Protein AF-A0A7L4WDE4-F1 (afdb_monomer)

Mean predicted aligned error: 23.12 Å

Radius of gyration: 100.24 Å; Cα contacts (8 Å, |Δi|>4): 487; chains: 1; bounding box: 201×109×283 Å

Sequence (609 aa):
MLGGNVKRATVFILAKADDSTKGYDKVIVAYQGSVSGAKVERKNLTFTNGDYDKLYIRVDHDGATNVGAWSMLYWTEVMLVEGNTLPASWVMSSGETASQSQITQMVQDLNGFKTTVSNTYLSSSSASSTYPTKDSVAGTYLNKGDAAGTYPTKDAVSNTYPTKDAVAGTYLNKGDASSTYLNKTDASNTYPTKGAVADTYPTKTTVVTQINQKATDITSSVQSWTNDRLNSYSTIQQTNNSITSAVSSKADKSQITQLSDQITTKISKEDSATQITQLKNDINLRIVEKGTVTSQINLESGKALISANQILLNADNVKFSGSAFIPSASIQNITADKISTGTLNAKDVNIINLNASNISAGTLSGSNLKINLSDGSITQDQYFTTTTYSDGAIKITDKYSNSINNTATIAPYRKGLGGNSTIMGLEFTSGINSVKFADDFSVSTDVKFDKKLNVVGELVAASLRTSGGAFSIVGGNTIMNSPVIGGSRLQLSSYQNLSIVDMNDNYLSVTAKEFNTKSLKSVKKNIKAVDFYALDEISKTDITEFEYKNSDGYKTYGGIIGDGYSISKKILSSDKEAVNLYSMNALSWLAIQELNKKIEQLEQKLKEK

InterPro domains:
  IPR012892 Gp58-like [PF07902] (207-371)
  IPR030392 Intramolecular chaperone auto-processing domain [PS51688] (519-606)

Solvent-accessible surface area (backbone atoms only — not comparable to full-atom values): 40913 Å² total; per-residue (Å²): 61,26,20,48,51,36,53,26,38,35,32,34,41,35,31,22,44,85,86,58,88,59,98,49,77,44,82,42,81,64,42,74,45,77,48,44,72,86,52,77,41,91,79,89,73,83,85,78,72,78,94,38,75,41,79,44,84,45,80,45,51,76,47,36,64,51,87,94,50,83,54,45,76,46,72,91,84,88,85,88,70,90,73,94,72,82,77,95,67,93,80,86,75,92,85,77,73,73,49,74,64,54,52,50,49,50,50,52,52,48,51,49,49,52,51,52,47,63,74,74,45,79,51,76,78,60,45,64,78,74,50,87,49,80,76,78,57,72,77,79,64,88,59,92,85,71,82,81,78,89,77,90,70,98,85,74,90,83,89,80,83,75,85,95,79,83,92,82,90,54,74,84,52,92,79,58,62,69,78,80,47,80,46,80,74,54,47,60,74,74,45,78,45,82,72,67,52,53,81,76,48,82,46,76,66,55,52,49,52,53,51,49,50,54,51,49,52,52,51,52,51,53,50,51,54,50,51,55,51,50,51,52,51,50,52,49,51,52,49,51,50,50,54,52,49,63,64,65,71,48,86,53,51,75,45,78,49,80,59,98,60,38,41,34,43,36,41,38,49,93,56,38,33,44,38,40,40,39,46,88,66,37,40,38,40,38,36,30,49,76,86,38,79,62,34,36,39,38,42,42,88,95,45,76,49,81,48,54,94,73,84,86,83,91,58,100,74,86,86,74,96,66,92,81,92,68,98,74,81,90,73,96,78,80,90,71,92,76,82,79,70,96,76,84,89,56,88,92,56,89,83,74,88,74,85,68,91,81,75,89,69,51,70,55,70,56,98,59,39,34,34,34,62,77,67,54,34,39,43,34,83,83,73,43,46,51,35,49,71,67,88,92,46,86,43,66,41,48,86,86,53,98,61,83,93,73,98,64,85,81,70,82,80,86,70,93,75,90,73,93,78,81,80,82,76,88,85,80,66,95,82,77,89,77,86,84,70,96,72,86,87,83,71,99,61,93,84,83,70,98,73,82,87,85,79,91,78,87,86,90,69,101,74,88,84,72,89,92,60,86,91,76,89,81,72,99,72,75,82,88,61,81,83,77,61,80,90,57,85,87,85,83,91,66,97,79,76,89,83,59,54,52,100,81,72,38,80,56,88,83,91,66,99,70,90,85,76,92,80,53,72,94,82,60,79,90,89,74,81,85,90,70,63,36,55,67,44,56,71,44,35,48,79,41,79,49,61,56,99,83,39,88,91,51,76,48,76,44,66,53,91,53,92,96,50,45,54,42,78,81,28,41,36,96,88,62,84,47,75,29,61,72,47,45,53,52,38,52,53,47,25,50,53,53,49,51,54,51,48,54,56,49,53,54,60,59,74,77,106

Structure (mmCIF, N/CA/C/O backbone):
data_AF-A0A7L4WDE4-F1
#
_entry.id   AF-A0A7L4WDE4-F1
#
loop_
_atom_site.group_PDB
_atom_site.id
_atom_site.type_symbol
_atom_site.label_atom_id
_atom_site.label_alt_id
_atom_site.label_comp_id
_atom_site.label_asym_id
_atom_site.label_entity_id
_atom_site.label_seq_id
_atom_site.pdbx_PDB_ins_code
_atom_site.Cartn_x
_atom_site.Cartn_y
_atom_site.Cartn_z
_atom_site.occupancy
_atom_site.B_iso_or_equiv
_atom_site.auth_seq_id
_atom_site.auth_comp_id
_atom_site.auth_asym_id
_atom_site.auth_atom_id
_atom_site.pdbx_PDB_model_num
ATOM 1 N N . MET A 1 1 ? -39.720 -61.921 78.429 1.00 85.88 1 MET A N 1
ATOM 2 C CA . MET A 1 1 ? -39.840 -63.128 77.591 1.00 85.88 1 MET A CA 1
ATOM 3 C C . MET A 1 1 ? -40.929 -64.029 78.158 1.00 85.88 1 MET A C 1
ATOM 5 O O . MET A 1 1 ? -40.982 -64.205 79.371 1.00 85.88 1 MET A O 1
ATOM 9 N N . LEU A 1 2 ? -41.791 -64.559 77.293 1.00 86.50 2 LEU A N 1
ATOM 10 C CA . LEU A 1 2 ? -42.852 -65.535 77.575 1.00 86.50 2 LEU A CA 1
ATOM 11 C C . LEU A 1 2 ? -42.800 -66.601 76.471 1.00 86.50 2 LEU A C 1
ATOM 13 O O . LEU A 1 2 ? -42.672 -66.240 75.304 1.00 86.50 2 LEU A O 1
ATOM 17 N N . GLY A 1 3 ? -42.887 -67.885 76.813 1.00 86.50 3 GLY A N 1
ATOM 18 C CA . GLY A 1 3 ? -42.844 -68.980 75.839 1.00 86.50 3 GLY A CA 1
ATOM 19 C C . GLY A 1 3 ? -44.153 -69.759 75.761 1.00 86.50 3 GLY A C 1
ATOM 20 O O . GLY A 1 3 ? -44.590 -70.330 76.754 1.00 86.50 3 GLY A O 1
ATOM 21 N N . GLY A 1 4 ? -44.749 -69.847 74.573 1.00 85.25 4 GLY A N 1
ATOM 22 C CA . GLY A 1 4 ? -45.853 -70.758 74.269 1.00 85.25 4 GLY A CA 1
ATOM 23 C C . GLY A 1 4 ? -45.324 -72.041 73.631 1.00 85.25 4 GLY A C 1
ATOM 24 O O . GLY A 1 4 ? -44.833 -72.003 72.504 1.00 85.25 4 GLY A O 1
ATOM 25 N N . ASN A 1 5 ? -45.411 -73.171 74.342 1.00 85.38 5 ASN A N 1
ATOM 26 C CA . ASN A 1 5 ? -44.908 -74.481 73.890 1.00 85.38 5 ASN A CA 1
ATOM 27 C C . ASN A 1 5 ? -43.407 -74.476 73.501 1.00 85.38 5 ASN A C 1
ATOM 29 O O . ASN A 1 5 ? -42.997 -75.166 72.575 1.00 85.38 5 ASN A O 1
ATOM 33 N N . VAL A 1 6 ? -42.578 -73.690 74.198 1.00 86.50 6 VAL A N 1
ATOM 34 C CA . VAL A 1 6 ? -41.128 -73.560 73.947 1.00 86.50 6 VAL A CA 1
ATOM 35 C C . VAL A 1 6 ? -40.336 -74.388 74.962 1.00 86.50 6 VAL A C 1
ATOM 37 O O . VAL A 1 6 ? -40.547 -74.239 76.166 1.00 86.50 6 VAL A O 1
ATOM 40 N N . LYS A 1 7 ? -39.386 -75.214 74.498 1.00 85.25 7 LYS A N 1
ATOM 41 C CA . LYS A 1 7 ? -38.558 -76.066 75.374 1.00 85.25 7 LYS A CA 1
ATOM 42 C C . LYS A 1 7 ? -37.569 -75.251 76.210 1.00 85.25 7 LYS A C 1
ATOM 44 O O . LYS A 1 7 ? -37.409 -75.481 77.408 1.00 85.25 7 LYS A O 1
ATOM 49 N N . ARG A 1 8 ? -36.874 -74.319 75.561 1.00 87.69 8 ARG A N 1
ATOM 50 C CA . ARG A 1 8 ? -35.981 -73.324 76.168 1.00 87.69 8 ARG A CA 1
ATOM 51 C C . ARG A 1 8 ? -35.818 -72.152 75.198 1.00 87.69 8 ARG A C 1
ATOM 53 O O . ARG A 1 8 ? -36.106 -72.298 74.015 1.00 87.69 8 ARG A O 1
ATOM 60 N N . ALA A 1 9 ? -35.346 -71.016 75.692 1.00 88.94 9 ALA A N 1
ATOM 61 C CA . ALA A 1 9 ? -34.900 -69.917 74.848 1.00 88.94 9 ALA A CA 1
ATOM 62 C C . ALA A 1 9 ? -33.391 -69.725 75.008 1.00 88.94 9 ALA A C 1
ATOM 64 O O . ALA A 1 9 ? -32.880 -69.770 76.134 1.00 88.94 9 ALA A O 1
ATOM 65 N N . THR A 1 10 ? -32.709 -69.469 73.895 1.00 91.50 10 THR A N 1
ATOM 66 C CA . THR A 1 10 ? -31.295 -69.094 73.876 1.00 91.50 10 THR A CA 1
ATOM 67 C C . THR A 1 10 ? -31.144 -67.713 73.244 1.00 91.50 10 THR A C 1
ATOM 69 O O . THR A 1 10 ? -31.693 -67.446 72.178 1.00 91.50 10 THR A O 1
ATOM 72 N N . VAL A 1 11 ? -30.418 -66.814 73.910 1.00 90.31 11 VAL A N 1
ATOM 73 C CA . VAL A 1 11 ? -30.064 -65.490 73.382 1.00 90.31 11 VAL A CA 1
ATOM 74 C C . VAL A 1 11 ? -28.575 -65.477 73.085 1.00 90.31 11 VAL A C 1
ATOM 76 O O . VAL A 1 11 ? -27.752 -65.704 73.975 1.00 90.31 11 VAL A O 1
ATOM 79 N N . PHE A 1 12 ? -28.240 -65.183 71.837 1.00 91.62 12 PHE A N 1
ATOM 80 C CA . PHE A 1 12 ? -26.882 -65.030 71.349 1.00 91.62 12 PHE A CA 1
ATOM 81 C C . PHE A 1 12 ? -26.565 -63.558 71.094 1.00 91.62 12 PHE A C 1
ATOM 83 O O . PHE A 1 12 ? -27.392 -62.816 70.562 1.00 91.62 12 PHE A O 1
ATOM 90 N N . ILE A 1 13 ? -25.334 -63.169 71.405 1.00 91.44 13 ILE A N 1
ATOM 91 C CA . ILE A 1 13 ? -24.709 -61.937 70.933 1.00 91.44 13 ILE A CA 1
ATOM 92 C C . ILE A 1 13 ? -23.724 -62.333 69.838 1.00 91.44 13 ILE A C 1
ATOM 94 O O . ILE A 1 13 ? -22.779 -63.087 70.077 1.00 91.44 13 ILE A O 1
ATOM 98 N N . LEU A 1 14 ? -23.983 -61.870 68.624 1.00 92.38 14 LEU A N 1
ATOM 99 C CA . LEU A 1 14 ? -23.156 -62.103 67.450 1.00 92.38 14 LEU A CA 1
ATOM 100 C C . LEU A 1 14 ? -22.303 -60.853 67.243 1.00 92.38 14 LEU A C 1
ATOM 102 O O . LEU A 1 14 ? -22.835 -59.797 66.913 1.00 92.38 14 LEU A O 1
ATOM 106 N N . ALA A 1 15 ? -21.002 -60.960 67.477 1.00 90.75 15 ALA A N 1
ATOM 107 C CA . ALA A 1 15 ? -20.068 -59.850 67.364 1.00 90.75 15 ALA A CA 1
ATOM 108 C C . ALA A 1 15 ? -19.335 -59.888 66.021 1.00 90.75 15 ALA A C 1
ATOM 110 O O . ALA A 1 15 ? -19.011 -60.971 65.520 1.00 90.75 15 ALA A O 1
ATOM 111 N N . LYS A 1 16 ? -19.093 -58.716 65.438 1.00 91.06 16 LYS A N 1
ATOM 112 C CA . LYS A 1 16 ? -18.481 -58.538 64.124 1.00 91.06 16 LYS A CA 1
ATOM 113 C C . LYS A 1 16 ? -17.558 -57.314 64.114 1.00 91.06 16 LYS A C 1
ATOM 115 O O . LYS A 1 16 ? -17.976 -56.237 64.533 1.00 91.06 16 LYS A O 1
ATOM 120 N N . ALA A 1 17 ? -16.334 -57.481 63.624 1.00 88.50 17 ALA A N 1
ATOM 121 C CA . ALA A 1 17 ? -15.410 -56.380 63.353 1.00 88.50 17 ALA A CA 1
ATOM 122 C C . ALA A 1 17 ? -15.847 -55.627 62.087 1.00 88.50 17 ALA A C 1
ATOM 124 O O . ALA A 1 17 ? -16.447 -56.224 61.184 1.00 88.50 17 ALA A O 1
ATOM 125 N N . ASP A 1 18 ? -15.593 -54.320 62.018 1.00 86.50 18 ASP A N 1
ATOM 126 C CA . ASP A 1 18 ? -16.146 -53.464 60.961 1.00 86.50 18 ASP A CA 1
ATOM 127 C C . ASP A 1 18 ? -15.675 -53.859 59.548 1.00 86.50 18 ASP A C 1
ATOM 129 O O . ASP A 1 18 ? -16.422 -53.740 58.573 1.00 86.50 18 ASP A O 1
ATOM 133 N N . ASP A 1 19 ? -14.468 -54.416 59.455 1.00 87.31 19 ASP A N 1
ATOM 134 C CA . ASP A 1 19 ? -13.810 -54.872 58.229 1.00 87.31 19 ASP A CA 1
ATOM 135 C C . ASP A 1 19 ? -14.099 -56.343 57.863 1.00 87.31 19 ASP A C 1
ATOM 137 O O . ASP A 1 19 ? -13.704 -56.813 56.790 1.00 87.31 19 ASP A O 1
ATOM 141 N N . SER A 1 20 ? -14.821 -57.090 58.706 1.00 83.56 20 SER A N 1
ATOM 142 C CA . SER A 1 20 ? -15.079 -58.511 58.467 1.00 83.56 20 SER A CA 1
ATOM 143 C C . SER A 1 20 ? -16.113 -58.750 57.362 1.00 83.56 20 SER A C 1
ATOM 145 O O . SER A 1 20 ? -17.194 -58.157 57.313 1.00 83.56 20 SER A O 1
ATOM 147 N N . THR A 1 21 ? -15.838 -59.717 56.487 1.00 86.31 21 THR A N 1
ATOM 148 C CA . THR A 1 21 ? -16.765 -60.160 55.429 1.00 86.31 21 THR A CA 1
ATOM 149 C C . THR A 1 21 ? -17.691 -61.297 55.872 1.00 86.31 21 THR A C 1
ATOM 151 O O . THR A 1 21 ? -18.639 -61.629 55.161 1.00 86.31 21 THR A O 1
ATOM 154 N N . LYS A 1 22 ? -17.474 -61.882 57.059 1.00 85.81 22 LYS A N 1
ATOM 155 C CA . LYS A 1 22 ? -18.337 -62.937 57.620 1.00 85.81 22 LYS A CA 1
ATOM 156 C C . LYS A 1 22 ? -19.657 -62.350 58.124 1.00 85.81 22 LYS A C 1
ATOM 158 O O . LYS A 1 22 ? -19.749 -61.158 58.408 1.00 85.81 22 LYS A O 1
ATOM 163 N N . GLY A 1 23 ? -20.691 -63.182 58.276 1.00 83.50 23 GLY A N 1
ATOM 164 C CA . GLY A 1 23 ? -21.950 -62.749 58.905 1.00 83.50 23 GLY A CA 1
ATOM 165 C C . GLY A 1 23 ? -21.743 -62.264 60.347 1.00 83.50 23 GLY A C 1
ATOM 166 O O . GLY A 1 23 ? -22.327 -61.265 60.753 1.00 83.50 23 GLY A O 1
ATOM 167 N N . TYR A 1 24 ? -20.860 -62.942 61.082 1.00 90.25 24 TYR A N 1
ATOM 168 C CA . TYR A 1 24 ? -20.360 -62.573 62.405 1.00 90.25 24 TYR A CA 1
ATOM 169 C C . TYR A 1 24 ? -19.017 -63.276 62.657 1.00 90.25 24 TYR A C 1
ATOM 171 O O . TYR A 1 24 ? -18.766 -64.353 62.110 1.00 90.25 24 TYR A O 1
ATOM 179 N N . ASP A 1 25 ? -18.166 -62.680 63.488 1.00 90.31 25 ASP A N 1
ATOM 180 C CA . ASP A 1 25 ? -16.831 -63.191 63.824 1.00 90.31 25 ASP A CA 1
ATOM 181 C C . ASP A 1 25 ? -16.826 -64.017 65.109 1.00 90.31 25 ASP A C 1
ATOM 183 O O . ASP A 1 25 ? -16.050 -64.965 65.238 1.00 90.31 25 ASP A O 1
ATOM 187 N N . LYS A 1 26 ? -17.718 -63.693 66.051 1.00 90.38 26 LYS A N 1
ATOM 188 C CA . LYS A 1 26 ? -17.846 -64.401 67.327 1.00 90.38 26 LYS A CA 1
ATOM 189 C C . LYS A 1 26 ? -19.304 -64.541 67.737 1.00 90.38 26 LYS A C 1
ATOM 191 O O . LYS A 1 26 ? -20.100 -63.626 67.569 1.00 90.38 26 LYS A O 1
ATOM 196 N N . VAL A 1 27 ? -19.639 -65.691 68.315 1.00 91.44 27 VAL A N 1
ATOM 197 C CA . VAL A 1 27 ? -20.959 -65.973 68.894 1.00 91.44 27 VAL A CA 1
ATOM 198 C C . VAL A 1 27 ? -20.799 -66.162 70.393 1.00 91.44 27 VAL A C 1
ATOM 200 O O . VAL A 1 27 ? -20.038 -67.021 70.832 1.00 91.44 27 VAL A O 1
ATOM 203 N N . ILE A 1 28 ? -21.519 -65.368 71.177 1.00 88.50 28 ILE A N 1
ATOM 204 C CA . ILE A 1 28 ? -21.537 -65.433 72.638 1.00 88.50 28 ILE A CA 1
ATOM 205 C C . ILE A 1 28 ? -22.946 -65.835 73.070 1.00 88.50 28 ILE A C 1
ATOM 207 O O . ILE A 1 28 ? -23.915 -65.189 72.686 1.00 88.50 28 ILE A O 1
ATOM 211 N N . VAL A 1 29 ? -23.081 -66.886 73.878 1.00 90.69 29 VAL A N 1
ATOM 212 C CA . VAL A 1 29 ? -24.373 -67.261 74.472 1.00 90.69 29 VAL A CA 1
ATOM 213 C C . VAL A 1 29 ? -24.602 -66.393 75.708 1.00 90.69 29 VAL A C 1
ATOM 215 O O . VAL A 1 29 ? -24.000 -66.636 76.749 1.00 90.69 29 VAL A O 1
ATOM 218 N N . ALA A 1 30 ? -25.449 -65.370 75.595 1.00 86.38 30 ALA A N 1
ATOM 219 C CA . ALA A 1 30 ? -25.767 -64.464 76.701 1.00 86.38 30 ALA A CA 1
ATOM 220 C C . ALA A 1 30 ? -26.859 -65.015 77.627 1.00 86.38 30 ALA A C 1
ATOM 222 O O . ALA A 1 30 ? -26.924 -64.651 78.798 1.00 86.38 30 ALA A O 1
ATOM 223 N N . TYR A 1 31 ? -27.718 -65.901 77.120 1.00 88.44 31 TYR A N 1
ATOM 224 C CA . TYR A 1 31 ? -28.743 -66.572 77.913 1.00 88.44 31 TYR A CA 1
ATOM 225 C C . TYR A 1 31 ? -29.055 -67.940 77.335 1.00 88.44 31 TYR A C 1
ATOM 227 O O . TYR A 1 31 ? -29.197 -68.064 76.124 1.00 88.44 31 TYR A O 1
ATOM 235 N N . GLN A 1 32 ? -29.252 -68.937 78.191 1.00 89.94 32 GLN A N 1
ATOM 236 C CA . GLN A 1 32 ? -29.879 -70.196 77.813 1.00 89.94 32 GLN A CA 1
ATOM 237 C C . GLN A 1 32 ? -30.676 -70.723 79.003 1.00 89.94 32 GLN A C 1
ATOM 239 O O . GLN A 1 32 ? -30.114 -71.005 80.060 1.00 89.94 32 GLN A O 1
ATOM 244 N N . GLY A 1 33 ? -31.991 -70.852 78.852 1.00 87.25 33 GLY A N 1
ATOM 245 C CA . GLY A 1 33 ? -32.837 -71.290 79.958 1.00 87.25 33 GLY A CA 1
ATOM 246 C C . GLY A 1 33 ? -34.299 -71.485 79.588 1.00 87.25 33 GLY A C 1
ATOM 247 O O . GLY A 1 33 ? -34.736 -71.153 78.486 1.00 87.25 33 GLY A O 1
ATOM 248 N N . SER A 1 34 ? -35.066 -72.052 80.519 1.00 83.75 34 SER A N 1
ATOM 249 C CA . SER A 1 34 ? -36.517 -72.167 80.376 1.00 83.75 34 SER A CA 1
ATOM 250 C C . SER A 1 34 ? -37.191 -70.794 80.477 1.00 83.75 34 SER A C 1
ATOM 252 O O . SER A 1 34 ? -36.752 -69.900 81.205 1.00 83.75 34 SER A O 1
ATOM 254 N N . VAL A 1 35 ? -38.283 -70.631 79.733 1.00 83.00 35 VAL A N 1
ATOM 255 C CA . VAL A 1 35 ? -39.131 -69.434 79.741 1.00 83.00 35 VAL A CA 1
ATOM 256 C C . VAL A 1 35 ? -40.513 -69.801 80.267 1.00 83.00 35 VAL A C 1
ATOM 258 O O . VAL A 1 35 ? -41.033 -70.871 79.959 1.00 83.00 35 VAL A O 1
ATOM 261 N N . SER A 1 36 ? -41.106 -68.929 81.084 1.00 82.56 36 SER A N 1
ATOM 262 C CA . SER A 1 36 ? -42.446 -69.161 81.628 1.00 82.56 36 SER A CA 1
ATOM 263 C C . SER A 1 36 ? -43.493 -69.170 80.515 1.00 82.56 36 SER A C 1
ATOM 265 O O . SER A 1 36 ? -43.420 -68.353 79.597 1.00 82.56 36 SER A O 1
ATOM 267 N N . GLY A 1 37 ? -44.474 -70.070 80.617 1.00 81.31 37 GLY A N 1
ATOM 268 C CA . GLY A 1 37 ? -45.665 -70.081 79.761 1.00 81.31 37 GLY A CA 1
ATOM 269 C C . GLY A 1 37 ? -46.870 -69.346 80.349 1.00 81.31 37 GLY A C 1
ATOM 270 O O . GLY A 1 37 ? -47.881 -69.213 79.672 1.00 81.31 37 GLY A O 1
ATOM 271 N N . ALA A 1 38 ? -46.773 -68.854 81.590 1.00 84.06 38 ALA A N 1
ATOM 272 C CA . ALA A 1 38 ? -47.893 -68.223 82.295 1.00 84.06 38 ALA A CA 1
ATOM 273 C C . ALA A 1 38 ? -47.790 -66.692 82.386 1.00 84.06 38 ALA A C 1
ATOM 275 O O . ALA A 1 38 ? -48.808 -66.013 82.483 1.00 84.06 38 ALA A O 1
ATOM 276 N N . LYS A 1 39 ? -46.573 -66.130 82.387 1.00 82.44 39 LYS A N 1
ATOM 277 C CA . LYS A 1 39 ? -46.348 -64.679 82.497 1.00 82.44 39 LYS A CA 1
ATOM 278 C C . LYS A 1 39 ? -45.071 -64.240 81.793 1.00 82.44 39 LYS A C 1
ATOM 280 O O . LYS A 1 39 ? -44.110 -65.000 81.702 1.00 82.44 39 LYS A O 1
ATOM 285 N N . VAL A 1 40 ? -45.048 -62.990 81.334 1.00 82.44 40 VAL A N 1
ATOM 286 C CA . VAL A 1 40 ? -43.835 -62.375 80.787 1.00 82.44 40 VAL A CA 1
ATOM 287 C C . VAL A 1 40 ? -42.840 -62.144 81.922 1.00 82.44 40 VAL A C 1
ATOM 289 O O . VAL A 1 40 ? -43.136 -61.444 82.885 1.00 82.44 40 VAL A O 1
ATOM 292 N N . GLU A 1 41 ? -41.642 -62.707 81.795 1.00 83.81 41 GLU A N 1
ATOM 293 C CA . GLU A 1 41 ? -40.549 -62.484 82.743 1.00 83.81 41 GLU A CA 1
ATOM 294 C C . GLU A 1 41 ? -39.497 -61.548 82.158 1.00 83.81 41 GLU A C 1
ATOM 296 O O . GLU A 1 41 ? -39.055 -61.726 81.018 1.00 83.81 41 GLU A O 1
ATOM 301 N N . ARG A 1 42 ? -39.051 -60.564 82.939 1.00 83.06 42 ARG A N 1
ATOM 302 C CA . ARG A 1 42 ? -37.899 -59.738 82.567 1.00 83.06 42 ARG A CA 1
ATOM 303 C C . ARG A 1 42 ? -36.622 -60.573 82.695 1.00 83.06 42 ARG A C 1
ATOM 305 O O . ARG A 1 42 ? -36.405 -61.205 83.726 1.00 83.06 42 ARG A O 1
ATOM 312 N N . LYS A 1 43 ? -35.786 -60.576 81.655 1.00 83.56 43 LYS A N 1
ATOM 313 C CA . LYS A 1 43 ? -34.454 -61.194 81.671 1.00 83.56 43 LYS A CA 1
ATOM 314 C C . LYS A 1 43 ? -33.421 -60.088 81.481 1.00 83.56 43 LYS A C 1
ATOM 316 O O . LYS A 1 43 ? -33.501 -59.357 80.500 1.00 83.56 43 LYS A O 1
ATOM 321 N N . ASN A 1 44 ? -32.498 -59.965 82.430 1.00 82.50 44 ASN A N 1
ATOM 322 C CA . ASN A 1 44 ? -31.409 -58.994 82.373 1.00 82.50 44 ASN A CA 1
ATOM 323 C C . ASN A 1 44 ? -30.153 -59.729 81.913 1.00 82.50 44 ASN A C 1
ATOM 325 O O . ASN A 1 44 ? -29.754 -60.696 82.561 1.00 82.50 44 ASN A O 1
ATOM 329 N N . LEU A 1 45 ? -29.572 -59.294 80.797 1.00 81.75 45 LEU A N 1
ATOM 330 C CA . LEU A 1 45 ? -28.402 -59.916 80.186 1.00 81.75 45 LEU A CA 1
ATOM 331 C C . LEU A 1 45 ? -27.286 -58.882 80.113 1.00 81.75 45 LEU A C 1
ATOM 333 O O . LEU A 1 45 ? -27.508 -57.780 79.618 1.00 81.75 45 LEU A O 1
ATOM 337 N N . THR A 1 46 ? -26.100 -59.251 80.583 1.00 81.81 46 THR A N 1
ATOM 338 C CA . THR A 1 46 ? -24.915 -58.394 80.527 1.00 81.81 46 THR A CA 1
ATOM 339 C C . THR A 1 46 ? -23.895 -59.035 79.599 1.00 81.81 46 THR A C 1
ATOM 341 O O . THR A 1 46 ? -23.595 -60.221 79.724 1.00 81.81 46 THR A O 1
ATOM 344 N N . PHE A 1 47 ? -23.361 -58.250 78.670 1.00 82.38 47 PHE A N 1
ATOM 345 C CA . PHE A 1 47 ? -22.303 -58.663 77.755 1.00 82.38 47 PHE A CA 1
ATOM 346 C C . PHE A 1 47 ? -21.316 -57.509 77.551 1.00 82.38 47 PHE A C 1
ATOM 348 O O . PHE A 1 47 ? -21.656 -56.350 77.778 1.00 82.38 47 PHE A O 1
ATOM 355 N N . THR A 1 48 ? -20.097 -57.825 77.119 1.00 81.50 48 THR A N 1
ATOM 356 C CA . THR A 1 48 ? -19.084 -56.837 76.727 1.00 81.50 48 THR A CA 1
ATOM 357 C C . THR A 1 48 ? -18.821 -56.942 75.231 1.00 81.50 48 THR A C 1
ATOM 359 O O . THR A 1 48 ? -18.798 -58.040 74.674 1.00 81.50 48 THR A O 1
ATOM 362 N N . ASN A 1 49 ? -18.638 -55.794 74.577 1.00 78.06 49 ASN A N 1
ATOM 363 C CA . ASN A 1 49 ? -18.374 -55.738 73.139 1.00 78.06 49 ASN A CA 1
ATOM 364 C C . ASN A 1 49 ? -16.981 -56.293 72.776 1.00 78.06 49 ASN A C 1
ATOM 366 O O . ASN A 1 49 ? -16.786 -56.844 71.698 1.00 78.06 49 ASN A O 1
ATOM 370 N N . GLY A 1 50 ? -16.025 -56.233 73.710 1.00 82.00 50 GLY A N 1
ATOM 371 C CA . GLY A 1 50 ? -14.638 -56.614 73.434 1.00 82.00 50 GLY A CA 1
ATOM 372 C C . GLY A 1 50 ? -14.043 -55.734 72.332 1.00 82.00 50 GLY A C 1
ATOM 373 O O . GLY A 1 50 ? -14.312 -54.537 72.313 1.00 82.00 50 GLY A O 1
ATOM 374 N N . ASP A 1 51 ? -13.288 -56.348 71.419 1.00 83.44 51 ASP A N 1
ATOM 375 C CA . ASP A 1 51 ? -12.606 -55.679 70.297 1.00 83.44 51 ASP A CA 1
ATOM 376 C C . ASP A 1 51 ? -13.452 -55.618 69.006 1.00 83.44 51 ASP A C 1
ATOM 378 O O . ASP A 1 51 ? -12.909 -55.465 67.916 1.00 83.44 51 ASP A O 1
ATOM 382 N N . TYR A 1 52 ? -14.770 -55.823 69.092 1.00 88.94 52 TYR A N 1
ATOM 383 C CA . TYR A 1 52 ? -15.660 -55.839 67.925 1.00 88.94 52 TYR A CA 1
ATOM 384 C C . TYR A 1 52 ? -16.418 -54.514 67.791 1.00 88.94 52 TYR A C 1
ATOM 386 O O . TYR A 1 52 ? -16.736 -53.880 68.787 1.00 88.94 52 TYR A O 1
ATOM 394 N N . ASP A 1 53 ? -16.756 -54.094 66.573 1.00 86.50 53 ASP A N 1
ATOM 395 C CA . ASP A 1 53 ? -17.412 -52.795 66.337 1.00 86.50 53 ASP A CA 1
ATOM 396 C C . ASP A 1 53 ? -18.937 -52.906 66.254 1.00 86.50 53 ASP A C 1
ATOM 398 O O . ASP A 1 53 ? -19.673 -51.968 66.566 1.00 86.50 53 ASP A O 1
ATOM 402 N N . LYS A 1 54 ? -19.431 -54.069 65.816 1.00 86.12 54 LYS A N 1
ATOM 403 C CA . LYS A 1 54 ? -20.850 -54.326 65.559 1.00 86.12 54 LYS A CA 1
ATOM 404 C C . LYS A 1 54 ? -21.327 -55.541 66.337 1.00 86.12 54 LYS A C 1
ATOM 406 O O . LYS A 1 54 ? -20.739 -56.618 66.256 1.00 86.12 54 LYS A O 1
ATOM 411 N N . LEU A 1 55 ? -22.454 -55.388 67.026 1.00 87.00 55 LEU A N 1
ATOM 412 C CA . LEU A 1 55 ? -23.115 -56.464 67.759 1.00 87.00 55 LEU A CA 1
ATOM 413 C C . LEU A 1 55 ? -24.541 -56.662 67.258 1.00 87.00 55 LEU A C 1
ATOM 415 O O . LEU A 1 55 ? -25.294 -55.705 67.093 1.00 87.00 55 LEU A O 1
ATOM 419 N N . TYR A 1 56 ? -24.931 -57.920 67.090 1.00 88.31 56 TYR A N 1
ATOM 420 C CA . TYR A 1 56 ? -26.292 -58.321 66.758 1.00 88.31 56 TYR A CA 1
ATOM 421 C C . TYR A 1 56 ? -26.835 -59.236 67.850 1.00 88.31 56 TYR A C 1
ATOM 423 O O . TYR A 1 56 ? -26.133 -60.119 68.340 1.00 88.31 56 TYR A O 1
ATOM 431 N N . ILE A 1 57 ? -28.102 -59.058 68.214 1.00 88.50 57 ILE A N 1
ATOM 432 C CA . ILE A 1 57 ? -28.792 -59.941 69.155 1.00 88.50 57 ILE A CA 1
ATOM 433 C C . ILE A 1 57 ? -29.622 -60.934 68.347 1.00 88.50 57 ILE A C 1
ATOM 435 O O . ILE A 1 57 ? -30.473 -60.537 67.554 1.00 88.50 57 ILE A O 1
ATOM 439 N N . ARG A 1 58 ? -29.395 -62.228 68.568 1.00 90.38 58 ARG A N 1
ATOM 440 C CA . ARG A 1 58 ? -30.212 -63.311 68.013 1.00 90.38 58 ARG A CA 1
ATOM 441 C C . ARG A 1 58 ? -30.910 -64.046 69.146 1.00 90.38 58 ARG A C 1
ATOM 443 O O . ARG A 1 58 ? -30.281 -64.384 70.143 1.00 90.38 58 ARG A O 1
ATOM 450 N N . VAL A 1 59 ? -32.200 -64.314 68.983 1.00 88.19 59 VAL A N 1
ATOM 451 C CA . VAL A 1 59 ? -33.007 -65.033 69.970 1.00 88.19 59 VAL A CA 1
ATOM 452 C C . VAL A 1 59 ? -33.619 -66.254 69.306 1.00 88.19 59 VAL A C 1
ATOM 454 O O . VAL A 1 59 ? -34.406 -66.120 68.373 1.00 88.19 59 VAL A O 1
ATOM 457 N N . ASP A 1 60 ? -33.290 -67.427 69.830 1.00 88.81 60 ASP A N 1
ATOM 458 C CA . ASP A 1 60 ? -33.783 -68.706 69.343 1.00 88.81 60 ASP A CA 1
ATOM 459 C C . ASP A 1 60 ? -34.710 -69.343 70.384 1.00 88.81 60 ASP A C 1
ATOM 461 O O . ASP A 1 60 ? -34.502 -69.239 71.596 1.00 88.81 60 ASP A O 1
ATOM 465 N N . HIS A 1 61 ? -35.753 -70.017 69.902 1.00 82.44 61 HIS A N 1
ATOM 466 C CA . HIS A 1 61 ? -36.741 -70.707 70.733 1.00 82.44 61 HIS A CA 1
ATOM 467 C C . HIS A 1 61 ? -36.549 -72.236 70.741 1.00 82.44 61 HIS A C 1
ATOM 469 O O . HIS A 1 61 ? -37.538 -72.950 70.871 1.00 82.44 61 HIS A O 1
ATOM 475 N N . ASP A 1 62 ? -35.309 -72.713 70.532 1.00 84.62 62 ASP A N 1
ATOM 476 C CA . ASP A 1 62 ? -34.728 -74.070 70.695 1.00 84.62 62 ASP A CA 1
ATOM 477 C C . ASP A 1 62 ? -35.655 -75.304 70.568 1.00 84.62 62 ASP A C 1
ATOM 479 O O . ASP A 1 62 ? -35.431 -76.352 71.185 1.00 84.62 62 ASP A O 1
ATOM 483 N N . GLY A 1 63 ? -36.685 -75.200 69.732 1.00 82.94 63 GLY A N 1
ATOM 484 C CA . GLY A 1 63 ? -37.698 -76.220 69.497 1.00 82.94 63 GLY A CA 1
ATOM 485 C C . GLY A 1 63 ? -38.886 -76.217 70.469 1.00 82.94 63 GLY A C 1
ATOM 486 O O . GLY A 1 63 ? -38.878 -75.647 71.566 1.00 82.94 63 GLY A O 1
ATOM 487 N N . ALA A 1 64 ? -39.934 -76.915 70.035 1.00 83.00 64 ALA A N 1
ATOM 488 C CA . ALA A 1 64 ? -41.151 -77.100 70.804 1.00 83.00 64 ALA A CA 1
ATOM 489 C C . ALA A 1 64 ? -40.978 -78.145 71.914 1.00 83.00 64 ALA A C 1
ATOM 491 O O . ALA A 1 64 ? -40.267 -79.137 71.743 1.00 83.00 64 ALA A O 1
ATOM 492 N N . THR A 1 65 ? -41.662 -77.952 73.044 1.00 81.50 65 THR A N 1
ATOM 493 C CA . THR A 1 65 ? -41.713 -78.970 74.109 1.00 81.50 65 THR A CA 1
ATOM 494 C C . THR A 1 65 ? -42.427 -80.231 73.615 1.00 81.50 65 THR A C 1
ATOM 496 O O . THR A 1 65 ? -41.993 -81.342 73.916 1.00 81.50 65 THR A O 1
ATOM 499 N N . ASN A 1 66 ? -43.466 -80.057 72.791 1.00 82.31 66 ASN A N 1
ATOM 500 C CA . ASN A 1 66 ? -44.183 -81.138 72.119 1.00 82.31 66 ASN A CA 1
ATOM 501 C C . ASN A 1 66 ? -43.703 -81.285 70.665 1.00 82.31 66 ASN A C 1
ATOM 503 O O . ASN A 1 66 ? -43.842 -80.357 69.865 1.00 82.31 66 ASN A O 1
ATOM 507 N N . VAL A 1 67 ? -43.154 -82.452 70.314 1.00 76.38 67 VAL A N 1
ATOM 508 C CA . VAL A 1 67 ? -42.621 -82.736 68.969 1.00 76.38 67 VAL A CA 1
ATOM 509 C C . VAL A 1 67 ? -43.741 -82.649 67.923 1.00 76.38 67 VAL A C 1
ATOM 511 O O . VAL A 1 67 ? -44.768 -83.306 68.057 1.00 76.38 67 VAL A O 1
ATOM 514 N N . GLY A 1 68 ? -43.541 -81.832 66.883 1.00 74.44 68 GLY A N 1
ATOM 515 C CA . GLY A 1 68 ? -44.503 -81.616 65.791 1.00 74.44 68 GLY A CA 1
ATOM 516 C C . GLY A 1 68 ? -45.505 -80.471 66.005 1.00 74.44 68 GLY A C 1
ATOM 517 O O . GLY A 1 68 ? -46.255 -80.150 65.087 1.00 74.44 68 GLY A O 1
ATOM 518 N N . ALA A 1 69 ? -45.509 -79.825 67.176 1.00 79.06 69 ALA A N 1
ATOM 519 C CA . ALA A 1 69 ? -46.376 -78.683 67.471 1.00 79.06 69 ALA A CA 1
ATOM 520 C C . ALA A 1 69 ? -45.653 -77.336 67.293 1.00 79.06 69 ALA A C 1
ATOM 522 O O . ALA A 1 69 ? -44.428 -77.250 67.375 1.00 79.06 69 ALA A O 1
ATOM 523 N N . TRP A 1 70 ? -46.420 -76.265 67.071 1.00 79.00 70 TRP A N 1
ATOM 524 C CA . TRP A 1 70 ? -45.881 -74.912 66.907 1.00 79.00 70 TRP A CA 1
ATOM 525 C C . TRP A 1 70 ? -45.356 -74.389 68.250 1.00 79.00 70 TRP A C 1
ATOM 527 O O . TRP A 1 70 ? -45.988 -74.599 69.288 1.00 79.00 70 TRP A O 1
ATOM 537 N N . SER A 1 71 ? -44.216 -73.698 68.235 1.00 85.44 71 SER A N 1
ATOM 538 C CA . SER A 1 71 ? -43.638 -73.029 69.406 1.00 85.44 71 SER A CA 1
ATOM 539 C C . SER A 1 71 ? -43.463 -71.544 69.124 1.00 85.44 71 SER A C 1
ATOM 541 O O . SER A 1 71 ? -42.950 -71.187 68.065 1.00 85.44 71 SER A O 1
ATOM 543 N N . MET A 1 72 ? -43.854 -70.688 70.067 1.00 83.88 72 MET A N 1
ATOM 544 C CA . MET A 1 72 ? -43.779 -69.234 69.916 1.00 83.88 72 MET A CA 1
ATOM 545 C C . MET A 1 72 ? -43.102 -68.600 71.126 1.00 83.88 72 MET A C 1
ATOM 547 O O . MET A 1 72 ? -43.431 -68.906 72.272 1.00 83.88 72 MET A O 1
ATOM 551 N N . LEU A 1 73 ? -42.167 -67.690 70.869 1.00 87.19 73 LEU A N 1
ATOM 552 C CA . LEU A 1 73 ? -41.493 -66.905 71.894 1.00 87.19 73 LEU A CA 1
ATOM 553 C C . LEU A 1 73 ? -41.914 -65.442 71.759 1.00 87.19 73 LEU A C 1
ATOM 555 O O . LEU A 1 73 ? -41.767 -64.850 70.695 1.00 87.19 73 LEU A O 1
ATOM 559 N N . TYR A 1 74 ? -42.425 -64.871 72.846 1.00 83.94 74 TYR A N 1
ATOM 560 C CA . TYR A 1 74 ? -42.928 -63.503 72.898 1.00 83.94 74 TYR A CA 1
ATOM 561 C C . TYR A 1 74 ? -42.053 -62.622 73.797 1.00 83.94 74 TYR A C 1
ATOM 563 O O . TYR A 1 74 ? -41.573 -63.040 74.861 1.00 83.94 74 TYR A O 1
ATOM 571 N N . TRP A 1 75 ? -41.899 -61.360 73.409 1.00 83.12 75 TRP A N 1
ATOM 572 C CA . TRP A 1 75 ? -41.326 -60.292 74.223 1.00 83.12 75 TRP A CA 1
ATOM 573 C C . TRP A 1 75 ? -42.030 -58.974 73.908 1.00 83.12 75 TRP A C 1
ATOM 575 O O . TRP A 1 75 ? -42.621 -58.819 72.845 1.00 83.12 75 TRP A O 1
ATOM 585 N N . THR A 1 76 ? -41.997 -58.047 74.860 1.00 81.12 76 THR A N 1
ATOM 586 C CA . THR A 1 76 ? -42.604 -56.722 74.707 1.00 81.12 76 THR A CA 1
ATOM 587 C C . THR A 1 76 ? -41.557 -55.714 74.262 1.00 81.12 76 THR A C 1
ATOM 589 O O . THR A 1 76 ? -41.667 -55.138 73.190 1.00 81.12 76 THR A O 1
ATOM 592 N N . GLU A 1 77 ? -40.499 -55.559 75.053 1.00 75.88 77 GLU A N 1
ATOM 593 C CA . GLU A 1 77 ? -39.494 -54.518 74.862 1.00 75.88 77 GLU A CA 1
ATOM 594 C C . GLU A 1 77 ? -38.087 -55.095 75.011 1.00 75.88 77 GLU A C 1
ATOM 596 O O . GLU A 1 77 ? -37.833 -55.945 75.872 1.00 75.88 77 GLU A O 1
ATOM 601 N N . VAL A 1 78 ? -37.174 -54.610 74.169 1.00 77.75 78 VAL A N 1
ATOM 602 C CA . VAL A 1 78 ? -35.734 -54.860 74.260 1.00 77.75 78 VAL A CA 1
ATOM 603 C C . VAL A 1 78 ? -35.065 -53.512 74.484 1.00 77.75 78 VAL A C 1
ATOM 605 O O . VAL A 1 78 ? -35.276 -52.582 73.712 1.00 77.75 78 VAL A O 1
ATOM 608 N N . MET A 1 79 ? -34.274 -53.407 75.548 1.00 75.12 79 MET A N 1
ATOM 609 C CA . MET A 1 79 ? -33.536 -52.197 75.896 1.00 75.12 79 MET A CA 1
ATOM 610 C C . MET A 1 79 ? -32.050 -52.532 75.975 1.00 75.12 79 MET A C 1
ATOM 612 O O . MET A 1 79 ? -31.675 -53.525 76.599 1.00 75.12 79 MET A O 1
ATOM 616 N N . LEU A 1 80 ? -31.223 -51.692 75.354 1.00 77.06 80 LEU A N 1
ATOM 617 C CA . LEU A 1 80 ? -29.772 -51.741 75.466 1.00 77.06 80 LEU A CA 1
ATOM 618 C C . LEU A 1 80 ? -29.303 -50.482 76.192 1.00 77.06 80 LEU A C 1
ATOM 620 O O . LEU A 1 80 ? -29.645 -49.374 75.785 1.00 77.06 80 LEU A O 1
ATOM 624 N N . VAL A 1 81 ? -28.547 -50.662 77.271 1.00 73.62 81 VAL A N 1
ATOM 625 C CA . VAL A 1 81 ? -27.969 -49.570 78.060 1.00 73.62 81 VAL A CA 1
ATOM 626 C C . VAL A 1 81 ? -26.481 -49.818 78.249 1.00 73.62 81 VAL A C 1
ATOM 628 O O . VAL A 1 81 ? -26.053 -50.961 78.400 1.00 73.62 81 VAL A O 1
ATOM 631 N N . GLU A 1 82 ? -25.694 -48.748 78.223 1.00 72.81 82 GLU A N 1
ATOM 632 C CA . GLU A 1 82 ? -24.265 -48.807 78.509 1.00 72.81 82 GLU A CA 1
ATOM 633 C C . GLU A 1 82 ? -24.047 -48.735 80.033 1.00 72.81 82 GLU A C 1
ATOM 635 O O . GLU A 1 82 ? -24.467 -47.781 80.689 1.00 72.81 82 GLU A O 1
ATOM 640 N N . GLY A 1 83 ? -23.431 -49.772 80.614 1.00 66.75 83 GLY A N 1
ATOM 641 C CA . GLY A 1 83 ? -23.203 -49.902 82.061 1.00 66.75 83 GLY A CA 1
ATOM 642 C C . GLY A 1 83 ? -24.247 -50.745 82.817 1.00 66.75 83 GLY A C 1
ATOM 643 O O . GLY A 1 83 ? -25.193 -51.274 82.243 1.00 66.75 83 GLY A O 1
ATOM 644 N N . ASN A 1 84 ? -24.064 -50.902 84.136 1.00 62.28 84 ASN A N 1
ATOM 645 C CA . ASN A 1 84 ? -24.876 -51.797 84.988 1.00 62.28 84 ASN A CA 1
ATOM 646 C C . ASN A 1 84 ? -26.142 -51.148 85.596 1.00 62.28 84 ASN A C 1
ATOM 648 O O . ASN A 1 84 ? -26.789 -51.746 86.458 1.00 62.28 84 ASN A O 1
ATOM 652 N N . THR A 1 85 ? -26.509 -49.935 85.178 1.00 60.91 85 THR A N 1
ATOM 653 C CA . THR A 1 85 ? -27.636 -49.167 85.740 1.00 60.91 85 THR A CA 1
ATOM 654 C C . THR A 1 85 ? -28.830 -49.154 84.788 1.00 60.91 85 THR A C 1
ATOM 656 O O . THR A 1 85 ? -28.767 -48.575 83.709 1.00 60.91 85 THR A O 1
ATOM 659 N N . LEU A 1 86 ? -29.939 -49.774 85.201 1.00 58.41 86 LEU A N 1
ATOM 660 C CA . LEU A 1 86 ? -31.202 -49.757 84.457 1.00 58.41 86 LEU A CA 1
ATOM 661 C C . LEU A 1 86 ? -31.946 -48.424 84.695 1.00 58.41 86 LEU A C 1
ATOM 663 O O . LEU A 1 86 ? -32.167 -48.075 85.858 1.00 58.41 86 LEU A O 1
ATOM 667 N N . PRO A 1 87 ? -32.377 -47.688 83.653 1.00 58.69 87 PRO A N 1
ATOM 668 C CA . PRO A 1 87 ? -33.205 -46.496 83.819 1.00 58.69 87 PRO A CA 1
ATOM 669 C C . PRO A 1 87 ? -34.616 -46.865 84.303 1.00 58.69 87 PRO A C 1
ATOM 671 O O . PRO A 1 87 ? -35.193 -47.875 83.896 1.00 58.69 87 PRO A O 1
ATOM 674 N N . ALA A 1 88 ? -35.177 -46.038 85.190 1.00 55.12 88 ALA A N 1
ATOM 675 C CA . ALA A 1 88 ? -36.476 -46.282 85.824 1.00 55.12 88 ALA A CA 1
ATOM 676 C C . ALA A 1 88 ? -37.681 -46.088 84.878 1.00 55.12 88 ALA A C 1
ATOM 678 O O . ALA A 1 88 ? -38.753 -46.621 85.162 1.00 55.12 88 ALA A O 1
ATOM 679 N N . SER A 1 89 ? -37.505 -45.373 83.757 1.00 56.44 89 SER A N 1
ATOM 680 C CA . SER A 1 89 ? -38.572 -45.016 82.811 1.00 56.44 89 SER A CA 1
ATOM 681 C C . SER A 1 89 ? -38.026 -44.781 81.392 1.00 56.44 89 SER A C 1
ATOM 683 O O . SER A 1 89 ? -36.840 -44.509 81.215 1.00 56.44 89 SER A O 1
ATOM 685 N N . TRP A 1 90 ? -38.907 -44.886 80.394 1.00 52.56 90 TRP A N 1
ATOM 686 C CA . TRP A 1 90 ? -38.652 -44.806 78.945 1.00 52.56 90 TRP A CA 1
ATOM 687 C C . TRP A 1 90 ? -38.031 -43.477 78.452 1.00 52.56 90 TRP A C 1
ATOM 689 O O . TRP A 1 90 ? -38.385 -42.410 78.952 1.00 52.56 90 TRP A O 1
ATOM 699 N N . VAL A 1 91 ? -37.157 -43.539 77.431 1.00 57.47 91 VAL A N 1
ATOM 700 C CA . VAL A 1 91 ? -36.555 -42.384 76.724 1.00 57.47 91 VAL A CA 1
ATOM 701 C C . VAL A 1 91 ? -36.585 -42.636 75.204 1.00 57.47 91 VAL A C 1
ATOM 703 O O . VAL A 1 91 ? -36.212 -43.723 74.765 1.00 57.47 91 VAL A O 1
ATOM 706 N N . MET A 1 92 ? -37.021 -41.652 74.403 1.00 46.03 92 MET A N 1
ATOM 707 C CA . MET A 1 92 ? -37.049 -41.727 72.926 1.00 46.03 92 MET A CA 1
ATOM 708 C C . MET A 1 92 ? -35.668 -41.599 72.275 1.00 46.03 92 MET A C 1
ATOM 710 O O . MET A 1 92 ? -34.792 -40.906 72.786 1.00 46.03 92 MET A O 1
ATOM 714 N N . SER A 1 93 ? -35.499 -42.230 71.106 1.00 44.09 93 SER A N 1
ATOM 715 C CA . SER A 1 93 ? -34.274 -42.203 70.296 1.00 44.09 93 SER A CA 1
ATOM 716 C C . SER A 1 93 ? -34.028 -40.853 69.609 1.00 44.09 93 SER A C 1
ATOM 718 O O . SER A 1 93 ? -34.952 -40.230 69.093 1.00 44.09 93 SER A O 1
ATOM 720 N N . SER A 1 94 ? -32.757 -40.461 69.513 1.00 51.41 94 SER A N 1
ATOM 721 C CA . SER A 1 94 ? -32.197 -39.189 69.017 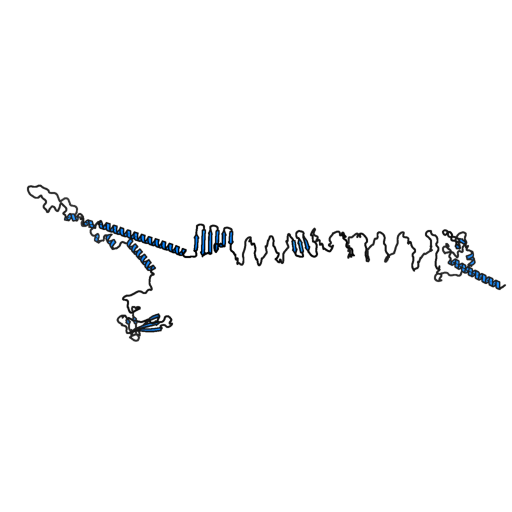1.00 51.41 94 SER A CA 1
ATOM 722 C C . SER A 1 94 ? -32.410 -38.847 67.526 1.00 51.41 94 SER A C 1
ATOM 724 O O . SER A 1 94 ? -31.726 -37.970 67.003 1.00 51.41 94 SER A O 1
ATOM 726 N N . GLY A 1 95 ? -33.344 -39.504 66.832 1.00 49.12 95 GLY A N 1
ATOM 727 C CA . GLY A 1 95 ? -33.625 -39.297 65.403 1.00 49.12 95 GLY A CA 1
ATOM 728 C C . GLY A 1 95 ? -34.689 -38.239 65.077 1.00 49.12 95 GLY A C 1
ATOM 729 O O . GLY A 1 95 ? -34.875 -37.923 63.908 1.00 49.12 95 GLY A O 1
ATOM 730 N N . GLU A 1 96 ? -35.373 -37.679 66.079 1.00 46.41 96 GLU A N 1
ATOM 731 C CA . GLU A 1 96 ? -36.456 -36.693 65.902 1.00 46.41 96 GLU A CA 1
ATOM 732 C C . GLU A 1 96 ? -36.187 -35.394 66.682 1.00 46.41 96 GLU A C 1
ATOM 734 O O . GLU A 1 96 ? -37.042 -34.878 67.403 1.00 46.41 96 GLU A O 1
ATOM 739 N N . THR A 1 97 ? -34.977 -34.841 66.586 1.00 50.75 97 THR A N 1
ATOM 740 C CA . THR A 1 97 ? -34.704 -33.506 67.133 1.00 50.75 97 THR A CA 1
ATOM 741 C C . THR A 1 97 ? -35.145 -32.439 66.132 1.00 50.75 97 THR A C 1
ATOM 743 O O . THR A 1 97 ? -34.473 -32.170 65.138 1.00 50.75 97 THR A O 1
ATOM 746 N N . ALA A 1 98 ? -36.290 -31.801 66.395 1.00 55.34 98 ALA A N 1
ATOM 747 C CA . ALA A 1 98 ? -36.612 -30.515 65.779 1.00 55.34 98 ALA A CA 1
ATOM 748 C C . ALA A 1 98 ? -35.419 -29.565 65.988 1.00 55.34 98 ALA A C 1
ATOM 750 O O . ALA A 1 98 ? -34.882 -29.478 67.096 1.00 55.34 98 ALA A O 1
ATOM 751 N N . SER A 1 99 ? -34.964 -28.887 64.931 1.00 60.75 99 SER A N 1
ATOM 752 C CA . SER A 1 99 ? -33.790 -28.018 65.020 1.00 60.75 99 SER A CA 1
ATOM 753 C C . SER A 1 99 ? -34.019 -26.933 66.079 1.00 60.75 99 SER A C 1
ATOM 755 O O . SER A 1 99 ? -35.146 -26.476 66.284 1.00 60.75 99 SER A O 1
ATOM 757 N N . GLN A 1 100 ? -32.961 -26.468 66.751 1.00 62.72 100 GLN A N 1
ATOM 758 C CA . GLN A 1 100 ? -33.078 -25.392 67.747 1.00 62.72 100 GLN A CA 1
ATOM 759 C C . GLN A 1 100 ? -33.805 -24.158 67.173 1.00 62.72 100 GLN A C 1
ATOM 761 O O . GLN A 1 100 ? -34.508 -23.465 67.908 1.00 62.72 100 GLN A O 1
ATOM 766 N N . SER A 1 101 ? -33.706 -23.911 65.858 1.00 61.50 101 SER A N 1
ATOM 767 C CA . SER A 1 101 ? -34.456 -22.843 65.187 1.00 61.50 101 SER A CA 1
ATOM 768 C C . SER A 1 101 ? -35.948 -23.158 65.060 1.00 61.50 101 SER A C 1
ATOM 770 O O . SER A 1 101 ? -36.756 -22.263 65.272 1.00 61.50 101 SER A O 1
ATOM 772 N N . GLN A 1 102 ? -36.332 -24.407 64.774 1.00 66.62 102 GLN A N 1
ATOM 773 C CA . GLN A 1 102 ? -37.734 -24.839 64.748 1.00 66.62 102 GLN A CA 1
ATOM 774 C C . GLN A 1 102 ? -38.366 -24.769 66.142 1.00 66.62 102 GLN A C 1
ATOM 776 O O . GLN A 1 102 ? -39.479 -24.274 66.274 1.00 66.62 102 GLN A O 1
ATOM 781 N N . ILE A 1 103 ? -37.638 -25.171 67.190 1.00 69.75 103 ILE A N 1
ATOM 782 C CA . ILE A 1 103 ? -38.097 -25.041 68.582 1.00 69.75 103 ILE A CA 1
ATOM 783 C C . ILE A 1 103 ? -38.241 -23.563 68.959 1.00 69.75 103 ILE A C 1
ATOM 785 O O . ILE A 1 103 ? -39.248 -23.170 69.543 1.00 69.75 103 ILE A O 1
ATOM 789 N N . THR A 1 104 ? -37.271 -22.724 68.587 1.00 70.44 104 THR A N 1
ATOM 790 C CA . THR A 1 104 ? -37.329 -21.279 68.861 1.00 70.44 104 THR A CA 1
ATOM 791 C C . THR A 1 104 ? -38.501 -20.621 68.131 1.00 70.44 104 THR A C 1
ATOM 793 O O . THR A 1 104 ? -39.225 -19.835 68.740 1.00 70.44 104 THR A O 1
ATOM 796 N N . GLN A 1 105 ? -38.742 -20.988 66.868 1.00 79.19 105 GLN A N 1
ATOM 797 C CA . GLN A 1 105 ? -39.873 -20.487 66.088 1.00 79.19 105 GLN A CA 1
ATOM 798 C C . GLN A 1 105 ? -41.207 -20.956 66.672 1.00 79.19 105 GLN A C 1
ATOM 800 O O . GLN A 1 105 ? -42.098 -20.142 66.873 1.00 79.19 105 GLN A O 1
ATOM 805 N N . MET A 1 106 ? -41.327 -22.229 67.056 1.00 77.31 106 MET A N 1
ATOM 806 C CA . MET A 1 106 ? -42.532 -22.738 67.713 1.00 77.31 106 MET A CA 1
ATOM 807 C C . MET A 1 106 ? -42.794 -22.059 69.059 1.00 77.31 106 MET A C 1
ATOM 809 O O . MET A 1 106 ? -43.947 -21.810 69.388 1.00 77.31 106 MET A O 1
ATOM 813 N N . VAL A 1 107 ? -41.761 -21.729 69.842 1.00 80.75 107 VAL A N 1
ATOM 814 C CA . VAL A 1 107 ? -41.925 -20.970 71.095 1.00 80.75 107 VAL A CA 1
ATOM 815 C C . VAL A 1 107 ? -42.397 -19.543 70.812 1.00 80.75 107 VAL A C 1
ATOM 817 O O . VAL A 1 107 ? -43.264 -19.043 71.527 1.00 80.75 107 VAL A O 1
ATOM 820 N N . GLN A 1 108 ? -41.874 -18.893 69.768 1.00 77.56 108 GLN A N 1
ATOM 821 C CA . GLN A 1 108 ? -42.339 -17.569 69.346 1.00 77.56 108 GLN A CA 1
ATOM 822 C C . GLN A 1 108 ? -43.787 -17.607 68.849 1.00 77.56 108 GLN A C 1
ATOM 824 O O . GLN A 1 108 ? -44.598 -16.803 69.305 1.00 77.56 108 GLN A O 1
ATOM 829 N N . ASP A 1 109 ? -44.135 -18.575 68.004 1.00 80.62 109 ASP A N 1
ATOM 830 C CA . ASP A 1 109 ? -45.487 -18.751 67.472 1.00 80.62 109 ASP A CA 1
ATOM 831 C C . ASP A 1 109 ? -46.476 -19.115 68.588 1.00 80.62 109 ASP A C 1
ATOM 833 O O . ASP A 1 109 ? -47.582 -18.578 68.639 1.00 80.62 109 ASP A O 1
ATOM 837 N N . LEU A 1 110 ? -46.071 -19.962 69.542 1.00 81.81 110 LEU A N 1
ATOM 838 C CA . LEU A 1 110 ? -46.879 -20.330 70.705 1.00 81.81 110 LEU A CA 1
ATOM 839 C C . LEU A 1 110 ? -47.090 -19.139 71.645 1.00 81.81 110 LEU A C 1
ATOM 841 O O . LEU A 1 110 ? -48.202 -18.940 72.133 1.00 81.81 110 LEU A O 1
ATOM 845 N N . ASN A 1 111 ? -46.058 -18.328 71.888 1.00 77.56 111 ASN A N 1
ATOM 846 C CA . ASN A 1 111 ? -46.183 -17.107 72.684 1.00 77.56 111 ASN A CA 1
ATOM 847 C C . ASN A 1 111 ? -47.055 -16.064 71.973 1.00 77.56 111 ASN A C 1
ATOM 849 O O . ASN A 1 111 ? -47.910 -15.449 72.614 1.00 77.56 111 ASN A O 1
ATOM 853 N N . GLY A 1 112 ? -46.901 -15.911 70.655 1.00 76.12 112 GLY A N 1
ATOM 854 C CA . GLY A 1 112 ? -47.762 -15.078 69.819 1.00 76.12 112 GLY A CA 1
ATOM 855 C C . GLY A 1 112 ? -49.220 -15.526 69.899 1.00 76.12 112 GLY A C 1
ATOM 856 O O . GLY A 1 112 ? -50.087 -14.731 70.252 1.00 76.12 112 GLY A O 1
ATOM 857 N N . PHE A 1 113 ? -49.484 -16.819 69.704 1.00 74.19 113 PHE A N 1
ATOM 858 C CA . PHE A 1 113 ? -50.818 -17.410 69.807 1.00 74.19 113 PHE A CA 1
ATOM 859 C C . PHE A 1 113 ? -51.427 -17.235 71.203 1.00 74.19 113 PHE A C 1
ATOM 861 O O . PHE A 1 113 ? -52.576 -16.814 71.325 1.00 74.19 113 PHE A O 1
ATOM 868 N N . LYS A 1 114 ? -50.661 -17.491 72.270 1.00 72.94 114 LYS A N 1
ATOM 869 C CA . LYS A 1 114 ? -51.119 -17.324 73.658 1.00 72.94 114 LYS A CA 1
ATOM 870 C C . LYS A 1 114 ? -51.491 -15.868 73.950 1.00 72.94 114 LYS A C 1
ATOM 872 O O . LYS A 1 114 ? -52.522 -15.617 74.565 1.00 72.94 114 LYS A O 1
ATOM 877 N N . THR A 1 115 ? -50.711 -14.920 73.434 1.00 71.62 115 THR A N 1
ATOM 878 C CA . THR A 1 115 ? -50.982 -13.480 73.551 1.00 71.62 115 THR A CA 1
ATOM 879 C C . THR A 1 115 ? -52.233 -13.079 72.764 1.00 71.62 115 THR A C 1
ATOM 881 O O . THR A 1 115 ? -53.096 -12.380 73.292 1.00 71.62 115 THR A O 1
ATOM 884 N N . THR A 1 116 ? -52.393 -13.565 71.529 1.00 72.50 116 THR A N 1
ATOM 885 C CA . THR A 1 116 ? -53.597 -13.325 70.718 1.00 72.50 116 THR A CA 1
ATOM 886 C C . THR A 1 116 ? -54.847 -13.898 71.382 1.00 72.50 116 THR A C 1
ATOM 888 O O . THR A 1 116 ? -55.865 -13.210 71.447 1.00 72.50 116 THR A O 1
ATOM 891 N N . VAL A 1 117 ? -54.784 -15.116 71.926 1.00 65.19 117 VAL A N 1
ATOM 892 C CA . VAL A 1 117 ? -55.907 -15.745 72.637 1.00 65.19 117 VAL A CA 1
ATOM 893 C C . VAL A 1 117 ? -56.250 -14.976 73.914 1.00 65.19 117 VAL A C 1
ATOM 895 O O . VAL A 1 117 ? -57.423 -14.680 74.124 1.00 65.19 117 VAL A O 1
ATOM 898 N N . SER A 1 118 ? -55.257 -14.580 74.719 1.00 64.44 118 SER A N 1
ATOM 899 C CA . SER A 1 118 ? -55.476 -13.784 75.936 1.00 64.44 118 SER A CA 1
ATOM 900 C C . SER A 1 118 ? -56.049 -12.389 75.666 1.00 64.44 118 SER A C 1
ATOM 902 O O . SER A 1 118 ? -56.779 -11.870 76.506 1.00 64.44 118 SER A O 1
ATOM 904 N N . ASN A 1 119 ? -55.760 -11.795 74.505 1.00 62.09 119 ASN A N 1
ATOM 905 C CA . ASN A 1 119 ? -56.275 -10.476 74.128 1.00 62.09 119 ASN A CA 1
ATOM 906 C C . ASN A 1 119 ? -57.628 -10.528 73.396 1.00 62.09 119 ASN A C 1
ATOM 908 O O . ASN A 1 119 ? -58.355 -9.538 73.404 1.00 62.09 119 ASN A O 1
ATOM 912 N N . THR A 1 120 ? -57.975 -11.656 72.764 1.00 61.34 120 THR A N 1
ATOM 913 C CA . THR A 1 120 ? -59.214 -11.803 71.971 1.00 61.34 120 THR A CA 1
ATOM 914 C C . THR A 1 120 ? -60.351 -12.448 72.770 1.00 61.34 120 THR A C 1
ATOM 916 O O . THR A 1 120 ? -61.513 -12.103 72.563 1.00 61.34 120 THR A O 1
ATOM 919 N N . TYR A 1 121 ? -60.044 -13.361 73.699 1.00 52.56 121 TYR A N 1
ATOM 920 C CA . TYR A 1 121 ? -61.037 -14.087 74.495 1.00 52.56 121 TYR A CA 1
ATOM 921 C C . TYR A 1 121 ? -60.880 -13.780 75.992 1.00 52.56 121 TYR A C 1
ATOM 923 O O . TYR A 1 121 ? -59.789 -13.878 76.549 1.00 52.56 121 TYR A O 1
ATOM 931 N N . LEU A 1 122 ? -61.986 -13.440 76.668 1.00 55.28 122 LEU A N 1
ATOM 932 C CA . LEU A 1 122 ? -62.024 -13.297 78.130 1.00 55.28 122 LEU A CA 1
ATOM 933 C C . LEU A 1 122 ? -61.710 -14.639 78.812 1.00 55.28 122 LEU A C 1
ATOM 935 O O . LEU A 1 122 ? -62.254 -15.676 78.431 1.00 55.28 122 LEU A O 1
ATOM 939 N N . SER A 1 123 ? -60.878 -14.621 79.859 1.00 59.28 123 SER A N 1
ATOM 940 C CA . SER A 1 123 ? -60.621 -15.816 80.675 1.00 59.28 123 SER A CA 1
ATOM 941 C C . SER A 1 123 ? -61.896 -16.277 81.400 1.00 59.28 123 SER A C 1
ATOM 943 O O . SER A 1 123 ? -62.740 -15.455 81.762 1.00 59.28 123 SER A O 1
ATOM 945 N N . SER A 1 124 ? -62.048 -17.582 81.648 1.00 54.66 124 SER A N 1
ATOM 946 C CA . SER A 1 124 ? -63.239 -18.157 82.299 1.00 54.66 124 SER A CA 1
ATOM 947 C C . SER A 1 124 ? -63.498 -17.599 83.705 1.00 54.66 124 SER A C 1
ATOM 949 O O . SER A 1 124 ? -64.652 -17.412 84.088 1.00 54.66 124 SER A O 1
ATOM 951 N N . SER A 1 125 ? -62.447 -17.252 84.452 1.00 57.44 125 SER A N 1
ATOM 952 C CA . SER A 1 125 ? -62.565 -16.570 85.745 1.00 57.44 125 SER A CA 1
ATOM 953 C C . SER A 1 125 ? -63.044 -15.119 85.594 1.00 57.44 125 SER A C 1
ATOM 955 O O . SER A 1 125 ? -63.863 -14.667 86.393 1.00 57.44 125 SER A O 1
ATOM 957 N N . SER A 1 126 ? -62.621 -14.410 84.541 1.00 55.59 126 SER A N 1
ATOM 958 C CA . SER A 1 126 ? -63.043 -13.030 84.235 1.00 55.59 126 SER A CA 1
ATOM 959 C C . SER A 1 126 ? -64.422 -12.922 83.565 1.00 55.59 126 SER A C 1
ATOM 961 O O . SER A 1 126 ? -65.086 -11.894 83.678 1.00 55.59 126 SER A O 1
ATOM 963 N N . ALA A 1 127 ? -64.887 -13.967 82.876 1.00 53.16 127 ALA A N 1
ATOM 964 C CA . ALA A 1 127 ? -66.227 -14.006 82.288 1.00 53.16 127 ALA A CA 1
ATOM 965 C C . ALA A 1 127 ? -67.326 -14.094 83.367 1.00 53.16 127 ALA A C 1
ATOM 967 O O . ALA A 1 127 ? -68.388 -13.490 83.209 1.00 53.16 127 ALA A O 1
ATOM 968 N N . SER A 1 128 ? -67.042 -14.766 84.493 1.00 52.22 128 SER A N 1
ATOM 969 C CA . SER A 1 128 ? -67.975 -14.916 85.624 1.00 52.22 128 SER A CA 1
ATOM 970 C C . SER A 1 128 ? -68.288 -13.611 86.369 1.00 52.22 128 SER A C 1
ATOM 972 O O . SER A 1 128 ? -69.308 -13.525 87.044 1.00 52.22 128 SER A O 1
ATOM 974 N N . SER A 1 129 ? -67.441 -12.585 86.228 1.00 54.44 129 SER A N 1
ATOM 975 C CA . SER A 1 129 ? -67.632 -11.271 86.853 1.00 54.44 129 SER A CA 1
ATOM 976 C C . SER A 1 129 ? -68.246 -10.222 85.920 1.00 54.44 129 SER A C 1
ATOM 978 O O . SER A 1 129 ? -68.538 -9.116 86.370 1.00 54.44 129 SER A O 1
ATOM 980 N N . THR A 1 130 ? -68.437 -10.545 84.634 1.00 47.66 130 THR A N 1
ATOM 981 C CA . THR A 1 130 ? -68.945 -9.599 83.619 1.00 47.66 130 THR A CA 1
ATOM 982 C C . THR A 1 130 ? -70.400 -9.882 83.226 1.00 47.66 130 THR A C 1
ATOM 984 O O . THR A 1 130 ? -71.128 -8.948 82.899 1.00 47.66 130 THR A O 1
ATOM 987 N N . TYR A 1 131 ? -70.853 -11.141 83.291 1.00 44.28 131 TYR A N 1
ATOM 988 C CA . TYR A 1 131 ? -72.228 -11.532 82.962 1.00 44.28 131 TYR A CA 1
ATOM 989 C C . TYR A 1 131 ? -72.917 -12.200 84.164 1.00 44.28 131 TYR A C 1
ATOM 991 O O . TYR A 1 131 ? -72.351 -13.140 84.723 1.00 44.28 131 TYR A O 1
ATOM 999 N N . PRO A 1 132 ? -74.128 -11.764 84.564 1.00 52.03 132 PRO A N 1
ATOM 1000 C CA . PRO A 1 132 ? -74.867 -12.406 85.648 1.00 52.03 132 PRO A CA 1
ATOM 1001 C C . PRO A 1 132 ? -75.233 -13.853 85.281 1.00 52.03 132 PRO A C 1
ATOM 1003 O O . PRO A 1 132 ? -75.663 -14.137 84.161 1.00 52.03 132 PRO A O 1
ATOM 1006 N N . THR A 1 133 ? -75.056 -14.779 86.225 1.00 57.66 133 THR A N 1
ATOM 1007 C CA . THR A 1 133 ? -75.440 -16.187 86.065 1.00 57.66 133 THR A CA 1
ATOM 1008 C C . THR A 1 133 ? -76.949 -16.341 86.251 1.00 57.66 133 THR A C 1
ATOM 1010 O O . THR A 1 133 ? -77.594 -15.530 86.909 1.00 57.66 133 THR A O 1
ATOM 1013 N N . LYS A 1 134 ? -77.547 -17.402 85.694 1.00 51.72 134 LYS A N 1
ATOM 1014 C CA . LYS A 1 134 ? -78.997 -17.662 85.805 1.00 51.72 134 LYS A CA 1
ATOM 1015 C C . LYS A 1 134 ? -79.490 -17.708 87.265 1.00 51.72 134 LYS A C 1
ATOM 1017 O O . LYS A 1 134 ? -80.619 -17.302 87.528 1.00 51.72 134 LYS A O 1
ATOM 1022 N N . ASP A 1 135 ? -78.627 -18.117 88.193 1.00 57.28 135 ASP A N 1
ATOM 1023 C CA . ASP A 1 135 ? -78.917 -18.149 89.630 1.00 57.28 135 ASP A CA 1
ATOM 1024 C C . ASP A 1 135 ? -78.823 -16.760 90.290 1.00 57.28 135 ASP A C 1
ATOM 1026 O O . ASP A 1 135 ? -79.534 -16.499 91.255 1.00 57.28 135 ASP A O 1
ATOM 1030 N N . SER A 1 136 ? -78.021 -15.829 89.751 1.00 57.44 136 SER A N 1
ATOM 1031 C CA . SER A 1 136 ? -77.897 -14.462 90.285 1.00 57.44 136 SER A CA 1
ATOM 1032 C C . SER A 1 136 ? -79.012 -13.507 89.830 1.00 57.44 136 SER A C 1
ATOM 1034 O O . SER A 1 136 ? -79.085 -12.385 90.321 1.00 57.44 136 SER A O 1
ATOM 1036 N N . VAL A 1 137 ? -79.871 -13.923 88.889 1.00 56.09 137 VAL A N 1
ATOM 1037 C CA . VAL A 1 137 ? -81.050 -13.162 88.401 1.00 56.09 137 VAL A CA 1
ATOM 1038 C C . VAL A 1 137 ? -82.388 -13.734 88.892 1.00 56.09 137 VAL A C 1
ATOM 1040 O O . VAL A 1 137 ? -83.455 -13.196 88.585 1.00 56.09 137 VAL A O 1
ATOM 1043 N N . ALA A 1 138 ? -82.361 -14.808 89.685 1.00 49.94 138 ALA A N 1
ATOM 1044 C CA . ALA A 1 138 ? -83.548 -15.356 90.327 1.00 49.94 138 ALA A CA 1
ATOM 1045 C C . ALA A 1 138 ? -83.985 -14.445 91.493 1.00 49.94 138 ALA A C 1
ATOM 1047 O O . ALA A 1 138 ? -83.493 -14.565 92.610 1.00 49.94 138 ALA A O 1
ATOM 1048 N N . GLY A 1 139 ? -84.896 -13.507 91.213 1.00 58.62 139 GLY A N 1
ATOM 1049 C CA . GLY A 1 139 ? -85.493 -12.605 92.211 1.00 58.62 139 GLY A CA 1
ATOM 1050 C C . GLY A 1 139 ? -85.590 -11.133 91.796 1.00 58.62 139 GLY A C 1
ATOM 1051 O O . GLY A 1 139 ? -86.156 -10.334 92.533 1.00 58.62 139 GLY A O 1
ATOM 1052 N N . THR A 1 140 ? -85.066 -10.750 90.626 1.00 54.28 140 THR A N 1
ATOM 1053 C CA . THR A 1 140 ? -84.990 -9.335 90.205 1.00 54.28 140 THR A CA 1
ATOM 1054 C C . THR A 1 140 ? -86.229 -8.823 89.457 1.00 54.28 140 THR A C 1
ATOM 1056 O O . THR A 1 140 ? -86.334 -7.625 89.207 1.00 54.28 140 THR A O 1
ATOM 1059 N N . TYR A 1 141 ? -87.185 -9.693 89.119 1.00 48.31 141 TYR A N 1
ATOM 1060 C CA . TYR A 1 141 ? -88.449 -9.314 88.480 1.00 48.31 141 TYR A CA 1
ATOM 1061 C C . TYR A 1 141 ? -89.634 -9.798 89.321 1.00 48.31 141 TYR A C 1
ATOM 1063 O O . TYR A 1 141 ? -89.698 -10.970 89.687 1.00 48.31 141 TYR A O 1
ATOM 1071 N N . LEU A 1 142 ? -90.571 -8.887 89.612 1.00 46.12 142 LEU A N 1
ATOM 1072 C CA . LEU A 1 142 ? -91.858 -9.192 90.245 1.00 46.12 142 LEU A CA 1
ATOM 1073 C C . LEU A 1 142 ? -92.591 -10.275 89.444 1.00 46.12 142 LEU A C 1
ATOM 1075 O O . LEU A 1 142 ? -92.892 -10.085 88.264 1.00 46.12 142 LEU A O 1
ATOM 1079 N N . ASN A 1 143 ? -92.919 -11.394 90.091 1.00 53.59 143 ASN A N 1
ATOM 1080 C CA . ASN A 1 143 ? -93.789 -12.396 89.492 1.00 53.59 143 ASN A CA 1
ATOM 1081 C C . ASN A 1 143 ? -95.249 -11.936 89.574 1.00 53.59 143 ASN A C 1
ATOM 1083 O O . ASN A 1 143 ? -95.689 -11.320 90.542 1.00 53.59 143 ASN A O 1
ATOM 1087 N N . LYS A 1 144 ? -96.023 -12.275 88.540 1.00 49.06 144 LYS A N 1
ATOM 1088 C CA . LYS A 1 144 ? -97.402 -11.814 88.289 1.00 49.06 144 LYS A CA 1
ATOM 1089 C C . LYS A 1 144 ? -98.421 -12.144 89.407 1.00 49.06 144 LYS A C 1
ATOM 1091 O O . LYS A 1 144 ? -99.557 -11.693 89.320 1.00 49.06 144 LYS A O 1
ATOM 1096 N N . GLY A 1 145 ? -98.032 -12.914 90.428 1.00 58.56 145 GLY A N 1
ATOM 1097 C CA . GLY A 1 145 ? -98.864 -13.282 91.580 1.00 58.56 145 GLY A CA 1
ATOM 1098 C C . GLY A 1 145 ? -98.889 -12.263 92.728 1.00 58.56 145 GLY A C 1
ATOM 1099 O O . GLY A 1 145 ? -99.859 -12.251 93.477 1.00 58.56 145 GLY A O 1
ATOM 1100 N N . ASP A 1 146 ? -97.898 -11.370 92.833 1.00 57.53 146 ASP A N 1
ATOM 1101 C CA . ASP A 1 146 ? -97.713 -10.525 94.031 1.00 57.53 146 ASP A CA 1
ATOM 1102 C C . ASP A 1 146 ? -98.232 -9.077 93.872 1.00 57.53 146 ASP A C 1
ATOM 1104 O O . ASP A 1 146 ? -98.112 -8.251 94.775 1.00 57.53 146 ASP A O 1
ATOM 1108 N N . ALA A 1 147 ? -98.859 -8.746 92.738 1.00 48.28 147 ALA A N 1
ATOM 1109 C CA . ALA A 1 147 ? -99.320 -7.391 92.399 1.00 48.28 147 ALA A CA 1
ATOM 1110 C C . ALA A 1 147 ? -100.775 -7.080 92.828 1.00 48.28 147 ALA A C 1
ATOM 1112 O O . ALA A 1 147 ? -101.476 -6.344 92.134 1.00 48.28 147 ALA A O 1
ATOM 1113 N N . ALA A 1 148 ? -101.251 -7.642 93.946 1.00 51.00 148 ALA A N 1
ATOM 1114 C CA . ALA A 1 148 ? -102.637 -7.478 94.417 1.00 51.00 148 ALA A CA 1
ATOM 1115 C C . ALA A 1 148 ? -102.791 -6.745 95.771 1.00 51.00 148 ALA A C 1
ATOM 1117 O O . ALA A 1 148 ? -103.910 -6.628 96.262 1.00 51.00 148 ALA A O 1
ATOM 1118 N N . GLY A 1 149 ? -101.712 -6.240 96.387 1.00 58.03 149 GLY A N 1
ATOM 1119 C CA . GLY A 1 149 ? -101.742 -5.790 97.792 1.00 58.03 149 GLY A CA 1
ATOM 1120 C C . GLY A 1 149 ? -101.386 -4.331 98.104 1.00 58.03 149 GLY A C 1
ATOM 1121 O O . GLY A 1 149 ? -101.338 -3.987 99.279 1.00 58.03 149 GLY A O 1
ATOM 1122 N N . THR A 1 150 ? -101.094 -3.465 97.126 1.00 48.41 150 THR A N 1
ATOM 1123 C CA . THR A 1 150 ? -100.291 -2.246 97.411 1.00 48.41 150 THR A CA 1
ATOM 1124 C C . THR A 1 150 ? -100.974 -0.898 97.141 1.00 48.41 150 THR A C 1
ATOM 1126 O O . THR A 1 150 ? -100.290 0.119 97.074 1.00 48.41 150 THR A O 1
ATOM 1129 N N . TYR A 1 151 ? -102.309 -0.842 97.048 1.00 38.94 151 TYR A N 1
ATOM 1130 C CA . TYR A 1 151 ? -103.046 0.432 97.100 1.00 38.94 151 TYR A CA 1
ATOM 1131 C C . TYR A 1 151 ? -104.260 0.332 98.044 1.00 38.94 151 TYR A C 1
ATOM 1133 O O . TYR A 1 151 ? -105.181 -0.432 97.754 1.00 38.94 151 TYR A O 1
ATOM 1141 N N . PRO A 1 152 ? -104.284 1.077 99.169 1.00 46.31 152 PRO A N 1
ATOM 1142 C CA . PRO A 1 152 ? -105.393 1.051 100.121 1.00 46.31 152 PRO A CA 1
ATOM 1143 C C . PRO A 1 152 ? -106.671 1.674 99.544 1.00 46.31 152 PRO A C 1
ATOM 1145 O O . PRO A 1 152 ? -106.644 2.765 98.972 1.00 46.31 152 PRO A O 1
ATOM 1148 N N . THR A 1 153 ? -107.803 1.001 99.747 1.00 51.28 153 THR A N 1
ATOM 1149 C CA . THR A 1 153 ? -109.148 1.544 99.530 1.00 51.28 153 THR A CA 1
ATOM 1150 C C . THR A 1 153 ? -109.630 2.344 100.742 1.00 51.28 153 THR A C 1
ATOM 1152 O O . THR A 1 153 ? -109.222 2.119 101.877 1.00 51.28 153 THR A O 1
ATOM 1155 N N . LYS A 1 154 ? -110.531 3.280 100.447 1.00 41.41 154 LYS A N 1
ATOM 1156 C CA . LYS A 1 154 ? -110.997 4.468 101.181 1.00 41.41 154 LYS A CA 1
ATOM 1157 C C . LYS A 1 154 ? -111.515 4.309 102.632 1.00 41.41 154 LYS A C 1
ATOM 1159 O O . LYS A 1 154 ? -111.892 5.318 103.216 1.00 41.41 154 LYS A O 1
ATOM 1164 N N . ASP A 1 155 ? -111.489 3.125 103.241 1.00 44.62 155 ASP A N 1
ATOM 1165 C CA . ASP A 1 155 ? -112.238 2.847 104.483 1.00 44.62 155 ASP A CA 1
ATOM 1166 C C . ASP A 1 155 ? -111.401 2.685 105.763 1.00 44.62 155 ASP A C 1
ATOM 1168 O O . ASP A 1 155 ? -111.940 2.300 106.799 1.00 44.62 155 ASP A O 1
ATOM 1172 N N . ALA A 1 156 ? -110.109 3.022 105.764 1.00 41.47 156 ALA A N 1
ATOM 1173 C CA . ALA A 1 156 ? -109.324 2.992 106.997 1.00 41.47 156 ALA A CA 1
ATOM 1174 C C . ALA A 1 156 ? -108.521 4.280 107.215 1.00 41.47 156 ALA A C 1
ATOM 1176 O O . ALA A 1 156 ? -107.673 4.642 106.406 1.00 41.47 156 ALA A O 1
ATOM 1177 N N . VAL A 1 157 ? -108.753 4.871 108.392 1.00 37.31 157 VAL A N 1
ATOM 1178 C CA . VAL A 1 157 ? -107.945 5.869 109.117 1.00 37.31 157 VAL A CA 1
ATOM 1179 C C . VAL A 1 157 ? -108.461 7.319 109.065 1.00 37.31 157 VAL A C 1
ATOM 1181 O O . VAL A 1 157 ? -107.964 8.177 108.341 1.00 37.31 157 VAL A O 1
ATOM 1184 N N . SER A 1 158 ? -109.425 7.607 109.947 1.00 39.69 158 SER A N 1
ATOM 1185 C CA . SER A 1 158 ? -109.665 8.935 110.529 1.00 39.69 158 SER A CA 1
ATOM 1186 C C . SER A 1 158 ? -109.930 8.793 112.038 1.00 39.69 158 SER A C 1
ATOM 1188 O O . SER A 1 158 ? -110.584 7.832 112.442 1.00 39.69 158 SER A O 1
ATOM 1190 N N . ASN A 1 159 ? -109.442 9.766 112.823 1.00 38.75 159 ASN A N 1
ATOM 1191 C CA . ASN A 1 159 ? -109.357 9.887 114.299 1.00 38.75 159 ASN A CA 1
ATOM 1192 C C . ASN A 1 159 ? -108.026 9.336 114.881 1.00 38.75 159 ASN A C 1
ATOM 1194 O O . ASN A 1 159 ? -107.649 8.208 114.600 1.00 38.75 159 ASN A O 1
ATOM 1198 N N . THR A 1 160 ? -107.244 10.031 115.728 1.00 32.41 160 THR A N 1
ATOM 1199 C CA . THR A 1 160 ? -107.649 10.892 116.859 1.00 32.41 160 THR A CA 1
ATOM 1200 C C . THR A 1 160 ? -106.434 11.637 117.476 1.00 32.41 160 THR A C 1
ATOM 1202 O O . THR A 1 160 ? -105.404 11.013 117.707 1.00 32.41 160 THR A O 1
ATOM 1205 N N . TYR A 1 161 ? -106.569 12.917 117.853 1.00 33.88 161 TYR A N 1
ATOM 1206 C CA . TYR A 1 161 ? -105.836 13.548 118.977 1.00 33.88 161 TYR A CA 1
ATOM 1207 C C . TYR A 1 161 ? -106.870 14.164 119.934 1.00 33.88 161 TYR A C 1
ATOM 1209 O O . TYR A 1 161 ? -107.817 14.782 119.443 1.00 33.88 161 TYR A O 1
ATOM 1217 N N . PRO A 1 162 ? -106.691 14.055 121.266 1.00 36.81 162 PRO A N 1
ATOM 1218 C CA . PRO A 1 162 ? -107.227 15.075 122.179 1.00 36.81 162 PRO A CA 1
ATOM 1219 C C . PRO A 1 162 ? -106.397 15.329 123.461 1.00 36.81 162 PRO A C 1
ATOM 1221 O O . PRO A 1 162 ? -105.384 14.688 123.740 1.00 36.81 162 PRO A O 1
ATOM 1224 N N . THR A 1 163 ? -106.855 16.340 124.206 1.00 46.56 163 THR A N 1
ATOM 1225 C CA . THR A 1 163 ? -106.251 17.025 125.361 1.00 46.56 163 THR A CA 1
ATOM 1226 C C . THR A 1 163 ? -106.599 16.419 126.737 1.00 46.56 163 THR A C 1
ATOM 1228 O O . THR A 1 163 ? -107.285 15.408 126.853 1.00 46.56 163 THR A O 1
ATOM 1231 N N . LYS A 1 164 ? -106.037 17.046 127.782 1.00 45.78 164 LYS A N 1
ATOM 1232 C CA . LYS A 1 164 ? -105.504 16.484 129.032 1.00 45.78 164 LYS A CA 1
ATOM 1233 C C . LYS A 1 164 ? -106.294 16.907 130.287 1.00 45.78 164 LYS A C 1
ATOM 1235 O O . LYS A 1 164 ? -105.774 17.709 131.040 1.00 45.78 164 LYS A O 1
ATOM 1240 N N . ASP A 1 165 ? -107.501 16.389 130.510 1.00 42.25 165 ASP A N 1
ATOM 1241 C CA . ASP A 1 165 ? -108.070 16.123 131.853 1.00 42.25 165 ASP A CA 1
ATOM 1242 C C . ASP A 1 165 ? -109.457 15.458 131.695 1.00 42.25 165 ASP A C 1
ATOM 1244 O O . ASP A 1 165 ? -110.335 16.013 131.043 1.00 42.25 165 ASP A O 1
ATOM 1248 N N . ALA A 1 166 ? -109.625 14.263 132.286 1.00 38.94 166 ALA A N 1
ATOM 1249 C CA . ALA A 1 166 ? -110.754 13.310 132.167 1.00 38.94 166 ALA A CA 1
ATOM 1250 C C . ALA A 1 166 ? -110.829 12.528 130.825 1.00 38.94 166 ALA A C 1
ATOM 1252 O O . ALA A 1 166 ? -111.485 12.920 129.871 1.00 38.94 166 ALA A O 1
ATOM 1253 N N . VAL A 1 167 ? -110.035 11.463 130.650 1.00 39.50 167 VAL A N 1
ATOM 1254 C CA . VAL A 1 167 ? -110.436 10.049 130.872 1.00 39.50 167 VAL A CA 1
ATOM 1255 C C . VAL A 1 167 ? -111.649 9.602 130.037 1.00 39.50 167 VAL A C 1
ATOM 1257 O O . VAL A 1 167 ? -112.773 9.588 130.523 1.00 39.50 167 VAL A O 1
ATOM 1260 N N . ALA A 1 168 ? -111.392 9.175 128.795 1.00 41.94 168 ALA A N 1
ATOM 1261 C CA . ALA A 1 168 ? -111.592 7.799 128.310 1.00 41.94 168 ALA A CA 1
ATOM 1262 C C . ALA A 1 168 ? -111.327 7.731 126.789 1.00 41.94 168 ALA A C 1
ATOM 1264 O O . ALA A 1 168 ? -112.110 8.238 125.994 1.00 41.94 168 ALA A O 1
ATOM 1265 N N . GLY A 1 169 ? -110.248 7.053 126.379 1.00 52.75 169 GLY A N 1
ATOM 1266 C CA . GLY A 1 169 ? -110.223 6.398 125.063 1.00 52.75 169 GLY A CA 1
ATOM 1267 C C . GLY A 1 169 ? -109.510 7.074 123.889 1.00 52.75 169 GLY A C 1
ATOM 1268 O O . GLY A 1 169 ? -109.844 6.748 122.757 1.00 52.75 169 GLY A O 1
ATOM 1269 N N . THR A 1 170 ? -108.544 7.976 124.091 1.00 40.31 170 THR A N 1
ATOM 1270 C CA . THR A 1 170 ? -108.049 8.770 122.946 1.00 40.31 170 THR A CA 1
ATOM 1271 C C . THR A 1 170 ? -106.549 9.120 122.921 1.00 40.31 170 THR A C 1
ATOM 1273 O O . THR A 1 170 ? -106.129 9.930 122.098 1.00 40.31 170 THR A O 1
ATOM 1276 N N . TYR A 1 171 ? -105.714 8.477 123.748 1.00 39.81 171 TYR A N 1
ATOM 1277 C CA . TYR A 1 171 ? -104.272 8.346 123.473 1.00 39.81 171 TYR A CA 1
ATOM 1278 C C . TYR A 1 171 ? -104.037 7.009 122.754 1.00 39.81 171 TYR A C 1
ATOM 1280 O O . TYR A 1 171 ? -104.472 5.979 123.269 1.00 39.81 171 TYR A O 1
ATOM 1288 N N . LEU A 1 172 ? -103.355 7.016 121.596 1.00 41.22 172 LEU A N 1
ATOM 1289 C CA . LEU A 1 172 ? -102.858 5.787 120.957 1.00 41.22 172 LEU A CA 1
ATOM 1290 C C . LEU A 1 172 ? -102.019 5.004 121.979 1.00 41.22 172 LEU A C 1
ATOM 1292 O O . LEU A 1 172 ? -101.021 5.514 122.497 1.00 41.22 172 LEU A O 1
ATOM 1296 N N . ASN A 1 173 ? -102.419 3.765 122.266 1.00 50.91 173 ASN A N 1
ATOM 1297 C CA . ASN A 1 173 ? -101.636 2.858 123.095 1.00 50.91 173 ASN A CA 1
ATOM 1298 C C . ASN A 1 173 ? -100.415 2.367 122.302 1.00 50.91 173 ASN A C 1
ATOM 1300 O O . ASN A 1 173 ? -100.372 2.434 121.077 1.00 50.91 173 ASN A O 1
ATOM 1304 N N . LYS A 1 174 ? -99.416 1.802 122.989 1.00 51.47 174 LYS A N 1
ATOM 1305 C CA . LYS A 1 174 ? -98.186 1.238 122.390 1.00 51.47 174 LYS A CA 1
ATOM 1306 C C . LYS A 1 174 ? -98.439 0.188 121.281 1.00 51.47 174 LYS A C 1
ATOM 1308 O O . LYS A 1 174 ? -97.509 -0.144 120.555 1.00 51.47 174 LYS A O 1
ATOM 1313 N N . GLY A 1 175 ? -99.672 -0.313 121.151 1.00 57.38 175 GLY A N 1
ATOM 1314 C CA . GLY A 1 175 ? -100.121 -1.195 120.070 1.00 57.38 175 GLY A CA 1
ATOM 1315 C C . GLY A 1 175 ? -100.477 -0.493 118.752 1.00 57.38 175 GLY A C 1
ATOM 1316 O O . GLY A 1 175 ? -100.387 -1.141 117.719 1.00 57.38 175 GLY A O 1
ATOM 1317 N N . ASP A 1 176 ? -100.794 0.806 118.767 1.00 51.28 176 ASP A N 1
ATOM 1318 C CA . ASP A 1 176 ? -101.315 1.543 117.601 1.00 51.28 176 ASP A CA 1
ATOM 1319 C C . ASP A 1 176 ? -100.250 2.430 116.917 1.00 51.28 176 ASP A C 1
ATOM 1321 O O . ASP A 1 176 ? -100.458 2.962 115.831 1.00 51.28 176 ASP A O 1
ATOM 1325 N N . ALA A 1 177 ? -99.068 2.596 117.523 1.00 52.69 177 ALA A N 1
ATOM 1326 C CA . ALA A 1 177 ? -97.952 3.340 116.921 1.00 52.69 177 ALA A CA 1
ATOM 1327 C C . ALA A 1 177 ? -97.270 2.593 115.750 1.00 52.69 177 ALA A C 1
ATOM 1329 O O . ALA A 1 177 ? -96.451 3.177 115.042 1.00 52.69 177 ALA A O 1
ATOM 1330 N N . SER A 1 178 ? -97.610 1.320 115.539 1.00 56.06 178 SER A N 1
ATOM 1331 C CA . SER A 1 178 ? -97.068 0.426 114.507 1.00 56.06 178 SER A CA 1
ATOM 1332 C C . SER A 1 178 ? -97.687 0.619 113.116 1.00 56.06 178 SER A C 1
ATOM 1334 O O . SER A 1 178 ? -97.155 0.067 112.153 1.00 56.06 178 SER A O 1
ATOM 1336 N N . SER A 1 179 ? -98.775 1.393 112.991 1.00 56.66 179 SER A N 1
ATOM 1337 C CA . SER A 1 179 ? -99.515 1.583 111.731 1.00 56.66 179 SER A CA 1
ATOM 1338 C C . SER A 1 179 ? -99.308 2.939 111.041 1.00 56.66 179 SER A C 1
ATOM 1340 O O . SER A 1 179 ? -99.765 3.106 109.914 1.00 56.66 179 SER A O 1
ATOM 1342 N N . THR A 1 180 ? -98.641 3.910 111.678 1.00 51.72 180 THR A N 1
ATOM 1343 C CA . THR A 1 180 ? -98.546 5.300 111.163 1.00 51.72 180 THR A CA 1
ATOM 1344 C C . THR A 1 180 ? -97.117 5.737 110.817 1.00 51.72 180 THR A C 1
ATOM 1346 O O . THR A 1 180 ? -96.921 6.586 109.951 1.00 51.72 180 THR A O 1
ATOM 1349 N N . TYR A 1 181 ? 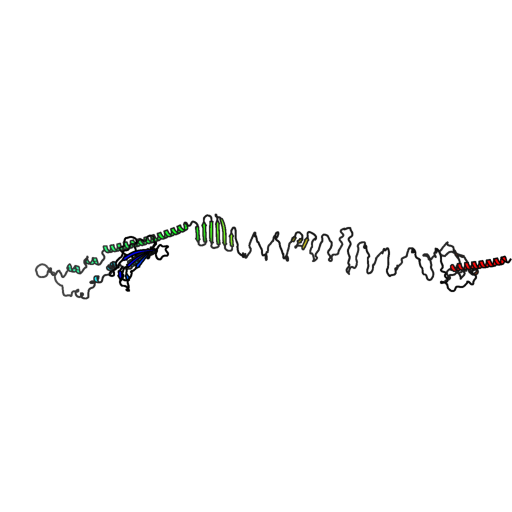-96.100 5.137 111.435 1.00 49.94 181 TYR A N 1
ATOM 1350 C CA . TYR A 1 181 ? -94.692 5.328 111.083 1.00 49.94 181 TYR A CA 1
ATOM 1351 C C . TYR A 1 181 ? -94.104 3.973 110.693 1.00 49.94 181 TYR A C 1
ATOM 1353 O O . TYR A 1 181 ? -94.368 2.985 111.373 1.00 49.94 181 TYR A O 1
ATOM 1361 N N . LEU A 1 182 ? -93.304 3.912 109.618 1.00 49.19 182 LEU A N 1
ATOM 1362 C CA . LEU A 1 182 ? -92.575 2.683 109.285 1.00 49.19 182 LEU A CA 1
ATOM 1363 C C . LEU A 1 182 ? -91.732 2.259 110.493 1.00 49.19 182 LEU A C 1
ATOM 1365 O O . LEU A 1 182 ? -90.868 3.009 110.958 1.00 49.19 182 LEU A O 1
ATOM 1369 N N . ASN A 1 183 ? -91.960 1.041 110.979 1.00 55.66 183 ASN A N 1
ATOM 1370 C CA . ASN A 1 183 ? -91.159 0.467 112.049 1.00 55.66 183 ASN A CA 1
ATOM 1371 C C . ASN A 1 183 ? -89.718 0.266 111.548 1.00 55.66 183 ASN A C 1
ATOM 1373 O O . ASN A 1 183 ? -89.479 0.067 110.356 1.00 55.66 183 ASN A O 1
ATOM 1377 N N . LYS A 1 184 ? -88.728 0.279 112.452 1.00 53.78 184 LYS A N 1
ATOM 1378 C CA . LYS A 1 184 ? -87.297 0.122 112.105 1.00 53.78 184 LYS A CA 1
ATOM 1379 C C . LYS A 1 184 ? -87.018 -1.153 111.282 1.00 53.78 184 LYS A C 1
ATOM 1381 O O . LYS A 1 184 ? -86.085 -1.166 110.486 1.00 53.78 184 LYS A O 1
ATOM 1386 N N . THR A 1 185 ? -87.837 -2.190 111.462 1.00 57.22 185 THR A N 1
ATOM 1387 C CA . THR A 1 185 ? -87.801 -3.456 110.715 1.00 57.22 185 THR A CA 1
ATOM 1388 C C . THR A 1 185 ? -88.309 -3.305 109.276 1.00 57.22 185 THR A C 1
ATOM 1390 O O . THR A 1 185 ? -87.721 -3.873 108.364 1.00 57.22 185 THR A O 1
ATOM 1393 N N . ASP A 1 186 ? -89.331 -2.476 109.057 1.00 57.25 186 ASP A N 1
ATOM 1394 C CA . ASP A 1 186 ? -89.983 -2.279 107.754 1.00 57.25 186 ASP A CA 1
ATOM 1395 C C . ASP A 1 186 ? -89.246 -1.238 106.889 1.00 57.25 186 ASP A C 1
ATOM 1397 O O . ASP A 1 186 ? -89.201 -1.344 105.661 1.00 57.25 186 ASP A O 1
ATOM 1401 N N . ALA A 1 187 ? -88.575 -0.263 107.517 1.00 54.66 187 ALA A N 1
ATOM 1402 C CA . ALA A 1 187 ? -87.691 0.682 106.828 1.00 54.66 187 ALA A CA 1
ATOM 1403 C C . ALA A 1 187 ? -86.442 -0.002 106.230 1.00 54.66 187 ALA A C 1
ATOM 1405 O O . ALA A 1 187 ? -85.987 0.404 105.161 1.00 54.66 187 ALA A O 1
ATOM 1406 N N . SER A 1 188 ? -85.942 -1.075 106.863 1.00 54.41 188 SER A N 1
ATOM 1407 C CA . SER A 1 188 ? -84.893 -1.952 106.305 1.00 54.41 188 SER A CA 1
ATOM 1408 C C . SER A 1 188 ? -85.345 -2.739 105.069 1.00 54.41 188 SER A C 1
ATOM 1410 O O . SER A 1 188 ? -84.493 -3.186 104.307 1.00 54.41 188 SER A O 1
ATOM 1412 N N . ASN A 1 189 ? -86.659 -2.897 104.865 1.00 55.31 189 ASN A N 1
ATOM 1413 C CA . ASN A 1 189 ? -87.233 -3.655 103.750 1.00 55.31 189 ASN A CA 1
ATOM 1414 C C . ASN A 1 189 ? -87.650 -2.762 102.564 1.00 55.31 189 ASN A C 1
ATOM 1416 O O . ASN A 1 189 ? -87.853 -3.272 101.468 1.00 55.31 189 ASN A O 1
ATOM 1420 N N . THR A 1 190 ? -87.769 -1.442 102.766 1.00 52.72 190 THR A N 1
ATOM 1421 C CA . THR A 1 190 ? -88.225 -0.484 101.733 1.00 52.72 190 THR A CA 1
ATOM 1422 C C . THR A 1 190 ? -87.078 0.322 101.112 1.00 52.72 190 THR A C 1
ATOM 1424 O O . THR A 1 190 ? -87.125 0.645 99.927 1.00 52.72 190 THR A O 1
ATOM 1427 N N . TYR A 1 191 ? -86.025 0.632 101.877 1.00 47.50 191 TYR A N 1
ATOM 1428 C CA . TYR A 1 191 ? -84.825 1.306 101.374 1.00 47.50 191 TYR A CA 1
ATOM 1429 C C . TYR A 1 191 ? -83.612 0.397 101.575 1.00 47.50 191 TYR A C 1
ATOM 1431 O O . TYR A 1 191 ? -83.406 -0.084 102.692 1.00 47.50 191 TYR A O 1
ATOM 1439 N N . PRO A 1 192 ? -82.778 0.161 100.544 1.00 53.41 192 PRO A N 1
ATOM 1440 C CA . PRO A 1 192 ? -81.578 -0.638 100.723 1.00 53.41 192 PRO A CA 1
ATOM 1441 C C . PRO A 1 192 ? -80.681 0.041 101.763 1.00 53.41 192 PRO A C 1
ATOM 1443 O O . PRO A 1 192 ? -80.348 1.224 101.668 1.00 53.41 192 PRO A O 1
ATOM 1446 N N . THR A 1 193 ? -80.315 -0.708 102.801 1.00 55.78 193 THR A N 1
ATOM 1447 C CA . THR A 1 193 ? -79.368 -0.244 103.819 1.00 55.78 193 THR A CA 1
ATOM 1448 C C . THR A 1 193 ? -78.020 0.094 103.164 1.00 55.78 193 THR A C 1
ATOM 1450 O O . THR A 1 193 ? -77.683 -0.447 102.114 1.00 55.78 193 THR A O 1
ATOM 1453 N N . LYS A 1 194 ? -77.191 0.953 103.780 1.00 53.16 194 LYS A N 1
ATOM 1454 C CA . LYS A 1 194 ? -75.845 1.303 103.264 1.00 53.16 194 LYS A CA 1
ATOM 1455 C C . LYS A 1 194 ? -74.972 0.067 102.957 1.00 53.16 194 LYS A C 1
ATOM 1457 O O . LYS A 1 194 ? -74.090 0.156 102.111 1.00 53.16 194 LYS A O 1
ATOM 1462 N N . GLY A 1 195 ? -75.230 -1.063 103.626 1.00 59.03 195 GLY A N 1
ATOM 1463 C CA . GLY A 1 195 ? -74.622 -2.362 103.321 1.00 59.03 195 GLY A CA 1
ATOM 1464 C C . GLY A 1 195 ? -75.217 -3.055 102.088 1.00 59.03 195 GLY A C 1
ATOM 1465 O O . GLY A 1 195 ? -74.465 -3.611 101.306 1.00 59.03 195 GLY A O 1
ATOM 1466 N N . ALA A 1 196 ? -76.529 -2.953 101.853 1.00 55.53 196 ALA A N 1
ATOM 1467 C CA . ALA A 1 196 ? -77.207 -3.564 100.704 1.00 55.53 196 ALA A CA 1
ATOM 1468 C C . ALA A 1 196 ? -76.919 -2.872 99.352 1.00 55.53 196 ALA A C 1
ATOM 1470 O O . ALA A 1 196 ? -77.035 -3.510 98.313 1.00 55.53 196 ALA A O 1
ATOM 1471 N N . VAL A 1 197 ? -76.518 -1.590 99.340 1.00 53.62 197 VAL A N 1
ATOM 1472 C CA . VAL A 1 197 ? -76.064 -0.880 98.114 1.00 53.62 197 VAL A CA 1
ATOM 1473 C C . VAL A 1 197 ? -74.559 -1.028 97.843 1.00 53.62 197 VAL A C 1
ATOM 1475 O O . VAL A 1 197 ? -74.095 -0.660 96.762 1.00 53.62 197 VAL A O 1
ATOM 1478 N N . ALA A 1 198 ? -73.787 -1.547 98.806 1.00 54.62 198 ALA A N 1
ATOM 1479 C CA . ALA A 1 198 ? -72.336 -1.716 98.684 1.00 54.62 198 ALA A CA 1
ATOM 1480 C C . ALA A 1 198 ? -71.946 -2.795 97.658 1.00 54.62 198 ALA A C 1
ATOM 1482 O O . ALA A 1 198 ? -70.853 -2.731 97.099 1.00 54.62 198 ALA A O 1
ATOM 1483 N N . ASP A 1 199 ? -72.864 -3.719 97.369 1.00 55.84 199 ASP A N 1
ATOM 1484 C CA . ASP A 1 199 ? -72.659 -4.808 96.412 1.00 55.84 199 ASP A CA 1
ATOM 1485 C C . ASP A 1 199 ? -73.128 -4.451 94.987 1.00 55.84 199 ASP A C 1
ATOM 1487 O O . ASP A 1 199 ? -72.854 -5.185 94.041 1.00 55.84 199 ASP A O 1
ATOM 1491 N N . THR A 1 200 ? -73.817 -3.314 94.799 1.00 55.59 200 THR A N 1
ATOM 1492 C CA . THR A 1 200 ? -74.337 -2.876 93.485 1.00 55.59 200 THR A CA 1
ATOM 1493 C C . THR A 1 200 ? -73.370 -1.959 92.727 1.00 55.59 200 THR A C 1
ATOM 1495 O O . THR A 1 200 ? -73.389 -1.931 91.498 1.00 55.59 200 THR A O 1
ATOM 1498 N N . TYR A 1 201 ? -72.505 -1.220 93.431 1.00 52.28 201 TYR A N 1
ATOM 1499 C CA . TYR A 1 201 ? -71.495 -0.341 92.830 1.00 52.28 201 TYR A CA 1
ATOM 1500 C C . TYR A 1 201 ? -70.097 -0.750 93.303 1.00 52.28 201 TYR A C 1
ATOM 1502 O O . TYR A 1 201 ? -69.883 -0.857 94.511 1.00 52.28 201 TYR A O 1
ATOM 1510 N N . PRO A 1 202 ? -69.117 -0.945 92.396 1.00 61.34 202 PRO A N 1
ATOM 1511 C CA . PRO A 1 202 ? -67.762 -1.296 92.798 1.00 61.34 202 PRO A CA 1
ATOM 1512 C C . PRO A 1 202 ? -67.214 -0.227 93.745 1.00 61.34 202 PRO A C 1
ATOM 1514 O O . PRO A 1 202 ? -67.289 0.973 93.471 1.00 61.34 202 PRO A O 1
ATOM 1517 N N . THR A 1 203 ? -66.670 -0.661 94.882 1.00 69.38 203 THR A N 1
ATOM 1518 C CA . THR A 1 203 ? -66.111 0.264 95.872 1.00 69.38 203 THR A CA 1
ATOM 1519 C C . THR A 1 203 ? -65.009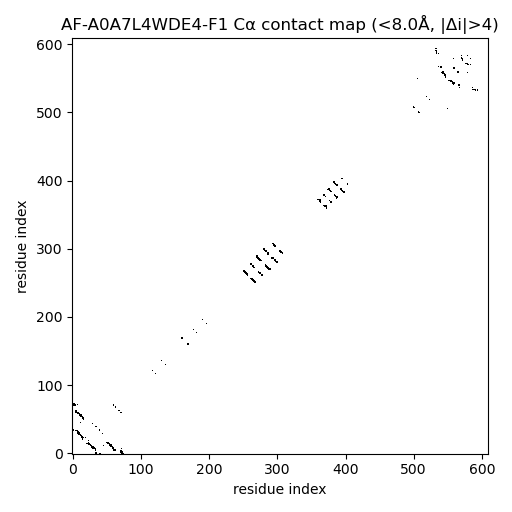 1.120 95.236 1.00 69.38 203 THR A C 1
ATOM 1521 O O . THR A 1 203 ? -64.328 0.681 94.304 1.00 69.38 203 THR A O 1
ATOM 1524 N N . LYS A 1 204 ? -64.775 2.336 95.753 1.00 73.19 204 LYS A N 1
ATOM 1525 C CA . LYS A 1 204 ? -63.674 3.206 95.288 1.00 73.19 204 LYS A CA 1
ATOM 1526 C C . LYS A 1 204 ? -62.339 2.449 95.243 1.00 73.19 204 LYS A C 1
ATOM 1528 O O . LYS A 1 204 ? -61.565 2.628 94.310 1.00 73.19 204 LYS A O 1
ATOM 1533 N N . THR A 1 205 ? -62.110 1.568 96.216 1.00 76.69 205 THR A N 1
ATOM 1534 C CA . THR A 1 205 ? -60.946 0.680 96.282 1.00 76.69 205 THR A CA 1
ATOM 1535 C C . THR A 1 205 ? -60.890 -0.269 95.085 1.00 76.69 205 THR A C 1
ATOM 1537 O O . THR A 1 205 ? -59.862 -0.339 94.425 1.00 76.69 205 THR A O 1
ATOM 1540 N N . THR A 1 206 ? -61.994 -0.934 94.739 1.00 76.44 206 THR A N 1
ATOM 1541 C CA . THR A 1 206 ? -62.073 -1.870 93.603 1.00 76.44 206 THR A CA 1
ATOM 1542 C C . THR A 1 206 ? -61.820 -1.182 92.259 1.00 76.44 206 THR A C 1
ATOM 1544 O O . THR A 1 206 ? -61.075 -1.709 91.433 1.00 76.44 206 THR A O 1
ATOM 1547 N N . VAL A 1 207 ? -62.381 0.014 92.047 1.00 77.56 207 VAL A N 1
ATOM 1548 C CA . VAL A 1 207 ? -62.143 0.806 90.825 1.00 77.56 207 VAL A CA 1
ATOM 1549 C C . VAL A 1 207 ? -60.677 1.234 90.728 1.00 77.56 207 VAL A C 1
ATOM 1551 O O . VAL A 1 207 ? -60.063 1.096 89.673 1.00 77.56 207 VAL A O 1
ATOM 1554 N N . VAL A 1 208 ? -60.083 1.690 91.836 1.00 78.25 208 VAL A N 1
ATOM 1555 C CA . VAL A 1 208 ? -58.659 2.057 91.892 1.00 78.25 208 VAL A CA 1
ATOM 1556 C C . VAL A 1 208 ? -57.762 0.848 91.614 1.00 78.25 208 VAL A C 1
ATOM 1558 O O . VAL A 1 208 ? -56.809 0.971 90.851 1.00 78.25 208 VAL A O 1
ATOM 1561 N N . THR A 1 209 ? -58.077 -0.332 92.152 1.00 84.81 209 THR A N 1
ATOM 1562 C CA . THR A 1 209 ? -57.325 -1.563 91.868 1.00 84.81 209 THR A CA 1
ATOM 1563 C C . THR A 1 209 ? -57.400 -1.951 90.389 1.00 84.81 209 THR A C 1
ATOM 1565 O O . THR A 1 209 ? -56.373 -2.278 89.805 1.00 84.81 209 THR A O 1
ATOM 1568 N N . GLN A 1 210 ? -58.573 -1.863 89.751 1.00 85.12 210 GLN A N 1
ATOM 1569 C CA . GLN A 1 210 ? -58.720 -2.156 88.318 1.00 85.12 210 GLN A CA 1
ATOM 1570 C C . GLN A 1 210 ? -57.988 -1.142 87.426 1.00 85.12 210 GLN A C 1
ATOM 1572 O O . GLN A 1 210 ? -57.369 -1.533 86.436 1.00 85.12 210 GLN A O 1
ATOM 1577 N N . ILE A 1 211 ? -58.030 0.149 87.776 1.00 80.94 211 ILE A N 1
ATOM 1578 C CA . ILE A 1 211 ? -57.278 1.199 87.075 1.00 80.94 211 ILE A CA 1
ATOM 1579 C C . ILE A 1 211 ? -55.776 0.960 87.219 1.00 80.94 211 ILE A C 1
ATOM 1581 O O . ILE A 1 211 ? -55.065 1.002 86.219 1.00 80.94 211 ILE A O 1
ATOM 1585 N N . ASN A 1 212 ? -55.298 0.657 88.429 1.00 87.06 212 ASN A N 1
ATOM 1586 C CA . ASN A 1 212 ? -53.887 0.372 88.671 1.00 87.06 212 ASN A CA 1
ATOM 1587 C C . ASN A 1 212 ? -53.432 -0.877 87.915 1.00 87.06 212 ASN A C 1
ATOM 1589 O O . ASN A 1 212 ? -52.382 -0.833 87.287 1.00 87.06 212 ASN A O 1
ATOM 1593 N N . GLN A 1 213 ? -54.240 -1.941 87.888 1.00 86.44 213 GLN A N 1
ATOM 1594 C CA . GLN A 1 213 ? -53.922 -3.141 87.116 1.00 86.44 213 GLN A CA 1
ATOM 1595 C C . GLN A 1 213 ? -53.801 -2.825 85.620 1.00 86.44 213 GLN A C 1
ATOM 1597 O O . GLN A 1 213 ? -52.786 -3.145 85.014 1.00 86.44 213 GLN A O 1
ATOM 1602 N N . LYS A 1 214 ? -54.771 -2.105 85.037 1.00 88.38 214 LYS A N 1
ATOM 1603 C CA . LYS A 1 214 ? -54.699 -1.683 83.627 1.00 88.38 214 LYS A CA 1
ATOM 1604 C C . LYS A 1 214 ? -53.516 -0.754 83.351 1.00 88.38 214 LYS A C 1
ATOM 1606 O O . LYS A 1 214 ? -52.897 -0.864 82.298 1.00 88.38 214 LYS A O 1
ATOM 1611 N N . ALA A 1 215 ? -53.193 0.155 84.269 1.00 84.50 215 ALA A N 1
ATOM 1612 C CA . ALA A 1 215 ? -52.033 1.032 84.143 1.00 84.50 215 ALA A CA 1
ATOM 1613 C C . ALA A 1 215 ? -50.719 0.234 84.178 1.00 84.50 215 ALA A C 1
ATOM 1615 O O . ALA A 1 215 ? -49.819 0.506 83.382 1.00 84.50 215 ALA A O 1
ATOM 1616 N N . THR A 1 216 ? -50.624 -0.782 85.040 1.00 90.56 216 THR A N 1
ATOM 1617 C CA . THR A 1 216 ? -49.502 -1.725 85.070 1.00 90.56 216 THR A CA 1
ATOM 1618 C C . THR A 1 216 ? -49.414 -2.518 83.768 1.00 90.56 216 THR A C 1
ATOM 1620 O O . THR A 1 216 ? -48.347 -2.540 83.164 1.00 90.56 216 THR A O 1
ATOM 1623 N N . ASP A 1 217 ? -50.523 -3.068 83.271 1.00 86.81 217 ASP A N 1
ATOM 1624 C CA . ASP A 1 217 ? -50.556 -3.846 82.026 1.00 86.81 217 ASP A CA 1
ATOM 1625 C C . ASP A 1 217 ? -50.137 -2.999 80.807 1.00 86.81 217 ASP A C 1
ATOM 1627 O O . ASP A 1 217 ? -49.357 -3.446 79.960 1.00 86.81 217 ASP A O 1
ATOM 1631 N N . ILE A 1 218 ? -50.603 -1.744 80.734 1.00 87.44 218 ILE A N 1
ATOM 1632 C CA . ILE A 1 218 ? -50.191 -0.775 79.705 1.00 87.44 218 ILE A CA 1
ATOM 1633 C C . ILE A 1 218 ? -48.695 -0.478 79.829 1.00 87.44 218 ILE A C 1
ATOM 1635 O O . ILE A 1 218 ? -47.984 -0.497 78.825 1.00 87.44 218 ILE A O 1
ATOM 1639 N N . THR A 1 219 ? -48.202 -0.242 81.046 1.00 90.62 219 THR A N 1
ATOM 1640 C CA . THR A 1 219 ? -46.780 0.043 81.293 1.00 90.62 219 THR A CA 1
ATOM 1641 C C . THR A 1 219 ? -45.904 -1.123 80.838 1.00 90.62 219 THR A C 1
ATOM 1643 O O . THR A 1 219 ? -44.936 -0.915 80.107 1.00 90.62 219 THR A O 1
ATOM 1646 N N . SER A 1 220 ? -46.274 -2.354 81.192 1.00 88.62 220 SER A N 1
ATOM 1647 C CA . SER A 1 220 ? -45.565 -3.561 80.765 1.00 88.62 220 SER A CA 1
ATOM 1648 C C . SER A 1 220 ? -45.619 -3.762 79.248 1.00 88.62 220 SER A C 1
ATOM 1650 O O . SER A 1 220 ? -44.604 -4.099 78.642 1.00 88.62 220 SER A O 1
ATOM 1652 N N . SER A 1 221 ? -46.761 -3.487 78.611 1.00 88.31 221 SER A N 1
ATOM 1653 C CA . SER A 1 221 ? -46.908 -3.582 77.150 1.00 88.31 221 SER A CA 1
ATOM 1654 C C . SER A 1 221 ? -46.023 -2.570 76.415 1.00 88.31 221 SER A C 1
ATOM 1656 O O . SER A 1 221 ? -45.344 -2.920 75.450 1.00 88.31 221 SER A O 1
ATOM 1658 N N . VAL A 1 222 ? -45.973 -1.323 76.897 1.00 89.06 222 VAL A N 1
ATOM 1659 C CA . VAL A 1 222 ? -45.108 -0.271 76.339 1.00 89.06 222 VAL A CA 1
ATOM 1660 C C . VAL A 1 222 ? -43.631 -0.612 76.535 1.00 89.06 222 VAL A C 1
ATOM 1662 O O . VAL A 1 222 ? -42.839 -0.431 75.610 1.00 89.06 222 VAL A O 1
ATOM 1665 N N . GLN A 1 223 ? -43.249 -1.139 77.702 1.00 91.75 223 GLN A N 1
ATOM 1666 C CA . GLN A 1 223 ? -41.880 -1.598 77.955 1.00 91.75 223 GLN A CA 1
ATOM 1667 C C . GLN A 1 223 ? -41.483 -2.739 77.015 1.00 91.75 223 GLN A C 1
ATOM 1669 O O . GLN A 1 223 ? -40.408 -2.676 76.421 1.00 91.75 223 GLN A O 1
ATOM 1674 N N . SER A 1 224 ? -42.353 -3.735 76.823 1.00 87.38 224 SER A N 1
ATOM 1675 C CA . SER A 1 224 ? -42.106 -4.836 75.884 1.00 87.38 224 SER A CA 1
ATOM 1676 C C . SER A 1 224 ? -41.907 -4.317 74.462 1.00 87.38 224 SER A C 1
ATOM 1678 O O . SER A 1 224 ? -40.873 -4.578 73.856 1.00 87.38 224 SER A O 1
ATOM 1680 N N . TRP A 1 225 ? -42.836 -3.493 73.964 1.00 91.25 225 TRP A N 1
ATOM 1681 C CA . TRP A 1 225 ? -42.739 -2.905 72.626 1.00 91.25 225 TRP A CA 1
ATOM 1682 C C . TRP A 1 225 ? -41.456 -2.082 72.441 1.00 91.25 225 TRP A C 1
ATOM 1684 O O . TRP A 1 225 ? -40.790 -2.170 71.408 1.00 91.25 225 TRP A O 1
ATOM 1694 N N . THR A 1 226 ? -41.077 -1.306 73.460 1.00 90.44 226 THR A N 1
ATOM 1695 C CA . THR A 1 226 ? -39.857 -0.487 73.438 1.00 90.44 226 THR A CA 1
ATOM 1696 C C . THR A 1 226 ? -38.607 -1.362 73.366 1.00 90.44 226 THR A C 1
ATOM 1698 O O . THR A 1 226 ? -37.722 -1.098 72.552 1.00 90.44 226 THR A O 1
ATOM 1701 N N . ASN A 1 227 ? -38.547 -2.427 74.168 1.00 90.38 227 ASN A N 1
ATOM 1702 C CA . ASN A 1 227 ? -37.425 -3.363 74.178 1.00 90.38 227 ASN A CA 1
ATOM 1703 C C . ASN A 1 227 ? -37.301 -4.114 72.846 1.00 90.38 227 ASN A C 1
ATOM 1705 O O . ASN A 1 227 ? -36.202 -4.211 72.303 1.00 90.38 227 ASN A O 1
ATOM 1709 N N . ASP A 1 228 ? -38.414 -4.566 72.267 1.00 91.81 228 ASP A N 1
ATOM 1710 C CA . ASP A 1 228 ? -38.424 -5.240 70.963 1.00 91.81 228 ASP A CA 1
ATOM 1711 C C . ASP A 1 228 ? -37.927 -4.312 69.844 1.00 91.81 228 ASP A C 1
ATOM 1713 O O . ASP A 1 228 ? -37.136 -4.707 68.975 1.00 91.81 228 ASP A O 1
ATOM 1717 N N . ARG A 1 229 ? -38.331 -3.035 69.890 1.00 91.88 229 ARG A N 1
ATOM 1718 C CA . ARG A 1 229 ? -37.875 -2.019 68.936 1.00 91.88 229 ARG A CA 1
ATOM 1719 C C . ARG A 1 229 ? -36.387 -1.708 69.097 1.00 91.88 229 ARG A C 1
ATOM 1721 O O . ARG A 1 229 ? -35.689 -1.587 68.089 1.00 91.88 229 ARG A O 1
ATOM 1728 N N . LEU A 1 230 ? -35.905 -1.611 70.337 1.00 93.19 230 LEU A N 1
ATOM 1729 C CA . LEU A 1 230 ? -34.497 -1.374 70.659 1.00 93.19 230 LEU A CA 1
ATOM 1730 C C . LEU A 1 230 ? -33.613 -2.542 70.202 1.00 93.19 230 LEU A C 1
ATOM 1732 O O . LEU A 1 230 ? -32.575 -2.321 69.576 1.00 93.19 230 LEU A O 1
ATOM 1736 N N . ASN A 1 231 ? -34.062 -3.775 70.436 1.00 90.31 231 ASN A N 1
ATOM 1737 C CA . ASN A 1 231 ? -33.390 -4.984 69.968 1.00 90.31 231 ASN A CA 1
ATOM 1738 C C . ASN A 1 231 ? -33.308 -5.012 68.437 1.00 90.31 231 ASN A C 1
ATOM 1740 O O . ASN A 1 231 ? -32.223 -5.190 67.890 1.00 90.31 231 ASN A O 1
ATOM 1744 N N . SER A 1 232 ? -34.415 -4.724 67.744 1.00 89.50 232 SER A N 1
ATOM 1745 C CA . SER A 1 232 ? -34.444 -4.650 66.275 1.00 89.50 232 SER A CA 1
ATOM 1746 C C . SER A 1 232 ? -33.461 -3.610 65.725 1.00 89.50 232 SER A C 1
ATOM 1748 O O . SER A 1 232 ? -32.740 -3.877 64.765 1.00 89.50 232 SER A O 1
ATOM 1750 N N . TYR A 1 233 ? -33.396 -2.425 66.343 1.00 89.19 233 TYR A N 1
ATOM 1751 C CA . TYR A 1 233 ? -32.445 -1.382 65.953 1.00 89.19 233 TYR A CA 1
ATOM 1752 C C . TYR A 1 233 ? -30.989 -1.813 66.187 1.00 89.19 233 TYR A C 1
ATOM 1754 O O . TYR A 1 233 ? -30.142 -1.624 65.316 1.00 89.19 233 TYR A O 1
ATOM 1762 N N . SER A 1 234 ? -30.702 -2.445 67.328 1.00 91.12 234 SER A N 1
ATOM 1763 C CA . SER A 1 234 ? -29.379 -2.996 67.641 1.00 91.12 234 SER A CA 1
ATOM 1764 C C . SER A 1 234 ? -28.941 -4.048 66.615 1.00 91.12 234 SER A C 1
ATOM 1766 O O . SER A 1 234 ? -27.830 -3.968 66.090 1.00 91.12 234 SER A O 1
ATOM 1768 N N . THR A 1 235 ? -29.829 -4.978 66.241 1.00 88.38 235 THR A N 1
ATOM 1769 C CA . THR A 1 235 ? -29.559 -5.991 65.208 1.00 88.38 235 THR A CA 1
ATOM 1770 C C . THR A 1 235 ? -29.280 -5.356 63.847 1.00 88.38 235 THR A C 1
ATOM 1772 O O . THR A 1 235 ? -28.338 -5.767 63.167 1.00 88.38 235 THR A O 1
ATOM 1775 N N . ILE A 1 236 ? -30.031 -4.321 63.457 1.00 90.75 236 ILE A N 1
ATOM 1776 C CA . ILE A 1 236 ? -29.776 -3.575 62.214 1.00 90.75 236 ILE A CA 1
ATOM 1777 C C . ILE A 1 236 ? -28.391 -2.922 62.256 1.00 90.75 236 ILE A C 1
ATOM 1779 O O . ILE A 1 236 ? -27.633 -3.036 61.295 1.00 90.75 236 ILE A O 1
ATOM 1783 N N . GLN A 1 237 ? -28.018 -2.298 63.374 1.00 90.25 237 GLN A N 1
ATOM 1784 C CA . GLN A 1 237 ? -26.709 -1.657 63.506 1.00 90.25 237 GLN A CA 1
ATOM 1785 C C . GLN A 1 237 ? -25.556 -2.660 63.499 1.00 90.25 237 GLN A C 1
ATOM 1787 O O . GLN A 1 237 ? -24.549 -2.430 62.831 1.00 90.25 237 GLN A O 1
ATOM 1792 N N . GLN A 1 238 ? -25.706 -3.805 64.164 1.00 84.31 238 GLN A N 1
ATOM 1793 C CA . GLN A 1 238 ? -24.730 -4.894 64.084 1.00 84.31 238 GLN A CA 1
ATOM 1794 C C . GLN A 1 238 ? -24.614 -5.454 62.662 1.00 84.31 238 GLN A C 1
ATOM 1796 O O . GLN A 1 238 ? -23.501 -5.712 62.200 1.00 84.31 238 GLN A O 1
ATOM 1801 N N . THR A 1 239 ? -25.733 -5.587 61.946 1.00 88.25 239 THR A N 1
ATOM 1802 C CA . THR A 1 239 ? -25.751 -6.018 60.540 1.00 88.25 239 THR A CA 1
ATOM 1803 C C . THR A 1 239 ? -25.017 -5.012 59.653 1.00 88.25 239 THR A C 1
ATOM 1805 O O . THR A 1 239 ? -24.118 -5.399 58.910 1.00 88.25 239 THR A O 1
ATOM 1808 N N . ASN A 1 240 ? -25.312 -3.716 59.789 1.00 79.75 240 ASN A N 1
ATOM 1809 C CA . ASN A 1 240 ? -24.644 -2.646 59.045 1.00 79.75 240 ASN A CA 1
ATOM 1810 C C . ASN A 1 240 ? -23.136 -2.608 59.315 1.00 79.75 240 ASN A C 1
ATOM 1812 O O . ASN A 1 240 ? -22.342 -2.513 58.377 1.00 79.75 240 ASN A O 1
ATOM 1816 N N . ASN A 1 241 ? -22.727 -2.728 60.580 1.00 81.62 241 ASN A N 1
ATOM 1817 C CA . ASN A 1 241 ? -21.316 -2.774 60.955 1.00 81.62 241 ASN A CA 1
ATOM 1818 C C . ASN A 1 241 ? -20.632 -4.023 60.391 1.00 81.62 241 ASN A C 1
ATOM 1820 O O . ASN A 1 241 ? -19.546 -3.913 59.836 1.00 81.62 241 ASN A O 1
ATOM 1824 N N . SER A 1 242 ? -21.279 -5.190 60.454 1.00 81.31 242 SER A N 1
ATOM 1825 C CA . SER A 1 242 ? -20.739 -6.438 59.898 1.00 81.31 242 SER A CA 1
ATOM 1826 C C . SER A 1 242 ? -20.571 -6.359 58.380 1.00 81.31 242 SER A C 1
ATOM 1828 O O . SER A 1 242 ? -19.527 -6.750 57.867 1.00 81.31 242 SER A O 1
ATOM 1830 N N . ILE A 1 243 ? -21.547 -5.788 57.664 1.00 77.31 243 ILE A N 1
ATOM 1831 C CA . ILE A 1 243 ? -21.449 -5.512 56.222 1.00 77.31 243 ILE A CA 1
ATOM 1832 C C . ILE A 1 243 ? -20.287 -4.548 55.952 1.00 77.31 243 ILE A C 1
ATOM 1834 O O . ILE A 1 243 ? -19.443 -4.819 55.100 1.00 77.31 243 ILE A O 1
ATOM 1838 N N . THR A 1 244 ? -20.189 -3.460 56.719 1.00 74.81 244 THR A N 1
ATOM 1839 C CA . THR A 1 244 ? -19.126 -2.453 56.573 1.00 74.81 244 THR A CA 1
ATOM 1840 C C . THR A 1 244 ? -17.736 -3.053 56.809 1.00 74.81 244 THR A C 1
ATOM 1842 O O . THR A 1 244 ? -16.819 -2.825 56.021 1.00 74.81 244 THR A O 1
ATOM 1845 N N . SER A 1 245 ? -17.575 -3.862 57.856 1.00 71.44 245 SER A N 1
ATOM 1846 C CA . SER A 1 245 ? -16.324 -4.545 58.201 1.00 71.44 245 SER A CA 1
ATOM 1847 C C . SER A 1 245 ? -15.961 -5.664 57.219 1.00 71.44 245 SER A C 1
ATOM 1849 O O . SER A 1 245 ? -14.788 -5.827 56.880 1.00 71.44 245 SER A O 1
ATOM 1851 N N . ALA A 1 246 ? -16.937 -6.425 56.718 1.00 67.94 246 ALA A N 1
ATOM 1852 C CA . ALA A 1 246 ? -16.709 -7.449 55.698 1.00 67.94 246 ALA A CA 1
ATOM 1853 C C . ALA A 1 246 ? -16.256 -6.839 54.360 1.00 67.94 246 ALA A C 1
ATOM 1855 O O . ALA A 1 246 ? -15.425 -7.424 53.666 1.00 67.94 246 ALA A O 1
ATOM 1856 N N . VAL A 1 247 ? -16.760 -5.649 54.018 1.00 65.44 247 VAL A N 1
ATOM 1857 C CA . VAL A 1 247 ? -16.339 -4.892 52.830 1.00 65.44 247 VAL A CA 1
ATOM 1858 C C . VAL A 1 247 ? -14.961 -4.246 53.027 1.00 65.44 247 VAL A C 1
ATOM 1860 O O . VAL A 1 247 ? -14.164 -4.227 52.093 1.00 65.44 247 VAL A O 1
ATOM 1863 N N . SER A 1 248 ? -14.637 -3.745 54.225 1.00 63.25 248 SER A N 1
ATOM 1864 C CA . SER A 1 248 ? -13.368 -3.044 54.477 1.00 63.25 248 SER A CA 1
ATOM 1865 C C . SER A 1 248 ? -12.157 -3.962 54.691 1.00 63.25 248 SER A C 1
ATOM 1867 O O . SER A 1 248 ? -11.040 -3.574 54.354 1.00 63.25 248 SER A O 1
ATOM 1869 N N . SER A 1 249 ? -12.355 -5.178 55.212 1.00 60.12 249 SER A N 1
ATOM 1870 C CA . SER A 1 249 ? -11.277 -6.136 55.534 1.00 60.12 249 SER A CA 1
ATOM 1871 C C . SER A 1 249 ? -10.766 -6.964 54.344 1.00 60.12 249 SER A C 1
ATOM 1873 O O . SER A 1 249 ? -9.789 -7.703 54.472 1.00 60.12 249 SER A O 1
ATOM 1875 N N . LYS A 1 250 ? -11.371 -6.827 53.159 1.00 60.81 250 LYS A N 1
ATOM 1876 C CA . LYS A 1 250 ? -10.880 -7.422 51.907 1.00 60.81 250 LYS A CA 1
ATOM 1877 C C . LYS A 1 250 ? -9.863 -6.457 51.282 1.00 60.81 250 LYS A C 1
ATOM 1879 O O . LYS A 1 250 ? -10.231 -5.546 50.550 1.00 60.81 250 LYS A O 1
ATOM 1884 N N . ALA A 1 251 ? -8.585 -6.652 51.606 1.00 54.03 251 ALA A N 1
ATOM 1885 C CA . ALA A 1 251 ? -7.444 -5.772 51.309 1.00 54.03 251 ALA A CA 1
ATOM 1886 C C . ALA A 1 251 ? -7.125 -5.493 49.815 1.00 54.03 251 ALA A C 1
ATOM 1888 O O . ALA A 1 251 ? -6.170 -4.777 49.533 1.00 54.03 251 ALA A O 1
ATOM 1889 N N . ASP A 1 252 ? -7.949 -5.953 48.873 1.00 60.47 252 ASP A N 1
ATOM 1890 C CA . ASP A 1 252 ? -7.868 -5.638 47.444 1.00 60.47 252 ASP A CA 1
ATOM 1891 C C . ASP A 1 252 ? -9.191 -4.957 47.052 1.00 60.47 252 ASP A C 1
ATOM 1893 O O . ASP A 1 252 ? -10.232 -5.606 46.920 1.00 60.47 252 ASP A O 1
ATOM 1897 N N . LYS A 1 253 ? -9.201 -3.621 46.965 1.00 67.94 253 LYS A N 1
ATOM 1898 C CA . LYS A 1 253 ? -10.444 -2.844 46.816 1.00 67.94 253 LYS A CA 1
ATOM 1899 C C . LYS A 1 253 ? -11.048 -3.062 45.427 1.00 67.94 253 LYS A C 1
ATOM 1901 O O . LYS A 1 253 ? -10.655 -2.396 44.472 1.00 67.94 253 LYS A O 1
ATOM 1906 N N . SER A 1 254 ? -12.025 -3.962 45.331 1.00 78.50 254 SER A N 1
ATOM 1907 C CA . SER A 1 254 ? -13.028 -3.952 44.265 1.00 78.50 254 SER A CA 1
ATOM 1908 C C . SER A 1 254 ? -14.106 -2.936 44.639 1.00 78.50 254 SER A C 1
ATOM 1910 O O . SER A 1 254 ? -14.916 -3.187 45.529 1.00 78.50 254 SER A O 1
ATOM 1912 N N . GLN A 1 255 ? -14.096 -1.773 43.992 1.00 84.06 255 GLN A N 1
ATOM 1913 C CA . GLN A 1 255 ? -15.041 -0.687 44.236 1.00 84.06 255 GLN A CA 1
ATOM 1914 C C . GLN A 1 255 ? -15.935 -0.474 43.013 1.00 84.06 255 GLN A C 1
ATOM 1916 O O . GLN A 1 255 ? -15.433 -0.301 41.901 1.00 84.06 255 GLN A O 1
ATOM 1921 N N . ILE A 1 256 ? -17.251 -0.443 43.239 1.00 90.12 256 ILE A N 1
ATOM 1922 C CA . ILE A 1 256 ? -18.243 0.033 42.272 1.00 90.12 256 ILE A CA 1
ATOM 1923 C C . ILE A 1 256 ? -18.753 1.387 42.767 1.00 90.12 256 ILE A C 1
ATOM 1925 O O . ILE A 1 256 ? -19.278 1.485 43.874 1.00 90.12 256 ILE A O 1
ATOM 1929 N N . THR A 1 257 ? -18.597 2.420 41.946 1.00 89.25 257 THR A N 1
ATOM 1930 C CA . THR A 1 257 ? -19.172 3.748 42.172 1.00 89.25 257 THR A CA 1
ATOM 1931 C C . THR A 1 257 ? -20.231 3.989 41.108 1.00 89.25 257 THR A C 1
ATOM 1933 O O . THR A 1 257 ? -19.913 3.978 39.919 1.00 89.25 257 THR A O 1
ATOM 1936 N N . GLN A 1 258 ? -21.474 4.206 41.532 1.00 94.00 258 GLN A N 1
ATOM 1937 C CA . GLN A 1 258 ? -22.594 4.522 40.652 1.00 94.00 258 GLN A CA 1
ATOM 1938 C C . GLN A 1 258 ? -23.170 5.883 41.040 1.00 94.00 258 GLN A C 1
ATOM 1940 O O . GLN A 1 258 ? -23.667 6.066 42.150 1.00 94.00 258 GLN A O 1
ATOM 1945 N N . LEU A 1 259 ? -23.069 6.827 40.112 1.00 94.50 259 LEU A N 1
ATOM 1946 C CA . LEU A 1 259 ? -23.639 8.169 40.177 1.00 94.50 259 LEU A CA 1
ATOM 1947 C C . LEU A 1 259 ? -24.657 8.327 39.037 1.00 94.50 259 LEU A C 1
ATOM 1949 O O . LEU A 1 259 ? -24.871 7.407 38.247 1.00 94.50 259 LEU A O 1
ATOM 1953 N N . SER A 1 260 ? -25.305 9.487 38.942 1.00 94.19 260 SER A N 1
ATOM 1954 C CA . SER A 1 260 ? -26.318 9.756 37.910 1.00 94.19 260 SER A CA 1
ATOM 1955 C C . SER A 1 260 ? -25.776 9.738 36.474 1.00 94.19 260 SER A C 1
ATOM 1957 O O . SER A 1 260 ? -26.530 9.484 35.541 1.00 94.19 260 SER A O 1
ATOM 1959 N N . ASP A 1 261 ? -24.491 10.034 36.290 1.00 95.06 261 ASP A N 1
ATOM 1960 C CA . ASP A 1 261 ? -23.818 10.228 35.001 1.00 95.06 261 ASP A CA 1
ATOM 1961 C C . ASP A 1 261 ? -22.583 9.334 34.817 1.00 95.06 261 ASP A C 1
ATOM 1963 O O . ASP A 1 261 ? -21.942 9.380 33.764 1.00 95.06 261 ASP A O 1
ATOM 1967 N N . GLN A 1 262 ? -22.257 8.519 35.825 1.00 96.06 262 GLN A N 1
ATOM 1968 C CA . GLN A 1 262 ? -21.023 7.751 35.875 1.00 96.06 262 GLN A CA 1
ATOM 1969 C C . GLN A 1 262 ? -21.229 6.387 36.530 1.00 96.06 262 GLN A C 1
ATOM 1971 O O . GLN A 1 262 ? -21.770 6.273 37.632 1.00 96.06 262 GLN A O 1
ATOM 1976 N N . ILE A 1 263 ? -20.688 5.356 35.887 1.00 97.38 263 ILE A N 1
ATOM 1977 C CA . ILE A 1 263 ? -20.440 4.053 36.501 1.00 97.38 263 ILE A CA 1
ATOM 1978 C C . ILE A 1 263 ? -18.941 3.790 36.436 1.00 97.38 263 ILE A C 1
ATOM 1980 O O . ILE A 1 263 ? -18.331 3.853 35.369 1.00 97.38 263 ILE A O 1
ATOM 1984 N N . THR A 1 264 ? -18.332 3.481 37.577 1.00 95.69 264 THR A N 1
ATOM 1985 C CA . THR A 1 264 ? -16.917 3.119 37.655 1.00 95.69 264 THR A CA 1
ATOM 1986 C C . THR A 1 264 ? -16.733 1.834 38.433 1.00 95.69 264 THR A C 1
ATOM 1988 O O . THR A 1 264 ? -17.133 1.749 39.590 1.00 95.69 264 THR A O 1
ATOM 1991 N N . THR A 1 265 ? -16.049 0.869 37.827 1.00 95.19 265 THR A N 1
ATOM 1992 C CA . THR A 1 265 ? -15.548 -0.324 38.511 1.00 95.19 265 THR A CA 1
ATOM 1993 C C . THR A 1 265 ? -14.033 -0.249 38.571 1.00 95.19 265 THR A C 1
ATOM 1995 O O . THR A 1 265 ? -13.378 -0.163 37.531 1.00 95.19 265 THR A O 1
ATOM 1998 N N . LYS A 1 266 ? -13.465 -0.271 39.774 1.00 92.25 266 LYS A N 1
ATOM 1999 C CA . LYS A 1 266 ? -12.018 -0.254 39.991 1.00 92.25 266 LYS A CA 1
ATOM 2000 C C . LYS A 1 266 ? -11.619 -1.465 40.817 1.00 92.25 266 LYS A C 1
ATOM 2002 O O . LYS A 1 266 ? -12.199 -1.690 41.874 1.00 92.25 266 LYS A O 1
ATOM 2007 N N . ILE A 1 267 ? -10.615 -2.197 40.354 1.00 91.06 267 ILE A N 1
ATOM 2008 C CA . ILE A 1 267 ? -9.944 -3.241 41.126 1.00 91.06 267 ILE A CA 1
ATOM 2009 C C . ILE A 1 267 ? -8.512 -2.770 41.313 1.00 91.06 267 ILE A C 1
ATOM 2011 O O . ILE A 1 267 ? -7.825 -2.490 40.334 1.00 91.06 267 ILE A O 1
ATOM 2015 N N . SER A 1 268 ? -8.069 -2.640 42.557 1.00 87.88 268 SER A N 1
ATOM 2016 C CA . SER A 1 268 ? -6.694 -2.244 42.862 1.00 87.88 268 SER A CA 1
ATOM 2017 C C . SER A 1 268 ? -6.073 -3.158 43.900 1.00 87.88 268 SER A C 1
ATOM 2019 O O . SER A 1 268 ? -6.697 -3.423 44.931 1.00 87.88 268 SER A O 1
ATOM 2021 N N . LYS A 1 269 ? -4.832 -3.553 43.633 1.00 86.81 269 LYS A N 1
ATOM 2022 C CA . LYS A 1 269 ? -3.952 -4.282 44.535 1.00 86.81 269 LYS A CA 1
ATOM 2023 C C . LYS A 1 269 ? -2.558 -3.680 44.424 1.00 86.81 269 LYS A C 1
ATOM 2025 O O . LYS A 1 269 ? -1.989 -3.666 43.335 1.00 86.81 269 LYS A O 1
ATOM 2030 N N . GLU A 1 270 ? -2.032 -3.186 45.542 1.00 85.19 270 GLU A N 1
ATOM 2031 C CA . GLU A 1 270 ? -0.729 -2.505 45.587 1.00 85.19 270 GLU A CA 1
ATOM 2032 C C . GLU A 1 270 ? -0.630 -1.401 44.507 1.00 85.19 270 GLU A C 1
ATOM 2034 O O . GLU A 1 270 ? -1.504 -0.534 44.433 1.00 85.19 270 GLU A O 1
ATOM 2039 N N . ASP A 1 271 ? 0.397 -1.460 43.653 1.00 88.19 271 ASP A N 1
ATOM 2040 C CA . ASP A 1 271 ? 0.670 -0.510 42.568 1.00 88.19 271 ASP A CA 1
ATOM 2041 C C . ASP A 1 271 ? -0.096 -0.803 41.266 1.00 88.19 271 ASP A C 1
ATOM 2043 O O . ASP A 1 271 ? 0.038 -0.056 40.293 1.00 88.19 271 ASP A O 1
ATOM 2047 N N . SER A 1 272 ? -0.872 -1.888 41.215 1.00 90.38 272 SER A N 1
ATOM 2048 C CA . SER A 1 272 ? -1.610 -2.304 40.022 1.00 90.38 272 SER A CA 1
ATOM 2049 C C . SER A 1 272 ? -3.101 -2.047 40.183 1.00 90.38 272 SER A C 1
ATOM 2051 O O . SER A 1 272 ? -3.719 -2.397 41.192 1.00 90.38 272 SER A O 1
ATOM 2053 N N . ALA A 1 273 ? -3.712 -1.455 39.164 1.00 93.19 273 ALA A N 1
ATOM 2054 C CA . ALA A 1 273 ? -5.148 -1.258 39.133 1.00 93.19 273 ALA A CA 1
ATOM 2055 C C . ALA A 1 273 ? -5.717 -1.427 37.728 1.00 93.19 273 ALA A C 1
ATOM 2057 O O . ALA A 1 273 ? -5.154 -0.944 36.749 1.00 93.19 273 ALA A O 1
ATOM 2058 N N . THR A 1 274 ? -6.892 -2.038 37.642 1.00 95.38 274 THR A N 1
ATOM 2059 C CA . THR A 1 274 ? -7.746 -1.970 36.458 1.00 95.38 274 THR A CA 1
ATOM 2060 C C . THR A 1 274 ? -8.946 -1.093 36.764 1.00 95.38 274 THR A C 1
ATOM 2062 O O . THR A 1 274 ? -9.448 -1.044 37.893 1.00 95.38 274 THR A O 1
ATOM 2065 N N . GLN A 1 275 ? -9.394 -0.343 35.764 1.00 95.88 275 GLN A N 1
ATOM 2066 C CA . GLN A 1 275 ? -10.556 0.517 35.900 1.00 95.88 275 GLN A CA 1
ATOM 2067 C C . GLN A 1 275 ? -11.375 0.513 34.619 1.00 95.88 275 GLN A C 1
ATOM 2069 O O . GLN A 1 275 ? -10.831 0.669 33.528 1.00 95.88 275 GLN A O 1
ATOM 2074 N N . ILE A 1 276 ? -12.687 0.377 34.781 1.00 97.25 276 ILE A N 1
ATOM 2075 C CA . ILE A 1 276 ? -13.678 0.626 33.740 1.00 97.25 276 ILE A CA 1
ATOM 2076 C C . ILE A 1 276 ? -14.496 1.829 34.191 1.00 97.25 276 ILE A C 1
ATOM 2078 O O . ILE A 1 276 ? -14.992 1.847 35.319 1.00 97.25 276 ILE A O 1
ATOM 2082 N N . THR A 1 277 ? -14.625 2.827 33.326 1.00 97.00 277 THR A N 1
ATOM 2083 C CA . THR A 1 277 ? -15.449 4.014 33.550 1.00 97.00 277 THR A CA 1
ATOM 2084 C C . THR A 1 277 ? -16.384 4.184 32.366 1.00 97.00 277 THR A C 1
ATOM 2086 O O . THR A 1 277 ? -15.929 4.290 31.233 1.00 97.00 277 THR A O 1
ATOM 2089 N N . GLN A 1 278 ? -17.682 4.236 32.636 1.00 97.56 278 GLN A N 1
ATOM 2090 C CA . GLN A 1 278 ? -18.712 4.618 31.684 1.00 97.56 278 GLN A CA 1
ATOM 2091 C C . GLN A 1 278 ? -19.266 5.975 32.106 1.00 97.56 278 GLN A C 1
ATOM 2093 O O . GLN A 1 278 ? -19.755 6.127 33.225 1.00 97.56 278 GLN A O 1
ATOM 2098 N N . LEU A 1 279 ? -19.177 6.940 31.203 1.00 96.44 279 LEU A N 1
ATOM 2099 C CA . LEU A 1 279 ? -19.834 8.236 31.284 1.00 96.44 279 LEU A CA 1
ATOM 2100 C C . LEU A 1 279 ? -20.997 8.267 30.286 1.00 96.44 279 LEU A C 1
ATOM 2102 O O . LEU A 1 279 ? -21.200 7.336 29.504 1.00 96.44 279 LEU A O 1
ATOM 2106 N N . LYS A 1 280 ? -21.755 9.364 30.277 1.00 93.56 280 LYS A N 1
ATOM 2107 C CA . LYS A 1 280 ? -22.847 9.584 29.315 1.00 93.56 280 LYS A CA 1
ATOM 2108 C C . LYS A 1 280 ? -22.410 9.438 27.846 1.00 93.56 280 LYS A C 1
ATOM 2110 O O . LYS A 1 280 ? -23.211 9.007 27.021 1.00 93.56 280 LYS A O 1
ATOM 2115 N N . ASN A 1 281 ? -21.187 9.848 27.517 1.00 94.69 281 ASN A N 1
ATOM 2116 C CA . ASN A 1 281 ? -20.678 9.957 26.146 1.00 94.69 281 ASN A CA 1
ATOM 2117 C C . ASN A 1 281 ? -19.423 9.117 25.868 1.00 94.69 281 ASN A C 1
ATOM 2119 O O . ASN A 1 281 ? -19.079 8.964 24.697 1.00 94.69 281 ASN A O 1
ATOM 2123 N N . ASP A 1 282 ? -18.789 8.566 26.907 1.00 97.25 282 ASP A N 1
ATOM 2124 C CA . ASP A 1 282 ? -17.476 7.926 26.810 1.00 97.25 282 ASP A CA 1
ATOM 2125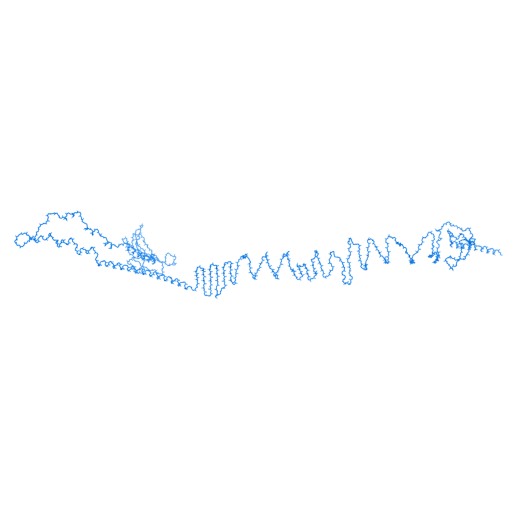 C C . ASP A 1 282 ? -17.432 6.618 27.612 1.00 97.25 282 ASP A C 1
ATOM 2127 O O . ASP A 1 282 ? -18.049 6.493 28.673 1.00 97.25 282 ASP A O 1
ATOM 2131 N N . ILE A 1 283 ? -16.664 5.642 27.132 1.00 98.00 283 ILE A N 1
ATOM 2132 C CA . ILE A 1 283 ? -16.354 4.400 27.847 1.00 98.00 283 ILE A CA 1
ATOM 2133 C C . ILE A 1 283 ? -14.840 4.197 27.815 1.00 98.00 283 ILE A C 1
ATOM 2135 O O . ILE A 1 283 ? -14.247 4.059 26.747 1.00 98.00 283 ILE A O 1
ATOM 2139 N N . ASN A 1 284 ? -14.213 4.122 28.987 1.00 97.94 284 ASN A N 1
ATOM 2140 C CA . ASN A 1 284 ? -12.781 3.895 29.134 1.00 97.94 284 ASN A CA 1
ATOM 2141 C C . ASN A 1 284 ? -12.502 2.612 29.919 1.00 97.94 284 ASN A C 1
ATOM 2143 O O . ASN A 1 284 ? -13.037 2.411 31.007 1.00 97.94 284 ASN A O 1
ATOM 2147 N N . LEU A 1 285 ? -11.633 1.764 29.377 1.00 97.94 285 LEU A N 1
ATOM 2148 C CA . LEU A 1 285 ? -11.042 0.613 30.052 1.00 97.94 285 LEU A CA 1
ATOM 2149 C C . LEU A 1 285 ? -9.543 0.885 30.152 1.00 97.94 285 LEU A C 1
ATOM 2151 O O . LEU A 1 285 ? -8.898 1.059 29.119 1.00 97.94 285 LEU A O 1
ATOM 2155 N N . ARG A 1 286 ? -8.973 0.921 31.357 1.00 97.00 286 ARG A N 1
ATOM 2156 C CA . ARG A 1 286 ? -7.542 1.200 31.553 1.00 97.00 286 ARG A CA 1
ATOM 2157 C C . ARG A 1 286 ? -6.888 0.278 32.573 1.00 97.00 286 ARG A C 1
ATOM 2159 O O . ARG A 1 286 ? -7.501 -0.097 33.573 1.00 97.00 286 ARG A O 1
ATOM 2166 N N . ILE A 1 287 ? -5.619 -0.023 32.324 1.00 97.00 287 ILE A N 1
ATOM 2167 C CA . ILE A 1 287 ? -4.709 -0.721 33.232 1.00 97.00 287 ILE A CA 1
ATOM 2168 C C . ILE A 1 287 ? -3.650 0.286 33.676 1.00 97.00 287 ILE A C 1
ATOM 2170 O O . ILE A 1 287 ? -3.074 1.000 32.853 1.00 97.00 287 ILE A O 1
ATOM 2174 N N . VAL A 1 288 ? -3.438 0.372 34.985 1.00 94.56 288 VAL A N 1
ATOM 2175 C CA . VAL A 1 288 ? -2.464 1.252 35.623 1.00 94.56 288 VAL A CA 1
ATOM 2176 C C . VAL A 1 288 ? -1.483 0.393 36.400 1.00 94.56 288 VAL A C 1
ATOM 2178 O O . VAL A 1 288 ? -1.900 -0.387 37.251 1.00 94.56 288 VAL A O 1
ATOM 2181 N N . GLU A 1 289 ? -0.194 0.580 36.150 1.00 95.00 289 GLU A N 1
ATOM 2182 C CA . GLU A 1 289 ? 0.883 -0.024 36.932 1.00 95.00 289 GLU A CA 1
ATOM 2183 C C . GLU A 1 289 ? 1.806 1.085 37.432 1.00 95.00 289 GLU A C 1
ATOM 2185 O O . GLU A 1 289 ? 2.242 1.942 36.659 1.00 95.00 289 GLU A O 1
ATOM 2190 N N . LYS A 1 290 ? 2.083 1.103 38.741 1.00 92.38 290 LYS A N 1
ATOM 2191 C CA . LYS A 1 290 ? 2.970 2.081 39.398 1.00 92.38 290 LYS A CA 1
ATOM 2192 C C . LYS A 1 290 ? 2.604 3.531 39.058 1.00 92.38 290 LYS A C 1
ATOM 2194 O O . LYS A 1 290 ? 3.458 4.365 38.768 1.00 92.38 290 LYS A O 1
ATOM 2199 N N . GLY A 1 291 ? 1.302 3.817 39.033 1.00 90.69 291 GLY A N 1
ATOM 2200 C CA . GLY A 1 291 ? 0.755 5.142 38.728 1.00 90.69 291 GLY A CA 1
ATOM 2201 C C . GLY A 1 291 ? 0.730 5.531 37.243 1.00 90.69 291 GLY A C 1
ATOM 2202 O O . GLY A 1 291 ? 0.228 6.607 36.926 1.00 90.69 291 GLY A O 1
ATOM 2203 N N . THR A 1 292 ? 1.202 4.677 36.329 1.00 94.88 292 THR A N 1
ATOM 2204 C CA . THR A 1 292 ? 1.228 4.945 34.879 1.00 94.88 292 THR A CA 1
ATOM 2205 C C . THR A 1 292 ? 0.188 4.102 34.144 1.00 94.88 292 THR A C 1
ATOM 2207 O O . THR A 1 292 ? 0.057 2.912 34.415 1.00 94.88 292 THR A O 1
ATOM 2210 N N . VAL A 1 293 ? -0.545 4.691 33.193 1.00 96.44 293 VAL A N 1
ATOM 2211 C CA . VAL A 1 293 ? -1.453 3.937 32.308 1.00 96.44 293 VAL A CA 1
ATOM 2212 C C . VAL A 1 293 ? -0.618 3.137 31.305 1.00 96.44 293 VAL A C 1
ATOM 2214 O O . VAL A 1 293 ? 0.012 3.724 30.429 1.00 96.44 293 VAL A O 1
ATOM 2217 N N . THR A 1 294 ? -0.603 1.810 31.427 1.00 97.12 294 THR A N 1
ATOM 2218 C CA . THR A 1 294 ? 0.182 0.912 30.556 1.00 97.12 294 THR A CA 1
ATOM 2219 C C . THR A 1 294 ? -0.599 0.458 29.331 1.00 97.12 294 THR A C 1
ATOM 2221 O O . THR A 1 294 ? -0.022 0.159 28.283 1.00 97.12 294 THR A O 1
ATOM 2224 N N . SER A 1 295 ? -1.923 0.382 29.448 1.00 98.06 295 SER A N 1
ATOM 2225 C CA . SER A 1 295 ? -2.823 0.058 28.347 1.00 98.06 295 SER A CA 1
ATOM 2226 C C . SER A 1 295 ? -4.194 0.670 28.582 1.00 98.06 295 SER A C 1
ATOM 2228 O O . SER A 1 295 ? -4.689 0.692 29.711 1.00 98.06 295 SER A O 1
ATOM 2230 N N . GLN A 1 296 ? -4.825 1.154 27.517 1.00 97.94 296 GLN A N 1
ATOM 2231 C CA . GLN A 1 296 ? -6.188 1.660 27.568 1.00 97.94 296 GLN A CA 1
ATOM 2232 C C . GLN A 1 296 ? -6.935 1.492 26.247 1.00 97.94 296 GLN A C 1
ATOM 2234 O O . GLN A 1 296 ? -6.354 1.568 25.162 1.00 97.94 296 GLN A O 1
ATOM 2239 N N . ILE A 1 297 ? -8.249 1.337 26.367 1.00 98.31 297 ILE A N 1
ATOM 2240 C CA . ILE A 1 297 ? -9.217 1.473 25.286 1.00 98.31 297 ILE A CA 1
ATOM 2241 C C . ILE A 1 297 ? -10.167 2.596 25.687 1.00 98.31 297 ILE A C 1
ATOM 2243 O O . ILE A 1 297 ? -10.776 2.538 26.754 1.00 98.31 297 ILE A O 1
ATOM 2247 N N . ASN A 1 298 ? -10.281 3.620 24.851 1.00 97.62 298 ASN A N 1
ATOM 2248 C CA . ASN A 1 298 ? -11.229 4.709 25.039 1.00 97.62 298 ASN A CA 1
ATOM 2249 C C . ASN A 1 298 ? -12.178 4.770 23.843 1.00 97.62 298 ASN A C 1
ATOM 2251 O O . ASN A 1 298 ? -11.719 4.816 22.701 1.00 97.62 298 ASN A O 1
ATOM 2255 N N . LEU A 1 299 ? -13.476 4.756 24.111 1.00 97.94 299 LEU A N 1
ATOM 2256 C CA . LEU A 1 299 ? -14.540 4.827 23.121 1.00 97.94 299 LEU A CA 1
ATOM 2257 C C . LEU A 1 299 ? -15.344 6.091 23.383 1.00 97.94 299 LEU A C 1
ATOM 2259 O O . LEU A 1 299 ? -15.965 6.222 24.432 1.00 97.94 299 LEU A O 1
ATOM 2263 N N . GLU A 1 300 ? -15.343 6.986 22.411 1.00 95.94 300 GLU A N 1
ATOM 2264 C CA . GLU A 1 300 ? -16.099 8.232 22.414 1.00 95.94 300 GLU A CA 1
ATOM 2265 C C . GLU A 1 300 ? -16.934 8.267 21.127 1.00 95.94 300 GLU A C 1
ATOM 2267 O O . GLU A 1 300 ? -16.677 7.531 20.164 1.00 95.94 300 GLU A O 1
ATOM 2272 N N . SER A 1 301 ? -17.938 9.136 21.061 1.00 92.94 301 SER A N 1
ATOM 2273 C CA . SER A 1 301 ? -18.730 9.290 19.837 1.00 92.94 301 SER A CA 1
ATOM 2274 C C . SER A 1 301 ? -17.840 9.641 18.631 1.00 92.94 301 SER A C 1
ATOM 2276 O O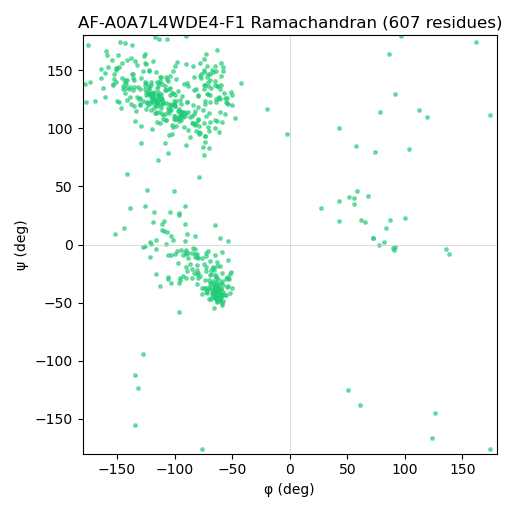 . SER A 1 301 ? -17.290 10.736 18.548 1.00 92.94 301 SER A O 1
ATOM 2278 N N . GLY A 1 302 ? -17.724 8.717 17.670 1.00 93.31 302 GLY A N 1
ATOM 2279 C CA . GLY A 1 302 ? -16.962 8.901 16.428 1.00 93.31 302 GLY A CA 1
ATOM 2280 C C . GLY A 1 302 ? -15.450 8.665 16.535 1.00 93.31 302 GLY A C 1
ATOM 2281 O O . GLY A 1 302 ? -14.750 8.825 15.535 1.00 93.31 302 GLY A O 1
ATOM 2282 N N . LYS A 1 303 ? -14.930 8.265 17.703 1.00 94.94 303 LYS A N 1
ATOM 2283 C CA . LYS A 1 303 ? -13.494 8.048 17.914 1.00 94.94 303 LYS A CA 1
ATOM 2284 C C . LYS A 1 303 ? -13.239 6.883 18.865 1.00 94.94 303 LYS A C 1
ATOM 2286 O O . LYS A 1 303 ? -13.851 6.776 19.920 1.00 94.94 303 LYS A O 1
ATOM 2291 N N . ALA A 1 304 ? -12.270 6.046 18.515 1.00 96.81 304 ALA A N 1
ATOM 2292 C CA . ALA A 1 304 ? -11.742 5.017 19.398 1.00 96.81 304 ALA A CA 1
ATOM 2293 C C . ALA A 1 304 ? -10.221 5.171 19.514 1.00 96.81 304 ALA A C 1
ATOM 2295 O O . ALA A 1 304 ? -9.534 5.337 18.506 1.00 96.81 304 ALA A O 1
ATOM 2296 N N . LEU A 1 305 ? -9.693 5.113 20.734 1.00 97.12 305 LEU A N 1
ATOM 2297 C CA . LEU A 1 305 ? -8.262 5.031 21.016 1.00 97.12 305 LEU A CA 1
ATOM 2298 C C . LEU A 1 305 ? -7.961 3.655 21.604 1.00 97.12 305 LEU A C 1
ATOM 2300 O O . LEU A 1 305 ? -8.547 3.285 22.616 1.00 97.12 305 LEU A O 1
ATOM 2304 N N . ILE A 1 306 ? -7.004 2.943 21.016 1.00 97.62 306 ILE A N 1
ATOM 2305 C CA . ILE A 1 306 ? -6.378 1.763 21.617 1.00 97.62 306 ILE A CA 1
ATOM 2306 C C . ILE A 1 306 ? -4.906 2.117 21.799 1.00 97.62 306 ILE A C 1
ATOM 2308 O O . ILE A 1 306 ? -4.199 2.350 20.822 1.00 97.62 306 ILE A O 1
ATOM 2312 N N . SER A 1 307 ? -4.460 2.219 23.046 1.00 97.62 307 SER A N 1
ATOM 2313 C CA . SER A 1 307 ? -3.092 2.601 23.387 1.00 97.62 307 SER A CA 1
ATOM 2314 C C . SER A 1 307 ? -2.493 1.526 24.278 1.00 97.62 307 SER A C 1
ATOM 2316 O O . SER A 1 307 ? -3.004 1.271 25.362 1.00 97.62 307 SER A O 1
ATOM 2318 N N . ALA A 1 308 ? -1.449 0.869 23.786 1.00 97.06 308 ALA A N 1
ATOM 2319 C CA . ALA A 1 308 ? -0.698 -0.178 24.466 1.00 97.06 308 ALA A CA 1
ATOM 2320 C C . ALA A 1 308 ? 0.681 -0.297 23.801 1.00 97.06 308 ALA A C 1
ATOM 2322 O O . ALA A 1 308 ? 0.877 0.197 22.690 1.00 97.06 308 ALA A O 1
ATOM 2323 N N . ASN A 1 309 ? 1.620 -0.993 24.444 1.00 96.50 309 ASN A N 1
ATOM 2324 C CA . ASN A 1 309 ? 2.924 -1.288 23.841 1.00 96.50 309 ASN A CA 1
ATOM 2325 C C . ASN A 1 309 ? 2.811 -2.188 22.593 1.00 96.50 309 ASN A C 1
ATOM 2327 O O . ASN A 1 309 ? 3.604 -2.077 21.664 1.00 96.50 309 ASN A O 1
ATOM 2331 N N . GLN A 1 310 ? 1.817 -3.081 22.566 1.00 96.44 310 GLN A N 1
ATOM 2332 C CA . GLN A 1 310 ? 1.571 -3.993 21.455 1.00 96.44 310 GLN A CA 1
ATOM 2333 C C . GLN A 1 310 ? 0.069 -4.189 21.248 1.00 96.44 310 GLN A C 1
ATOM 2335 O O . GLN A 1 310 ? -0.683 -4.351 22.207 1.00 96.44 310 GLN A O 1
ATOM 2340 N N . ILE A 1 311 ? -0.348 -4.234 19.982 1.00 96.25 311 ILE A N 1
ATOM 2341 C CA . ILE A 1 311 ? -1.673 -4.696 19.566 1.00 96.25 311 ILE A CA 1
ATOM 2342 C C . ILE A 1 311 ? -1.459 -5.951 18.716 1.00 96.25 311 ILE A C 1
ATOM 2344 O O . ILE A 1 311 ? -0.878 -5.877 17.635 1.00 96.25 311 ILE A O 1
ATOM 2348 N N . LEU A 1 312 ? -1.897 -7.109 19.212 1.00 96.06 312 LEU A N 1
ATOM 2349 C CA . LEU A 1 312 ? -1.856 -8.371 18.472 1.00 96.06 312 LEU A CA 1
ATOM 2350 C C . LEU A 1 312 ? -3.201 -8.597 17.773 1.00 96.06 312 LEU A C 1
ATOM 2352 O O . LEU A 1 312 ? -4.213 -8.815 18.434 1.00 96.06 312 LEU A O 1
ATOM 2356 N N . LEU A 1 313 ? -3.204 -8.584 16.440 1.00 96.06 313 LEU A N 1
ATOM 2357 C CA . LEU A 1 313 ? -4.375 -8.899 15.617 1.00 96.06 313 LEU A CA 1
ATOM 2358 C C . LEU A 1 313 ? -4.200 -10.291 15.000 1.00 96.06 313 LEU A C 1
ATOM 2360 O O . LEU A 1 313 ? -3.795 -10.423 13.849 1.00 96.06 313 LEU A O 1
ATOM 2364 N N . ASN A 1 314 ? -4.446 -11.333 15.793 1.00 96.00 314 ASN A N 1
ATOM 2365 C CA . ASN A 1 314 ? -4.330 -12.721 15.348 1.00 96.00 314 ASN A CA 1
ATOM 2366 C C . ASN A 1 314 ? -5.670 -13.215 14.782 1.00 96.00 314 ASN A C 1
ATOM 2368 O O . ASN A 1 314 ? -6.494 -13.765 15.512 1.00 96.00 314 ASN A O 1
ATOM 2372 N N . ALA A 1 315 ? -5.901 -12.954 13.500 1.00 96.31 315 ALA A N 1
ATOM 2373 C CA . ALA A 1 315 ? -7.086 -13.395 12.774 1.00 96.31 315 ALA A CA 1
ATOM 2374 C C . ALA A 1 315 ? -6.735 -13.655 11.305 1.00 96.31 315 ALA A C 1
ATOM 2376 O O . ALA A 1 315 ? -5.856 -12.988 10.761 1.00 96.31 315 ALA A O 1
ATOM 2377 N N . ASP A 1 316 ? -7.477 -14.549 10.646 1.00 96.69 316 ASP A N 1
ATOM 2378 C CA . ASP A 1 316 ? -7.306 -14.829 9.211 1.00 96.69 316 ASP A CA 1
ATOM 2379 C C . ASP A 1 316 ? -7.497 -13.574 8.347 1.00 96.69 316 ASP A C 1
ATOM 2381 O O . ASP A 1 316 ? -6.889 -13.438 7.289 1.00 96.69 316 ASP A O 1
ATOM 2385 N N . ASN A 1 317 ? -8.358 -12.650 8.790 1.00 94.56 317 ASN A N 1
ATOM 2386 C CA . ASN A 1 317 ? -8.671 -11.420 8.075 1.00 94.56 317 ASN A CA 1
ATOM 2387 C C . ASN A 1 317 ? -8.777 -10.226 9.030 1.00 94.56 317 ASN A C 1
ATOM 2389 O O . ASN A 1 317 ? -9.588 -10.222 9.956 1.00 94.56 317 ASN A O 1
ATOM 2393 N N . VAL A 1 318 ? -8.023 -9.166 8.733 1.00 95.69 318 VAL A N 1
ATOM 2394 C CA . VAL A 1 318 ? -8.145 -7.841 9.356 1.00 95.69 318 VAL A CA 1
ATOM 2395 C C . VAL A 1 318 ? -8.531 -6.848 8.264 1.00 95.69 318 VAL A C 1
ATOM 2397 O O . VAL A 1 318 ? -7.803 -6.685 7.286 1.00 95.69 318 VAL A O 1
ATOM 2400 N N . LYS A 1 319 ? -9.686 -6.188 8.404 1.00 94.69 319 LYS A N 1
ATOM 2401 C CA . LYS A 1 319 ? -10.229 -5.280 7.384 1.00 94.69 319 LYS A CA 1
ATOM 2402 C C . LYS A 1 319 ? -10.265 -3.840 7.881 1.00 94.69 319 LYS A C 1
ATOM 2404 O O . LYS A 1 319 ? -10.882 -3.551 8.902 1.00 94.69 319 LYS A O 1
ATOM 2409 N N . PHE A 1 320 ? -9.707 -2.934 7.084 1.00 94.44 320 PHE A N 1
ATOM 2410 C CA . PHE A 1 320 ? -9.886 -1.490 7.226 1.00 94.44 320 PHE A CA 1
ATOM 2411 C C . PHE A 1 320 ? -10.852 -1.020 6.131 1.00 94.44 320 PHE A C 1
ATOM 2413 O O . PHE A 1 320 ? -10.614 -1.258 4.950 1.00 94.44 320 PHE A O 1
ATOM 2420 N N . SER A 1 321 ? -11.984 -0.418 6.504 1.00 91.25 321 SER A N 1
ATOM 2421 C CA . SER A 1 321 ? -13.003 0.059 5.550 1.00 91.25 321 SER A CA 1
ATOM 2422 C C . SER A 1 321 ? -12.692 1.437 4.948 1.00 91.25 321 SER A C 1
ATOM 2424 O O . SER A 1 321 ? -13.352 1.836 3.992 1.00 91.25 321 SER A O 1
ATOM 2426 N N . GLY A 1 322 ? -11.693 2.145 5.486 1.00 90.19 322 GLY A N 1
ATOM 2427 C CA . GLY A 1 322 ? -11.187 3.430 4.998 1.00 90.19 322 GLY A CA 1
ATOM 2428 C C . GLY A 1 322 ? -9.657 3.451 4.944 1.00 90.19 322 GLY A C 1
ATOM 2429 O O . GLY A 1 322 ? -9.019 2.404 4.847 1.00 90.19 322 GLY A O 1
ATOM 2430 N N . SER A 1 323 ? -9.057 4.638 5.025 1.00 91.44 323 SER A N 1
ATOM 2431 C CA . SER A 1 323 ? -7.598 4.793 5.014 1.00 91.44 323 SER A CA 1
ATOM 2432 C C . SER A 1 323 ? -6.970 4.371 6.344 1.00 91.44 323 SER A C 1
ATOM 2434 O O . SER A 1 323 ? -7.417 4.794 7.409 1.00 91.44 323 SER A O 1
ATOM 2436 N N . ALA A 1 324 ? -5.890 3.594 6.279 1.00 94.44 324 ALA A N 1
ATOM 2437 C CA . ALA A 1 324 ? -5.021 3.314 7.418 1.00 94.44 324 ALA A CA 1
ATOM 2438 C C . ALA A 1 324 ? -3.727 4.128 7.282 1.00 94.44 324 ALA A C 1
ATOM 2440 O O . ALA A 1 324 ? -3.071 4.087 6.242 1.00 94.44 324 ALA A O 1
ATOM 2441 N N . PHE A 1 325 ? -3.352 4.867 8.327 1.00 94.62 325 PHE A N 1
ATOM 2442 C CA . PHE A 1 325 ? -2.049 5.526 8.401 1.00 94.62 325 PHE A CA 1
ATOM 2443 C C . PHE A 1 325 ? -1.054 4.593 9.096 1.00 94.62 325 PHE A C 1
ATOM 2445 O O . PHE A 1 325 ? -1.212 4.285 10.276 1.00 94.62 325 PHE A O 1
ATOM 2452 N N . ILE A 1 326 ? -0.045 4.131 8.357 1.00 95.12 326 ILE A N 1
ATOM 2453 C CA . ILE A 1 326 ? 0.970 3.183 8.828 1.00 95.12 326 ILE A CA 1
ATOM 2454 C C . ILE A 1 326 ? 2.348 3.779 8.499 1.00 95.12 326 ILE A C 1
ATOM 2456 O O . ILE A 1 326 ? 2.750 3.735 7.338 1.00 95.12 326 ILE A O 1
ATOM 2460 N N . PRO A 1 327 ? 3.072 4.365 9.476 1.00 94.62 327 PRO A N 1
ATOM 2461 C CA . PRO A 1 327 ? 4.375 4.994 9.229 1.00 94.62 327 PRO A CA 1
ATOM 2462 C C . PRO A 1 327 ? 5.424 4.027 8.670 1.00 94.62 327 PRO A C 1
ATOM 2464 O O . PRO A 1 327 ? 6.228 4.398 7.818 1.00 94.62 327 PRO A O 1
ATOM 2467 N N . SER A 1 328 ? 5.415 2.787 9.160 1.00 95.12 328 SER A N 1
ATOM 2468 C CA . SER A 1 328 ? 6.262 1.695 8.695 1.00 95.12 328 SER A CA 1
ATOM 2469 C C . SER A 1 328 ? 5.569 0.356 8.948 1.00 95.12 328 SER A C 1
ATOM 2471 O O . SER A 1 328 ? 4.831 0.197 9.922 1.00 95.12 328 SER A O 1
ATOM 2473 N N . ALA A 1 329 ? 5.791 -0.612 8.061 1.00 95.12 329 ALA A N 1
ATOM 2474 C CA . ALA A 1 329 ? 5.317 -1.979 8.229 1.00 95.12 329 ALA A CA 1
ATOM 2475 C C . ALA A 1 329 ? 6.315 -2.969 7.634 1.00 95.12 329 ALA A C 1
ATOM 2477 O O . ALA A 1 329 ? 6.899 -2.718 6.582 1.00 95.12 329 ALA A O 1
ATOM 2478 N N . SER A 1 330 ? 6.463 -4.114 8.297 1.00 95.06 330 SER A N 1
ATOM 2479 C CA . SER A 1 330 ? 7.060 -5.308 7.705 1.00 95.06 330 SER A CA 1
ATOM 2480 C C . SER A 1 330 ? 5.925 -6.171 7.169 1.00 95.06 330 SER A C 1
ATOM 2482 O O . SER A 1 330 ? 5.085 -6.631 7.942 1.00 95.06 330 SER A O 1
ATOM 2484 N N . ILE A 1 331 ? 5.855 -6.342 5.850 1.00 93.88 331 ILE A N 1
ATOM 2485 C CA . ILE A 1 331 ? 4.806 -7.121 5.189 1.00 93.88 331 ILE A CA 1
ATOM 2486 C C . ILE A 1 331 ? 5.479 -8.254 4.424 1.00 93.88 331 ILE A C 1
ATOM 2488 O O . ILE A 1 331 ? 6.312 -8.001 3.560 1.00 93.88 331 ILE A O 1
ATOM 2492 N N . GLN A 1 332 ? 5.117 -9.501 4.735 1.00 93.50 332 GLN A N 1
ATOM 2493 C CA . GLN A 1 332 ? 5.714 -10.668 4.082 1.00 93.50 332 GLN A CA 1
ATOM 2494 C C . GLN A 1 332 ? 5.309 -10.766 2.605 1.00 93.50 332 GLN A C 1
ATOM 2496 O O . GLN A 1 332 ? 6.157 -10.990 1.750 1.00 93.50 332 GLN A O 1
ATOM 2501 N N . ASN A 1 333 ? 4.014 -10.600 2.316 1.00 91.56 333 ASN A N 1
ATOM 2502 C CA . ASN A 1 333 ? 3.449 -10.671 0.972 1.00 91.56 333 ASN A CA 1
ATOM 2503 C C . ASN A 1 333 ? 2.390 -9.579 0.799 1.00 91.56 333 ASN A C 1
ATOM 2505 O O . ASN A 1 333 ? 1.524 -9.416 1.659 1.00 91.56 333 ASN A O 1
ATOM 2509 N N . ILE A 1 334 ? 2.430 -8.862 -0.324 1.00 92.50 334 ILE A N 1
ATOM 2510 C CA . ILE A 1 334 ? 1.403 -7.889 -0.713 1.00 92.50 334 ILE A CA 1
ATOM 2511 C C . ILE A 1 334 ? 0.748 -8.394 -1.998 1.00 92.50 334 ILE A C 1
ATOM 2513 O O . ILE A 1 334 ? 1.424 -8.573 -3.007 1.00 92.50 334 ILE A O 1
ATOM 2517 N N . THR A 1 335 ? -0.572 -8.590 -1.983 1.00 91.31 335 THR A N 1
ATOM 2518 C CA . THR A 1 335 ? -1.346 -8.731 -3.226 1.00 91.31 335 THR A CA 1
ATOM 2519 C C . THR A 1 335 ? -1.692 -7.327 -3.712 1.00 91.31 335 THR A C 1
ATOM 2521 O O . THR A 1 335 ? -2.505 -6.639 -3.105 1.00 91.31 335 THR A O 1
ATOM 2524 N N . ALA A 1 336 ? -1.000 -6.870 -4.752 1.00 86.38 336 ALA A N 1
ATOM 2525 C CA . ALA A 1 336 ? -0.923 -5.464 -5.144 1.00 86.38 336 ALA A CA 1
ATOM 2526 C C . ALA A 1 336 ? -1.843 -5.089 -6.324 1.00 86.38 336 ALA A C 1
ATOM 2528 O O . ALA A 1 336 ? -1.403 -4.411 -7.248 1.00 86.38 336 ALA A O 1
ATOM 2529 N N . ASP A 1 337 ? -3.114 -5.501 -6.326 1.00 86.69 337 ASP A N 1
ATOM 2530 C CA . ASP A 1 337 ? -4.035 -5.191 -7.437 1.00 86.69 337 ASP A CA 1
ATOM 2531 C C . ASP A 1 337 ? -4.348 -3.685 -7.570 1.00 86.69 337 ASP A C 1
ATOM 2533 O O . ASP A 1 337 ? -4.743 -3.227 -8.642 1.00 86.69 337 ASP A O 1
ATOM 2537 N N . LYS A 1 338 ? -4.165 -2.904 -6.493 1.00 81.50 338 LYS A N 1
ATOM 2538 C CA . LYS A 1 338 ? -4.535 -1.477 -6.421 1.00 81.50 338 LYS A CA 1
ATOM 2539 C C . LYS A 1 338 ? -3.516 -0.578 -5.710 1.00 81.50 338 LYS A C 1
ATOM 2541 O O . LYS A 1 338 ? -3.910 0.414 -5.095 1.00 81.50 338 LYS A O 1
ATOM 2546 N N . ILE A 1 339 ? -2.214 -0.876 -5.762 1.00 90.19 339 ILE A N 1
ATOM 2547 C CA . ILE A 1 339 ? -1.218 0.064 -5.210 1.00 90.19 339 ILE A CA 1
ATOM 2548 C C . ILE A 1 339 ? -1.242 1.363 -6.026 1.00 90.19 339 ILE A C 1
ATOM 2550 O O . ILE A 1 339 ? -0.744 1.422 -7.145 1.00 90.19 339 ILE A O 1
ATOM 2554 N N . SER A 1 340 ? -1.793 2.415 -5.424 1.00 89.00 340 SER A N 1
ATOM 2555 C CA . SER A 1 340 ? -1.730 3.791 -5.908 1.00 89.00 340 SER A CA 1
ATOM 2556 C C . SER A 1 340 ? -0.946 4.606 -4.886 1.00 89.00 340 SER A C 1
ATOM 2558 O O . SER A 1 340 ? -1.448 4.896 -3.802 1.00 89.00 340 SER A O 1
ATOM 2560 N N . THR A 1 341 ? 0.300 4.945 -5.208 1.00 87.38 341 THR A N 1
ATOM 2561 C CA . THR A 1 341 ? 1.201 5.726 -4.346 1.00 87.38 341 THR A CA 1
ATOM 2562 C C . THR A 1 341 ? 1.718 6.949 -5.098 1.00 87.38 341 THR A C 1
ATOM 2564 O O . THR A 1 341 ? 1.758 6.939 -6.325 1.00 87.38 341 THR A O 1
ATOM 2567 N N . GLY A 1 342 ? 2.120 7.999 -4.375 1.00 86.81 342 GLY A N 1
ATOM 2568 C CA . GLY A 1 342 ? 2.789 9.152 -4.983 1.00 86.81 342 GLY A CA 1
ATOM 2569 C C . GLY A 1 342 ? 4.158 8.768 -5.548 1.00 86.81 342 GLY A C 1
ATOM 2570 O O . GLY A 1 342 ? 4.411 8.934 -6.736 1.00 86.81 342 GLY A O 1
ATOM 2571 N N . THR A 1 343 ? 5.009 8.175 -4.706 1.00 89.56 343 THR A N 1
ATOM 2572 C CA . THR A 1 343 ? 6.321 7.651 -5.102 1.00 89.56 343 THR A CA 1
ATOM 2573 C C . THR A 1 343 ? 6.490 6.248 -4.539 1.00 89.56 343 THR A C 1
ATOM 2575 O O . THR A 1 343 ? 6.358 6.037 -3.333 1.00 89.56 343 THR A O 1
ATOM 2578 N N . LEU A 1 344 ? 6.822 5.287 -5.399 1.00 91.62 344 LEU A N 1
ATOM 2579 C CA . LEU A 1 344 ? 7.297 3.967 -4.991 1.00 91.62 344 LEU A CA 1
ATOM 2580 C C . LEU A 1 344 ? 8.826 3.943 -5.099 1.00 91.62 344 LEU A C 1
ATOM 2582 O O . LEU A 1 344 ? 9.363 3.924 -6.203 1.00 91.62 344 LEU A O 1
ATOM 2586 N N . ASN A 1 345 ? 9.541 3.947 -3.970 1.00 90.38 345 ASN A N 1
ATOM 2587 C CA . ASN A 1 345 ? 10.989 3.729 -3.979 1.00 90.38 345 ASN A CA 1
ATOM 2588 C C . ASN A 1 345 ? 11.279 2.222 -4.047 1.00 90.38 345 ASN A C 1
ATOM 2590 O O . ASN A 1 345 ? 11.248 1.531 -3.033 1.00 90.38 345 ASN A O 1
ATOM 2594 N N . ALA A 1 346 ? 11.545 1.727 -5.252 1.00 91.06 346 ALA A N 1
ATOM 2595 C CA . ALA A 1 346 ? 11.765 0.313 -5.541 1.00 91.06 346 ALA A CA 1
ATOM 2596 C C . ALA A 1 346 ? 13.256 -0.087 -5.577 1.00 91.06 346 ALA A C 1
ATOM 2598 O O . ALA A 1 346 ? 13.608 -1.031 -6.276 1.00 91.06 346 ALA A O 1
ATOM 2599 N N . LYS A 1 347 ? 14.144 0.623 -4.860 1.00 89.88 347 LYS A N 1
ATOM 2600 C CA . LYS A 1 347 ? 15.604 0.397 -4.920 1.00 89.88 347 LYS A CA 1
ATOM 2601 C C . LYS A 1 347 ? 16.014 -1.067 -4.705 1.00 89.88 347 LYS A C 1
ATOM 2603 O O . LYS A 1 347 ? 16.879 -1.555 -5.423 1.00 89.88 347 LYS A O 1
ATOM 2608 N N . ASP A 1 348 ? 15.378 -1.735 -3.746 1.00 92.44 348 ASP A N 1
ATOM 2609 C CA . ASP A 1 348 ? 15.696 -3.113 -3.350 1.00 92.44 348 ASP A CA 1
ATOM 2610 C C . ASP A 1 348 ? 14.600 -4.111 -3.781 1.00 92.44 348 ASP A C 1
ATOM 2612 O O . ASP A 1 348 ? 14.476 -5.199 -3.219 1.00 92.44 348 ASP A O 1
ATOM 2616 N N . VAL A 1 349 ? 13.764 -3.739 -4.761 1.00 90.56 349 VAL A N 1
ATOM 2617 C CA . VAL A 1 349 ? 12.621 -4.544 -5.219 1.00 90.56 349 VAL A CA 1
ATOM 2618 C C . VAL A 1 349 ? 12.871 -5.072 -6.630 1.00 90.56 349 VAL A C 1
ATOM 2620 O O . VAL A 1 349 ? 13.080 -4.306 -7.568 1.00 90.56 349 VAL A O 1
ATOM 2623 N N . ASN A 1 350 ? 12.763 -6.390 -6.806 1.00 90.31 350 ASN A N 1
ATOM 2624 C CA . ASN A 1 350 ? 12.757 -7.013 -8.128 1.00 90.31 350 ASN A CA 1
ATOM 2625 C C . ASN A 1 350 ? 11.352 -6.946 -8.735 1.00 90.31 350 ASN A C 1
ATOM 2627 O O . ASN A 1 350 ? 10.426 -7.581 -8.230 1.00 90.31 350 ASN A O 1
ATOM 2631 N N . ILE A 1 351 ? 11.198 -6.213 -9.837 1.00 90.06 351 ILE A N 1
ATOM 2632 C CA . ILE A 1 351 ? 9.933 -6.129 -10.574 1.00 90.06 351 ILE A CA 1
ATOM 2633 C C . ILE A 1 351 ? 9.997 -7.081 -11.772 1.00 90.06 351 ILE A C 1
ATOM 2635 O O . ILE A 1 351 ? 10.703 -6.821 -12.744 1.00 90.06 351 ILE A O 1
ATOM 2639 N N . ILE A 1 352 ? 9.251 -8.184 -11.710 1.00 90.56 352 ILE A N 1
ATOM 2640 C CA . ILE A 1 352 ? 9.104 -9.145 -12.814 1.00 90.56 352 ILE A CA 1
ATOM 2641 C C . ILE A 1 352 ? 7.739 -8.972 -13.486 1.00 90.56 352 ILE A C 1
ATOM 2643 O O . ILE A 1 352 ? 6.753 -8.682 -12.814 1.00 90.56 352 ILE A O 1
ATOM 2647 N N . ASN A 1 353 ? 7.677 -9.159 -14.809 1.00 87.56 353 ASN A N 1
ATOM 2648 C CA . ASN A 1 353 ? 6.447 -9.022 -15.605 1.00 87.56 353 ASN A CA 1
ATOM 2649 C C . ASN A 1 353 ? 5.745 -7.656 -15.454 1.00 87.56 353 ASN A C 1
ATOM 2651 O O . ASN A 1 353 ? 4.517 -7.584 -15.394 1.00 87.56 353 ASN A O 1
ATOM 2655 N N . LEU A 1 354 ? 6.515 -6.563 -15.399 1.00 89.19 354 LEU A N 1
ATOM 2656 C CA . LEU A 1 354 ? 5.962 -5.209 -15.368 1.00 89.19 354 LEU A CA 1
ATOM 2657 C C . LEU A 1 354 ? 5.139 -4.934 -16.636 1.00 89.19 354 LEU A C 1
ATOM 2659 O O . LEU A 1 354 ? 5.693 -4.823 -17.730 1.00 89.19 354 LEU A O 1
ATOM 2663 N N . ASN A 1 355 ? 3.824 -4.760 -16.486 1.00 85.75 355 ASN A N 1
ATOM 2664 C CA . ASN A 1 355 ? 2.989 -4.219 -17.553 1.00 85.75 355 ASN A CA 1
ATOM 2665 C C . ASN A 1 355 ? 3.147 -2.690 -17.603 1.00 85.75 355 ASN A C 1
ATOM 2667 O O . ASN A 1 355 ? 2.496 -1.954 -16.865 1.00 85.75 355 ASN A O 1
ATOM 2671 N N . ALA A 1 356 ? 4.042 -2.232 -18.475 1.00 84.19 356 ALA A N 1
ATOM 2672 C CA . ALA A 1 356 ? 4.419 -0.832 -18.645 1.00 84.19 356 ALA A CA 1
ATOM 2673 C C . ALA A 1 356 ? 3.660 -0.112 -19.781 1.00 84.19 356 ALA A C 1
ATOM 2675 O O . ALA A 1 356 ? 4.179 0.855 -20.332 1.00 84.19 356 ALA A O 1
ATOM 2676 N N . SER A 1 357 ? 2.452 -0.553 -20.167 1.00 76.94 357 SER A N 1
ATOM 2677 C CA . SER A 1 357 ? 1.723 0.056 -21.299 1.00 76.94 357 SER A CA 1
ATOM 2678 C C . SER A 1 357 ? 1.428 1.554 -21.133 1.00 76.94 357 SER A C 1
ATOM 2680 O O . SER A 1 357 ? 1.274 2.242 -22.135 1.00 76.94 357 SER A O 1
ATOM 2682 N N . ASN A 1 358 ? 1.371 2.064 -19.897 1.00 73.25 358 ASN A N 1
ATOM 2683 C CA . ASN A 1 358 ? 1.128 3.476 -19.596 1.00 73.25 358 ASN A CA 1
ATOM 2684 C C . ASN A 1 358 ? 2.189 4.009 -18.620 1.00 73.25 358 ASN A C 1
ATOM 2686 O O . ASN A 1 358 ? 1.976 4.010 -17.409 1.00 73.25 358 ASN A O 1
ATOM 2690 N N . ILE A 1 359 ? 3.326 4.482 -19.138 1.00 82.00 359 ILE A N 1
ATOM 2691 C CA . ILE A 1 359 ? 4.267 5.321 -18.380 1.00 82.00 359 ILE A CA 1
ATOM 2692 C C . ILE A 1 359 ? 4.198 6.732 -18.975 1.00 82.00 359 ILE A C 1
ATOM 2694 O O . ILE A 1 359 ? 4.623 6.946 -20.105 1.00 82.00 359 ILE A O 1
ATOM 2698 N N . SER A 1 360 ? 3.606 7.680 -18.241 1.00 69.94 360 SER A N 1
ATOM 2699 C CA . SER A 1 360 ? 3.184 8.982 -18.787 1.00 69.94 360 SER A CA 1
ATOM 2700 C C . SER A 1 360 ? 4.233 10.099 -18.722 1.00 69.94 360 SER A C 1
ATOM 2702 O O . SER A 1 360 ? 4.085 11.092 -19.425 1.00 69.94 360 SER A O 1
ATOM 2704 N N . ALA A 1 361 ? 5.260 9.985 -17.873 1.00 67.12 361 ALA A N 1
ATOM 2705 C CA . ALA A 1 361 ? 6.348 10.962 -17.758 1.00 67.12 361 ALA A CA 1
ATOM 2706 C C . ALA A 1 361 ? 7.553 10.364 -17.006 1.00 67.12 361 ALA A C 1
ATOM 2708 O O . ALA A 1 361 ? 7.373 9.517 -16.131 1.00 67.12 361 ALA A O 1
ATOM 2709 N N . GLY A 1 362 ? 8.773 10.829 -17.307 1.00 75.12 362 GLY A N 1
ATOM 2710 C CA . GLY A 1 362 ? 9.986 10.498 -16.545 1.00 75.12 362 GLY A CA 1
ATOM 2711 C C . GLY A 1 362 ? 11.117 9.871 -17.366 1.00 75.12 362 GLY A C 1
ATOM 2712 O O . GLY A 1 362 ? 11.136 9.921 -18.591 1.00 75.12 362 GLY A O 1
ATOM 2713 N N . THR A 1 363 ? 12.105 9.302 -16.673 1.00 80.81 363 THR A N 1
ATOM 2714 C CA . THR A 1 363 ? 13.263 8.622 -17.271 1.00 80.81 363 THR A CA 1
ATOM 2715 C C . THR A 1 363 ? 13.285 7.160 -16.832 1.00 80.81 363 THR A C 1
ATOM 2717 O O . THR A 1 363 ? 13.266 6.888 -15.634 1.00 80.81 363 THR A O 1
ATOM 2720 N N . LEU A 1 364 ? 13.392 6.222 -17.774 1.00 85.69 364 LEU A N 1
ATOM 2721 C CA . LEU A 1 364 ? 13.750 4.830 -17.491 1.00 85.69 364 LEU A CA 1
ATOM 2722 C C . LEU A 1 364 ? 15.250 4.682 -17.713 1.00 85.69 364 LEU A C 1
ATOM 2724 O O . LEU A 1 364 ? 15.700 4.696 -18.853 1.00 85.69 364 LEU A O 1
ATOM 2728 N N . SER A 1 365 ? 16.030 4.562 -16.643 1.00 81.31 365 SER A N 1
ATOM 2729 C CA . SER A 1 365 ? 17.482 4.396 -16.735 1.00 81.31 365 SER A CA 1
ATOM 2730 C C . SER A 1 365 ? 17.959 3.143 -16.010 1.00 81.31 365 SER A C 1
ATOM 2732 O O . SER A 1 365 ? 17.759 3.018 -14.806 1.00 81.31 365 SER A O 1
ATOM 2734 N N . GLY A 1 366 ? 18.641 2.260 -16.730 1.00 77.56 366 GLY A N 1
ATOM 2735 C CA . GLY A 1 366 ? 19.547 1.247 -16.195 1.00 77.56 366 GLY A CA 1
ATOM 2736 C C . GLY A 1 366 ? 20.988 1.542 -16.616 1.00 77.56 366 GLY A C 1
ATOM 2737 O O . GLY A 1 366 ? 21.232 2.464 -17.393 1.00 77.56 366 GLY A O 1
ATOM 2738 N N . SER A 1 367 ? 21.948 0.740 -16.145 1.00 80.56 367 SER A N 1
ATOM 2739 C CA . SER A 1 367 ? 23.387 0.961 -16.386 1.00 80.56 367 SER A CA 1
ATOM 2740 C C . SER A 1 367 ? 23.769 1.121 -17.861 1.00 80.56 367 SER A C 1
ATOM 2742 O O . SER A 1 367 ? 24.727 1.818 -18.158 1.00 80.56 367 SER A O 1
ATOM 2744 N N . ASN A 1 368 ? 23.018 0.504 -18.777 1.00 76.56 368 ASN A N 1
ATOM 2745 C CA . ASN A 1 368 ? 23.330 0.501 -20.208 1.00 76.56 368 ASN A CA 1
ATOM 2746 C C . ASN A 1 368 ? 22.283 1.216 -21.075 1.00 76.56 368 ASN A C 1
ATOM 2748 O O . ASN A 1 368 ? 22.471 1.300 -22.285 1.00 76.56 368 ASN A O 1
ATOM 2752 N N . LEU A 1 369 ? 21.174 1.698 -20.502 1.00 82.25 369 LEU A N 1
ATOM 2753 C CA . LEU A 1 369 ? 20.045 2.237 -21.263 1.00 82.25 369 LEU A CA 1
ATOM 2754 C C . LEU A 1 369 ? 19.319 3.312 -20.465 1.00 82.25 369 LEU A C 1
ATOM 2756 O O . LEU A 1 369 ? 18.813 3.034 -19.385 1.00 82.25 369 LEU A O 1
ATOM 2760 N N . LYS A 1 370 ? 19.204 4.506 -21.037 1.00 85.88 370 LYS A N 1
ATOM 2761 C CA . LYS A 1 370 ? 18.390 5.612 -20.546 1.00 85.88 370 LYS A CA 1
ATOM 2762 C C . LYS A 1 370 ? 17.363 5.985 -21.611 1.00 85.88 370 LYS A C 1
ATOM 2764 O O . LYS A 1 370 ? 17.731 6.306 -22.732 1.00 85.88 370 LYS A O 1
ATOM 2769 N N . ILE A 1 371 ? 16.088 5.967 -21.254 1.00 85.38 371 ILE A N 1
ATOM 2770 C CA . ILE A 1 371 ? 14.969 6.424 -22.075 1.00 85.38 371 ILE A CA 1
ATOM 2771 C C . ILE A 1 371 ? 14.362 7.620 -21.360 1.00 85.38 371 ILE A C 1
ATOM 2773 O O . ILE A 1 371 ? 13.897 7.491 -20.229 1.00 85.38 371 ILE A O 1
ATOM 2777 N N . ASN A 1 372 ? 14.366 8.779 -21.998 1.00 83.00 372 ASN A N 1
ATOM 2778 C CA . ASN A 1 372 ? 13.629 9.940 -21.538 1.00 83.00 372 ASN A CA 1
ATOM 2779 C C . ASN A 1 372 ? 12.259 9.943 -22.223 1.00 83.00 372 ASN A C 1
ATOM 2781 O O . ASN A 1 372 ? 12.146 10.162 -23.425 1.00 83.00 372 ASN A O 1
ATOM 2785 N N . LEU A 1 373 ? 11.205 9.683 -21.456 1.00 80.81 373 LEU A N 1
ATOM 2786 C CA . LEU A 1 373 ? 9.838 9.640 -21.972 1.00 80.81 373 LEU A CA 1
ATOM 2787 C C . LEU A 1 373 ? 9.262 11.040 -22.224 1.00 80.81 373 LEU A C 1
ATOM 2789 O O . LEU A 1 373 ? 8.217 11.154 -22.854 1.00 80.81 373 LEU A O 1
ATOM 2793 N N . SER A 1 374 ? 9.929 12.097 -21.748 1.00 80.88 374 SER A N 1
ATOM 2794 C CA . SER A 1 374 ? 9.482 13.482 -21.932 1.00 80.88 374 SER A CA 1
ATOM 2795 C C . SER A 1 374 ? 9.838 14.047 -23.309 1.00 80.88 374 SER A C 1
ATOM 2797 O O . SER A 1 374 ? 9.090 14.858 -23.842 1.00 80.88 374 SER A O 1
ATOM 2799 N N . ASP A 1 375 ? 10.975 13.643 -23.880 1.00 76.81 375 ASP A N 1
ATOM 2800 C CA . ASP A 1 375 ? 11.436 14.080 -25.210 1.00 76.81 375 ASP A CA 1
ATOM 2801 C C . ASP A 1 375 ? 11.613 12.914 -26.202 1.00 76.81 375 ASP A C 1
ATOM 2803 O O . ASP A 1 375 ? 11.998 13.120 -27.353 1.00 76.81 375 ASP A O 1
ATOM 2807 N N . GLY A 1 376 ? 11.329 11.683 -25.762 1.00 73.00 376 GLY A N 1
ATOM 2808 C CA . GLY A 1 376 ? 11.471 10.464 -26.554 1.00 73.00 376 GLY A CA 1
ATOM 2809 C C . GLY A 1 376 ? 12.919 10.032 -26.795 1.00 73.00 376 GLY A C 1
ATOM 2810 O O . GLY A 1 376 ? 13.137 9.087 -27.554 1.00 73.00 376 GLY A O 1
ATOM 2811 N N . SER A 1 377 ? 13.910 10.696 -26.187 1.00 74.25 377 SER A N 1
ATOM 2812 C CA . SER A 1 377 ? 15.316 10.369 -26.408 1.00 74.25 377 SER A CA 1
ATOM 2813 C C . SER A 1 377 ? 15.698 9.041 -25.762 1.00 74.25 377 SER A C 1
ATOM 2815 O O . SER A 1 377 ? 15.355 8.734 -24.620 1.00 74.25 377 SER A O 1
ATOM 2817 N N . ILE A 1 378 ? 16.447 8.240 -26.514 1.00 80.62 378 ILE A N 1
ATOM 2818 C CA . ILE A 1 378 ? 17.042 6.990 -26.048 1.00 80.62 378 ILE A CA 1
ATOM 2819 C C . ILE A 1 378 ? 18.560 7.137 -26.134 1.00 80.62 378 ILE A C 1
ATOM 2821 O O . ILE A 1 378 ? 19.096 7.419 -27.208 1.00 80.62 378 ILE A O 1
ATOM 2825 N N . THR A 1 379 ? 19.239 6.920 -25.011 1.00 72.69 379 THR A N 1
ATOM 2826 C CA . THR A 1 379 ? 20.698 6.958 -24.881 1.00 72.69 379 THR A CA 1
ATOM 2827 C C . THR A 1 379 ? 21.178 5.627 -24.314 1.00 72.69 379 THR A C 1
ATOM 2829 O O . THR A 1 379 ? 20.770 5.232 -23.223 1.00 72.69 379 THR A O 1
ATOM 2832 N N . GLN A 1 380 ? 22.057 4.932 -25.033 1.00 73.81 380 GLN A N 1
ATOM 2833 C CA . GLN A 1 380 ? 22.805 3.792 -24.497 1.00 73.81 380 GLN A CA 1
ATOM 2834 C C . GLN A 1 380 ? 24.274 4.175 -24.376 1.00 73.81 380 GLN A C 1
ATOM 2836 O O . GLN A 1 380 ? 24.827 4.783 -25.289 1.00 73.81 380 GLN A O 1
ATOM 2841 N N . ASP A 1 381 ? 24.913 3.784 -23.278 1.00 61.88 381 ASP A N 1
ATOM 2842 C CA . ASP A 1 381 ? 26.268 4.241 -22.941 1.00 61.88 381 ASP A CA 1
ATOM 2843 C C . ASP A 1 381 ? 27.367 3.617 -23.826 1.00 61.88 381 ASP A C 1
ATOM 2845 O O . ASP A 1 381 ? 28.525 4.020 -23.751 1.00 61.88 381 ASP A O 1
ATOM 2849 N N . GLN A 1 382 ? 27.028 2.643 -24.685 1.00 58.25 382 GLN A N 1
ATOM 2850 C CA . GLN A 1 382 ? 28.034 1.873 -25.425 1.00 58.25 382 GLN A CA 1
ATOM 2851 C C . GLN A 1 382 ? 28.069 2.079 -26.948 1.00 58.25 382 GLN A C 1
ATOM 2853 O O . GLN A 1 382 ? 29.172 2.109 -27.478 1.00 58.25 382 GLN A O 1
ATOM 2858 N N . TYR A 1 383 ? 26.966 2.290 -27.683 1.00 55.31 383 TYR A N 1
ATOM 2859 C CA . TYR A 1 383 ? 27.058 2.293 -29.164 1.00 55.31 383 TYR A CA 1
ATOM 2860 C C . TYR A 1 383 ? 26.034 3.145 -29.932 1.00 55.31 383 TYR A C 1
ATOM 2862 O O . TYR A 1 383 ? 25.985 3.044 -31.155 1.00 55.31 383 TYR A O 1
ATOM 2870 N N . PHE A 1 384 ? 25.220 3.994 -29.287 1.00 55.28 384 PHE A N 1
ATOM 2871 C CA . PHE A 1 384 ? 24.158 4.686 -30.029 1.00 55.28 384 PHE A CA 1
ATOM 2872 C C . PHE A 1 384 ? 23.808 6.088 -29.516 1.00 55.28 384 PHE A C 1
ATOM 2874 O O . PHE A 1 384 ? 23.422 6.257 -28.359 1.00 55.28 384 PHE A O 1
ATOM 2881 N N . THR A 1 385 ? 23.911 7.093 -30.395 1.00 53.69 385 THR A N 1
ATOM 2882 C CA . THR A 1 385 ? 23.618 8.501 -30.090 1.00 53.69 385 THR A CA 1
ATOM 2883 C C . THR A 1 385 ? 22.197 8.845 -30.537 1.00 53.69 385 THR A C 1
ATOM 2885 O O . THR A 1 385 ? 21.878 8.809 -31.722 1.00 53.69 385 THR A O 1
ATOM 2888 N N . THR A 1 386 ? 21.354 9.153 -29.551 1.00 55.28 386 THR A N 1
ATOM 2889 C CA . THR A 1 386 ? 20.070 9.872 -29.633 1.00 55.28 386 THR A CA 1
ATOM 2890 C C . THR A 1 386 ? 19.146 9.498 -30.797 1.00 55.28 386 THR A C 1
ATOM 2892 O O . THR A 1 386 ? 19.252 10.016 -31.908 1.00 55.28 386 THR A O 1
ATOM 2895 N N . THR A 1 387 ? 18.141 8.669 -30.506 1.00 54.09 387 THR A N 1
ATOM 2896 C CA . THR A 1 387 ? 16.920 8.618 -31.324 1.00 54.09 387 THR A CA 1
ATOM 2897 C C . THR A 1 387 ? 16.026 9.790 -30.933 1.00 54.09 387 THR A C 1
ATOM 2899 O O . THR A 1 387 ? 15.470 9.781 -29.841 1.00 54.09 387 THR A O 1
ATOM 2902 N N . THR A 1 388 ? 15.909 10.812 -31.780 1.00 54.25 388 THR A N 1
ATOM 2903 C CA . THR A 1 388 ? 14.912 11.880 -31.598 1.00 54.25 388 THR A CA 1
ATOM 2904 C C . THR A 1 388 ? 13.743 11.601 -32.534 1.00 54.25 388 THR A C 1
ATOM 2906 O O . THR A 1 388 ? 13.936 11.521 -33.747 1.00 54.25 388 THR A O 1
ATOM 2909 N N . TYR A 1 389 ? 12.541 11.447 -31.982 1.00 48.41 389 TYR A N 1
ATOM 2910 C CA . TYR A 1 389 ? 11.310 11.403 -32.766 1.00 48.41 389 TYR A CA 1
ATOM 2911 C C . TYR A 1 389 ? 10.840 12.835 -33.031 1.00 48.41 389 TYR A C 1
ATOM 2913 O O . TYR A 1 389 ? 10.294 13.498 -32.154 1.00 48.41 389 TYR A O 1
ATOM 2921 N N . SER A 1 390 ? 11.035 13.308 -34.255 1.00 48.31 390 SER A N 1
ATOM 2922 C CA . SER A 1 390 ? 10.362 14.492 -34.790 1.00 48.31 390 SER A CA 1
ATOM 2923 C C . SER A 1 390 ? 9.905 14.138 -36.206 1.00 48.31 390 SER A C 1
ATOM 2925 O O . SER A 1 390 ? 10.747 13.778 -37.025 1.00 48.31 390 SER A O 1
ATOM 2927 N N . ASP A 1 391 ? 8.594 14.180 -36.466 1.00 49.66 391 ASP A N 1
ATOM 2928 C CA . ASP A 1 391 ? 7.944 13.871 -37.759 1.00 49.66 391 ASP A CA 1
ATOM 2929 C C . ASP A 1 391 ? 7.979 12.409 -38.259 1.00 49.66 391 ASP A C 1
ATOM 2931 O O . ASP A 1 391 ? 8.133 12.138 -39.447 1.00 49.66 391 ASP A O 1
ATOM 2935 N N . GLY A 1 392 ? 7.775 11.424 -37.374 1.00 53.25 392 GLY A N 1
ATOM 2936 C CA . GLY A 1 392 ? 7.474 10.042 -37.797 1.00 53.25 392 GLY A CA 1
ATOM 2937 C C . GLY A 1 392 ? 8.641 9.253 -38.409 1.00 53.25 392 GLY A C 1
ATOM 2938 O O . GLY A 1 392 ? 8.447 8.115 -38.833 1.00 53.25 392 GLY A O 1
ATOM 2939 N N . ALA A 1 393 ? 9.854 9.812 -38.412 1.00 51.28 393 ALA A N 1
ATOM 2940 C CA . ALA A 1 393 ? 11.079 9.125 -38.808 1.00 51.28 393 ALA A CA 1
ATOM 2941 C C . ALA A 1 393 ? 11.972 8.836 -37.590 1.00 51.28 393 ALA A C 1
ATOM 2943 O O . ALA A 1 393 ? 12.234 9.709 -36.762 1.00 51.28 393 ALA A O 1
ATOM 2944 N N . ILE A 1 394 ? 12.473 7.602 -37.497 1.00 59.97 394 ILE A N 1
ATOM 2945 C CA . ILE A 1 394 ? 13.466 7.197 -36.498 1.00 59.97 394 ILE A CA 1
ATOM 2946 C C . ILE A 1 394 ? 14.834 7.679 -36.984 1.00 59.97 394 ILE A C 1
ATOM 2948 O O . ILE A 1 394 ? 15.395 7.116 -37.926 1.00 59.97 394 ILE A O 1
ATOM 2952 N N . LYS A 1 395 ? 15.393 8.711 -36.344 1.00 58.62 395 LYS A N 1
ATOM 2953 C CA . LYS A 1 395 ? 16.760 9.148 -36.637 1.00 58.62 395 LYS A CA 1
ATOM 2954 C C . LYS A 1 395 ? 17.757 8.355 -35.799 1.00 58.62 395 LYS A C 1
ATOM 2956 O O . LYS A 1 395 ? 17.843 8.524 -34.590 1.00 58.62 395 LYS A O 1
ATOM 2961 N N . ILE A 1 396 ? 18.510 7.494 -36.465 1.00 60.97 396 ILE A N 1
ATOM 2962 C CA . ILE A 1 396 ? 19.578 6.675 -35.895 1.00 60.97 396 ILE A CA 1
ATOM 2963 C C . ILE A 1 396 ? 20.898 7.424 -36.149 1.00 60.97 396 ILE A C 1
ATOM 2965 O O . ILE A 1 396 ? 21.348 7.487 -37.287 1.00 60.97 396 ILE A O 1
ATOM 2969 N N . THR A 1 397 ? 21.514 8.009 -35.108 1.00 55.56 397 THR A N 1
ATOM 2970 C CA . THR A 1 397 ? 22.879 8.567 -35.200 1.00 55.56 397 THR A CA 1
ATOM 2971 C C . THR A 1 397 ? 23.890 7.608 -34.562 1.00 55.56 397 THR A C 1
ATOM 2973 O O . THR A 1 397 ? 24.118 7.621 -33.350 1.00 55.56 397 THR A O 1
ATOM 2976 N N . ASP A 1 398 ? 24.518 6.761 -35.378 1.00 55.16 398 ASP A N 1
ATOM 2977 C CA . ASP A 1 398 ? 25.699 6.005 -34.948 1.00 55.16 398 ASP A CA 1
ATOM 2978 C C . ASP A 1 398 ? 26.854 6.988 -34.662 1.00 55.16 398 ASP A C 1
ATOM 2980 O O . ASP A 1 398 ? 27.089 7.930 -35.420 1.00 55.16 398 ASP A O 1
ATOM 2984 N N . LYS A 1 399 ? 27.586 6.766 -33.565 1.00 55.50 399 LYS A N 1
ATOM 2985 C CA . LYS A 1 399 ? 28.804 7.508 -33.202 1.00 55.50 399 LYS A CA 1
ATOM 2986 C C . LYS A 1 399 ? 29.903 7.365 -34.270 1.00 55.50 399 LYS A C 1
ATOM 2988 O O . LYS A 1 399 ? 30.817 8.190 -34.300 1.00 55.50 399 LYS A O 1
ATOM 2993 N N . TYR A 1 400 ? 29.813 6.350 -35.137 1.00 54.62 400 TYR A N 1
ATOM 2994 C CA . TYR A 1 400 ? 30.863 5.990 -36.090 1.00 54.62 400 TYR A CA 1
ATOM 2995 C C . TYR A 1 400 ? 30.438 5.867 -37.569 1.00 54.62 400 TYR A C 1
ATOM 2997 O O . TYR A 1 400 ? 31.325 5.682 -38.402 1.00 54.62 400 TYR A O 1
ATOM 3005 N N . SER A 1 401 ? 29.159 6.040 -37.945 1.00 50.19 401 SER A N 1
ATOM 3006 C CA . SER A 1 401 ? 28.717 5.832 -39.343 1.00 50.19 401 SER A CA 1
ATOM 3007 C C . SER A 1 401 ? 27.672 6.842 -39.837 1.00 50.19 401 SER A C 1
ATOM 3009 O O . SER A 1 401 ? 26.580 6.960 -39.286 1.00 50.19 401 SER A O 1
ATOM 3011 N N . ASN A 1 402 ? 27.975 7.518 -40.954 1.00 55.88 402 ASN A N 1
ATOM 3012 C CA . ASN A 1 402 ? 27.003 8.264 -41.760 1.00 55.88 402 ASN A CA 1
ATOM 3013 C C . ASN A 1 402 ? 26.121 7.286 -42.547 1.00 55.88 402 ASN A C 1
ATOM 3015 O O . ASN A 1 402 ? 26.474 6.874 -43.650 1.00 55.88 402 ASN A O 1
ATOM 3019 N N . SER A 1 403 ? 24.967 6.925 -42.001 1.00 50.66 403 SER A N 1
ATOM 3020 C CA . SER A 1 403 ? 23.871 6.326 -42.763 1.00 50.66 403 SER A CA 1
ATOM 3021 C C . SER A 1 403 ? 22.585 6.496 -41.968 1.00 50.66 403 SER A C 1
ATOM 3023 O O . SER A 1 403 ? 22.591 6.145 -40.797 1.00 50.66 403 SER A O 1
ATOM 3025 N N . ILE A 1 404 ? 21.527 7.063 -42.565 1.00 49.25 404 ILE A N 1
ATOM 3026 C CA . ILE A 1 404 ? 20.286 6.340 -42.906 1.00 49.25 404 ILE A CA 1
ATOM 3027 C C . ILE A 1 404 ? 19.499 7.150 -43.957 1.00 49.25 404 ILE A C 1
ATOM 3029 O O . ILE A 1 404 ? 19.312 8.362 -43.847 1.00 49.25 404 ILE A O 1
ATOM 3033 N N . ASN A 1 405 ? 19.025 6.420 -44.966 1.00 48.03 405 ASN A N 1
ATOM 3034 C CA . ASN A 1 405 ? 18.096 6.807 -46.022 1.00 48.03 405 ASN A CA 1
ATOM 3035 C C . ASN A 1 405 ? 16.692 7.175 -45.500 1.00 48.03 405 ASN A C 1
ATOM 3037 O O . ASN A 1 405 ? 16.018 6.319 -44.936 1.00 48.03 405 ASN A O 1
ATOM 3041 N N . ASN A 1 406 ? 16.214 8.391 -45.791 1.00 43.97 406 ASN A N 1
ATOM 3042 C CA . ASN A 1 406 ? 14.990 8.622 -46.581 1.00 43.97 406 ASN A CA 1
ATOM 3043 C C . ASN A 1 406 ? 14.881 10.117 -46.951 1.00 43.97 406 ASN A C 1
ATOM 3045 O O . ASN A 1 406 ? 14.928 10.975 -46.074 1.00 43.97 406 ASN A O 1
ATOM 3049 N N . THR A 1 407 ? 14.791 10.421 -48.254 1.00 44.97 407 THR A N 1
ATOM 3050 C CA . THR A 1 407 ? 14.567 11.767 -48.847 1.00 44.97 407 THR A CA 1
ATOM 3051 C C . THR A 1 407 ? 15.339 12.947 -48.235 1.00 44.97 407 THR A C 1
ATOM 3053 O O . THR A 1 407 ? 14.834 14.063 -48.168 1.00 44.97 407 THR A O 1
ATOM 3056 N N . ALA A 1 408 ? 16.590 12.740 -47.835 1.00 40.44 408 ALA A N 1
ATOM 3057 C CA . ALA A 1 408 ? 17.509 13.837 -47.568 1.00 40.44 408 ALA A CA 1
ATOM 3058 C C . ALA A 1 408 ? 18.474 13.939 -48.748 1.00 40.44 408 ALA A C 1
ATOM 3060 O O . ALA A 1 408 ? 19.189 12.985 -49.051 1.00 40.44 408 ALA A O 1
ATOM 3061 N N . THR A 1 409 ? 18.490 15.088 -49.421 1.00 40.16 409 THR A N 1
ATOM 3062 C CA . THR A 1 409 ? 19.564 15.467 -50.340 1.00 40.16 409 THR A CA 1
ATOM 3063 C C . THR A 1 409 ? 20.902 15.204 -49.652 1.00 40.16 409 THR A C 1
ATOM 3065 O O . THR A 1 409 ? 21.262 15.904 -48.705 1.00 40.16 409 THR A O 1
ATOM 3068 N N . ILE A 1 410 ? 21.637 14.186 -50.103 1.00 41.69 410 ILE A N 1
ATOM 3069 C CA . ILE A 1 410 ? 23.003 13.939 -49.646 1.00 41.69 410 ILE A CA 1
ATOM 3070 C C . ILE A 1 410 ? 23.869 15.011 -50.303 1.00 41.69 410 ILE A C 1
ATOM 3072 O O . ILE A 1 410 ? 24.393 14.831 -51.399 1.00 41.69 410 ILE A O 1
ATOM 3076 N N . ALA A 1 411 ? 24.004 16.157 -49.644 1.00 41.47 411 ALA A N 1
ATOM 3077 C CA . ALA A 1 411 ? 25.195 16.964 -49.825 1.00 41.47 411 ALA A CA 1
ATOM 3078 C C . ALA A 1 411 ? 26.310 16.258 -49.037 1.00 41.47 411 ALA A C 1
ATOM 3080 O O . ALA A 1 411 ? 26.191 16.148 -47.813 1.00 41.47 411 ALA A O 1
ATOM 3081 N N . PRO A 1 412 ? 27.375 15.740 -49.676 1.00 42.34 412 PRO A N 1
ATOM 3082 C CA . PRO A 1 412 ? 28.514 15.238 -48.930 1.00 42.34 412 PRO A CA 1
ATOM 3083 C C . PRO A 1 412 ? 29.132 16.410 -48.163 1.00 42.34 412 PRO A C 1
ATOM 3085 O O . PRO A 1 412 ? 29.787 17.281 -48.738 1.00 42.34 412 PRO A O 1
ATOM 3088 N N . TYR A 1 413 ? 28.919 16.435 -46.848 1.00 36.06 413 TYR A N 1
ATOM 3089 C CA . TYR A 1 413 ? 29.714 17.255 -45.950 1.00 36.06 413 TYR A CA 1
ATOM 3090 C C . TYR A 1 413 ? 31.147 16.717 -45.995 1.00 36.06 413 TYR A C 1
ATOM 3092 O O . TYR A 1 413 ? 31.468 15.693 -45.391 1.00 36.06 413 TYR A O 1
ATOM 3100 N N . ARG A 1 414 ? 32.012 17.384 -46.767 1.00 44.25 414 ARG A N 1
ATOM 3101 C CA . ARG A 1 414 ? 33.449 17.112 -46.771 1.00 44.25 414 ARG A CA 1
ATOM 3102 C C . ARG A 1 414 ? 34.024 17.614 -45.450 1.00 44.25 414 ARG A C 1
ATOM 3104 O O . ARG A 1 414 ? 34.303 18.801 -45.309 1.00 44.25 414 ARG A O 1
ATOM 3111 N N . LYS A 1 415 ? 34.275 16.711 -44.505 1.00 38.03 415 LYS A N 1
ATOM 3112 C CA . LYS A 1 415 ? 35.340 16.932 -43.525 1.00 38.03 415 LYS A CA 1
ATOM 3113 C C . LYS A 1 415 ? 36.370 15.829 -43.681 1.00 38.03 415 LYS A C 1
ATOM 3115 O O . LYS A 1 415 ? 36.026 14.654 -43.712 1.00 38.03 415 LYS A O 1
ATOM 3120 N N . GLY A 1 416 ? 37.603 16.272 -43.905 1.00 51.47 416 GLY A N 1
ATOM 3121 C CA . GLY A 1 416 ? 38.681 15.496 -44.493 1.00 51.47 416 GLY A CA 1
ATOM 3122 C C . GLY A 1 416 ? 38.908 14.136 -43.849 1.00 51.47 416 GLY A C 1
ATOM 3123 O O . GLY A 1 416 ? 39.119 14.036 -42.647 1.00 51.47 416 GLY A O 1
ATOM 3124 N N . LEU A 1 417 ? 38.941 13.122 -44.703 1.00 43.38 417 LEU A N 1
ATOM 3125 C CA . LEU A 1 417 ? 39.588 11.843 -44.465 1.00 43.38 417 LEU A CA 1
ATOM 3126 C C . LEU A 1 417 ? 40.364 11.542 -45.749 1.00 43.38 417 LEU A C 1
ATOM 3128 O O . LEU A 1 417 ? 39.779 11.302 -46.802 1.00 43.38 417 LEU A O 1
ATOM 3132 N N . GLY A 1 418 ? 41.686 11.691 -45.679 1.00 45.31 418 GLY A N 1
ATOM 3133 C CA . GLY A 1 418 ? 42.593 11.220 -46.717 1.00 45.31 418 GLY A CA 1
ATOM 3134 C C . GLY A 1 418 ? 42.705 9.699 -46.646 1.00 45.31 418 GLY A C 1
ATOM 3135 O O . GLY A 1 418 ? 42.822 9.147 -45.555 1.00 45.31 418 GLY A O 1
ATOM 3136 N N . GLY A 1 419 ? 42.685 9.044 -47.807 1.00 44.94 419 GLY A N 1
ATOM 3137 C CA . GLY A 1 419 ? 42.896 7.602 -47.952 1.00 44.94 419 GLY A CA 1
ATOM 3138 C C . GLY A 1 419 ? 41.692 6.879 -48.559 1.00 44.94 419 GLY A C 1
ATOM 3139 O O . GLY A 1 419 ? 40.655 6.770 -47.923 1.00 44.94 419 GLY A O 1
ATOM 3140 N N . ASN A 1 420 ? 41.865 6.412 -49.800 1.00 43.72 420 ASN A N 1
ATOM 3141 C CA . ASN A 1 420 ? 41.022 5.510 -50.600 1.00 43.72 420 ASN A CA 1
ATOM 3142 C C . ASN A 1 420 ? 39.751 4.948 -49.929 1.00 43.72 420 ASN A C 1
ATOM 3144 O O . ASN A 1 420 ? 39.779 3.873 -49.333 1.00 43.72 420 ASN A O 1
ATOM 3148 N N . SER A 1 421 ? 38.614 5.610 -50.150 1.00 41.31 421 SER A N 1
ATOM 3149 C CA . SER A 1 421 ? 37.292 5.023 -49.916 1.00 41.31 421 SER A CA 1
ATOM 3150 C C . SER A 1 421 ? 36.762 4.441 -51.224 1.00 41.31 421 SER A C 1
ATOM 3152 O O . SER A 1 421 ? 36.428 5.177 -52.152 1.00 41.31 421 SER A O 1
ATOM 3154 N N . THR A 1 422 ? 36.675 3.117 -51.313 1.00 43.88 422 THR A N 1
ATOM 3155 C CA . THR A 1 422 ? 35.983 2.419 -52.401 1.00 43.88 422 THR A CA 1
ATOM 3156 C C . THR A 1 422 ? 34.480 2.657 -52.253 1.00 43.88 422 THR A C 1
ATOM 3158 O O . THR A 1 422 ? 33.865 2.181 -51.300 1.00 43.88 422 THR A O 1
ATOM 3161 N N . ILE A 1 423 ? 33.865 3.387 -53.186 1.00 49.09 423 ILE A N 1
ATOM 3162 C CA . ILE A 1 423 ? 32.402 3.425 -53.301 1.00 49.09 423 ILE A CA 1
ATOM 3163 C C . ILE A 1 423 ? 31.979 2.086 -53.912 1.00 49.09 423 ILE A C 1
ATOM 3165 O O . ILE A 1 423 ? 32.179 1.852 -55.103 1.00 49.09 423 ILE A O 1
ATOM 3169 N N . MET A 1 424 ? 31.437 1.178 -53.098 1.00 41.78 424 MET A N 1
ATOM 3170 C CA . MET A 1 424 ? 30.875 -0.075 -53.600 1.00 41.78 424 MET A CA 1
ATOM 3171 C C . MET A 1 424 ? 29.486 0.188 -54.190 1.00 41.78 424 MET A C 1
ATOM 3173 O O . MET A 1 424 ? 28.506 0.229 -53.457 1.00 41.78 424 MET A O 1
ATOM 3177 N N . GLY A 1 425 ? 29.422 0.354 -55.512 1.00 49.78 425 GLY A N 1
ATOM 3178 C CA . GLY A 1 425 ? 28.186 0.302 -56.298 1.00 49.78 425 GLY A CA 1
ATOM 3179 C C . GLY A 1 425 ? 27.320 1.564 -56.239 1.00 49.78 425 GLY A C 1
ATOM 3180 O O . GLY A 1 425 ? 26.723 1.888 -55.219 1.00 49.78 425 GLY A O 1
ATOM 3181 N N . LEU A 1 426 ? 27.197 2.250 -57.377 1.00 53.34 426 LEU A N 1
ATOM 3182 C CA . LEU A 1 426 ? 26.115 3.205 -57.620 1.00 53.34 426 LEU A CA 1
ATOM 3183 C C . LEU A 1 426 ? 25.082 2.510 -58.508 1.00 53.34 426 LEU A C 1
ATOM 3185 O O . LEU A 1 426 ? 25.290 2.377 -59.713 1.00 53.34 426 LEU A O 1
ATOM 3189 N N . GLU A 1 427 ? 23.991 2.032 -57.913 1.00 48.84 427 GLU A N 1
ATOM 3190 C CA . GLU A 1 427 ? 22.841 1.534 -58.667 1.00 48.84 427 GLU A CA 1
ATOM 3191 C C . GLU A 1 427 ? 21.876 2.698 -58.917 1.00 48.84 427 GLU A C 1
ATOM 3193 O O . GLU A 1 427 ? 21.296 3.268 -57.992 1.00 48.84 427 GLU A O 1
ATOM 3198 N N . PHE A 1 428 ? 21.738 3.090 -60.182 1.00 56.00 428 PHE A N 1
ATOM 3199 C CA . PHE A 1 428 ? 20.814 4.141 -60.591 1.00 56.00 428 PHE A CA 1
ATOM 3200 C C . PHE A 1 428 ? 19.495 3.504 -61.037 1.00 56.00 428 PHE A C 1
ATOM 3202 O O . PHE A 1 428 ? 19.417 2.903 -62.108 1.00 56.00 428 PHE A O 1
ATOM 3209 N N . THR A 1 429 ? 18.441 3.637 -60.233 1.00 48.47 429 THR A N 1
ATOM 3210 C CA . THR A 1 429 ? 17.082 3.262 -60.646 1.00 48.47 429 THR A CA 1
ATOM 3211 C C . THR A 1 429 ? 16.544 4.264 -61.677 1.00 48.47 429 THR A C 1
ATOM 3213 O O . THR A 1 429 ? 16.972 5.420 -61.733 1.00 48.47 429 THR A O 1
ATOM 3216 N N . SER A 1 430 ? 15.619 3.820 -62.532 1.00 45.09 430 SER A N 1
ATOM 3217 C CA . SER A 1 430 ? 15.061 4.613 -63.636 1.00 45.09 430 SER A CA 1
ATOM 3218 C C . SER A 1 430 ? 14.588 6.001 -63.177 1.00 45.09 430 SER A C 1
ATOM 3220 O O . SER A 1 430 ? 13.688 6.092 -62.345 1.00 45.09 430 SER A O 1
ATOM 3222 N N . GLY A 1 431 ? 15.165 7.071 -63.739 1.00 50.09 431 GLY A N 1
ATOM 3223 C CA . GLY A 1 431 ? 14.757 8.457 -63.456 1.00 50.09 431 GLY A CA 1
ATOM 3224 C C . GLY A 1 431 ? 15.896 9.470 -63.292 1.00 50.09 431 GLY A C 1
ATOM 3225 O O . GLY A 1 431 ? 15.633 10.670 -63.232 1.00 50.09 431 GLY A O 1
ATOM 3226 N N . ILE A 1 432 ? 17.158 9.033 -63.243 1.00 52.22 432 ILE A N 1
ATOM 3227 C CA . ILE A 1 432 ? 18.304 9.950 -63.146 1.00 52.22 432 ILE A CA 1
ATOM 3228 C C . ILE A 1 432 ? 18.708 10.438 -64.541 1.00 52.22 432 ILE A C 1
ATOM 3230 O O . ILE A 1 432 ? 19.246 9.684 -65.346 1.00 52.22 432 ILE A O 1
ATOM 3234 N N . ASN A 1 433 ? 18.463 11.724 -64.810 1.00 52.66 433 ASN A N 1
ATOM 3235 C CA . ASN A 1 433 ? 18.727 12.349 -66.112 1.00 52.66 433 ASN A CA 1
ATOM 3236 C C . ASN A 1 433 ? 20.168 12.878 -66.276 1.00 52.66 433 ASN A C 1
ATOM 3238 O O . ASN A 1 433 ? 20.593 13.127 -67.401 1.00 52.66 433 ASN A O 1
ATOM 3242 N N . SER A 1 434 ? 20.935 13.054 -65.191 1.00 54.84 434 SER A N 1
ATOM 3243 C CA . SER A 1 434 ? 22.362 13.418 -65.259 1.00 54.84 434 SER A CA 1
ATOM 3244 C C . SER A 1 434 ? 23.090 13.173 -63.936 1.00 54.84 434 SER A C 1
ATOM 3246 O O . SER A 1 434 ? 22.536 13.472 -62.879 1.00 54.84 434 SER A O 1
ATOM 3248 N N . VAL A 1 435 ? 24.354 12.739 -64.004 1.00 59.78 435 VAL A N 1
ATOM 3249 C CA . VAL A 1 435 ? 25.302 12.700 -62.877 1.00 59.78 435 VAL A CA 1
ATOM 3250 C C . VAL A 1 435 ? 26.393 13.735 -63.144 1.00 59.78 435 VAL A C 1
ATOM 3252 O O . VAL A 1 435 ? 27.022 13.702 -64.200 1.00 59.78 435 VAL A O 1
ATOM 3255 N N . LYS A 1 436 ? 26.602 14.673 -62.214 1.00 56.56 436 LYS A N 1
ATOM 3256 C CA . LYS A 1 436 ? 27.680 15.669 -62.295 1.00 56.56 436 LYS A CA 1
ATOM 3257 C C . LYS A 1 436 ? 28.779 15.307 -61.301 1.00 56.56 436 LYS A C 1
ATOM 3259 O O . LYS A 1 436 ? 28.532 15.310 -60.098 1.00 56.56 436 LYS A O 1
ATOM 3264 N N . PHE A 1 437 ? 29.976 15.027 -61.805 1.00 59.16 437 PHE A N 1
ATOM 3265 C CA . PHE A 1 437 ? 31.195 14.988 -60.998 1.00 59.16 437 PHE A CA 1
ATOM 3266 C C . PHE A 1 437 ? 31.803 16.396 -60.988 1.00 59.16 437 PHE A C 1
ATOM 3268 O O . PHE A 1 437 ? 31.727 17.101 -61.991 1.00 59.16 437 PHE A O 1
ATOM 3275 N N . ALA A 1 438 ? 32.296 16.843 -59.831 1.00 48.19 438 ALA A N 1
ATOM 3276 C CA . ALA A 1 438 ? 32.769 18.220 -59.655 1.00 48.19 438 ALA A CA 1
ATOM 3277 C C . ALA A 1 438 ? 34.116 18.482 -60.349 1.00 48.19 438 ALA A C 1
ATOM 3279 O O . ALA A 1 438 ? 34.337 19.593 -60.812 1.00 48.19 438 ALA A O 1
ATOM 3280 N N . ASP A 1 439 ? 34.954 17.449 -60.442 1.00 65.25 439 ASP A N 1
ATOM 3281 C CA . ASP A 1 439 ? 36.282 17.489 -61.052 1.00 65.25 439 ASP A CA 1
ATOM 3282 C C . ASP A 1 439 ? 36.405 16.283 -62.013 1.00 65.25 439 ASP A C 1
ATOM 3284 O O . ASP A 1 439 ? 35.542 16.066 -62.867 1.00 65.25 439 ASP A O 1
ATOM 3288 N N . ASP A 1 440 ? 37.417 15.439 -61.815 1.00 59.50 440 ASP A N 1
ATOM 3289 C CA . ASP A 1 440 ? 37.685 14.258 -62.628 1.00 59.50 440 ASP A CA 1
ATOM 3290 C C . ASP A 1 440 ? 36.854 13.038 -62.202 1.00 59.50 440 ASP A C 1
ATOM 3292 O O . ASP A 1 440 ? 36.797 12.655 -61.029 1.00 59.50 440 ASP A O 1
ATOM 3296 N N . PHE A 1 441 ? 36.254 12.365 -63.186 1.00 63.03 441 PHE A N 1
ATOM 3297 C CA . PHE A 1 441 ? 35.718 11.015 -63.025 1.00 63.03 441 PHE A CA 1
ATOM 3298 C C . PHE A 1 441 ? 36.798 10.000 -63.412 1.00 63.03 441 PHE A C 1
ATOM 3300 O O . PHE A 1 441 ? 37.038 9.757 -64.594 1.00 63.03 441 PHE A O 1
ATOM 3307 N N . SER A 1 442 ? 37.459 9.417 -62.409 1.00 62.69 442 SER A N 1
ATOM 3308 C CA . SER A 1 442 ? 38.449 8.354 -62.600 1.00 62.69 442 SER A CA 1
ATOM 3309 C C . SER A 1 442 ? 37.855 6.992 -62.257 1.00 62.69 442 SER A C 1
ATOM 3311 O O . SER A 1 442 ? 37.265 6.794 -61.195 1.00 62.69 442 SER A O 1
ATOM 3313 N N . VAL A 1 443 ? 38.037 6.046 -63.170 1.00 63.31 443 VAL A N 1
ATOM 3314 C CA . VAL A 1 443 ? 37.607 4.654 -63.061 1.00 63.31 443 VAL A CA 1
ATOM 3315 C C . VAL A 1 443 ? 38.801 3.779 -63.397 1.00 63.31 443 VAL A C 1
ATOM 3317 O O . VAL A 1 443 ? 39.367 3.863 -64.481 1.00 63.31 443 VAL A O 1
ATOM 3320 N N . SER A 1 444 ? 39.212 2.950 -62.441 1.00 56.97 444 SER A N 1
ATOM 3321 C CA . SER A 1 444 ? 40.390 2.082 -62.557 1.00 56.97 444 SER A CA 1
ATOM 3322 C C . SER A 1 444 ? 40.118 0.769 -63.306 1.00 56.97 444 SER A C 1
ATOM 3324 O O . SER A 1 444 ? 40.979 -0.108 -63.331 1.00 56.97 444 SER A O 1
ATOM 3326 N N . THR A 1 445 ? 38.923 0.609 -63.887 1.00 59.88 445 THR A N 1
ATOM 3327 C CA . THR A 1 445 ? 38.459 -0.614 -64.568 1.00 59.88 445 THR A CA 1
ATOM 3328 C C . THR A 1 445 ? 37.607 -0.274 -65.796 1.00 59.88 445 THR A C 1
ATOM 3330 O O . THR A 1 445 ? 37.295 0.896 -66.027 1.00 59.88 445 THR A O 1
ATOM 3333 N N . ASP A 1 446 ? 37.231 -1.292 -66.577 1.00 58.97 446 ASP A N 1
ATOM 3334 C CA . ASP A 1 446 ? 36.418 -1.147 -67.789 1.00 58.97 446 ASP A CA 1
ATOM 3335 C C . ASP A 1 446 ? 35.103 -0.394 -67.536 1.00 58.97 446 ASP A C 1
ATOM 3337 O O . ASP A 1 446 ? 34.269 -0.811 -66.728 1.00 58.97 446 ASP A O 1
ATOM 3341 N N . VAL A 1 447 ? 34.863 0.664 -68.316 1.00 65.12 447 VAL A N 1
ATOM 3342 C CA . VAL A 1 447 ? 33.551 1.317 -68.397 1.00 65.12 447 VAL A CA 1
ATOM 3343 C C . VAL A 1 447 ? 32.793 0.767 -69.593 1.00 65.12 447 VAL A C 1
ATOM 3345 O O . VAL A 1 447 ? 33.196 0.959 -70.741 1.00 65.12 447 VAL A O 1
ATOM 3348 N N . LYS A 1 448 ? 31.662 0.110 -69.331 1.00 64.94 448 LYS A N 1
ATOM 3349 C CA . LYS A 1 448 ? 30.734 -0.337 -70.372 1.00 64.94 448 LYS A CA 1
ATOM 3350 C C . LYS A 1 448 ? 29.560 0.630 -70.462 1.00 64.94 448 LYS A C 1
ATOM 3352 O O . LYS A 1 448 ? 28.868 0.864 -69.477 1.00 64.94 448 LYS A O 1
ATOM 3357 N N . PHE A 1 449 ? 29.339 1.178 -71.654 1.00 66.75 449 PHE A N 1
ATOM 3358 C CA . PHE A 1 449 ? 28.146 1.954 -71.979 1.00 66.75 449 PHE A CA 1
ATOM 3359 C C . PHE A 1 449 ? 27.231 1.088 -72.854 1.00 66.75 449 PHE A C 1
ATOM 3361 O O . PHE A 1 449 ? 27.571 0.814 -74.000 1.00 66.75 449 PHE A O 1
ATOM 3368 N N . ASP A 1 450 ? 26.054 0.697 -72.356 1.00 57.53 450 ASP A N 1
ATOM 3369 C CA . ASP A 1 450 ? 25.102 -0.155 -73.103 1.00 57.53 450 ASP A CA 1
ATOM 3370 C C . ASP A 1 450 ? 24.412 0.564 -74.281 1.00 57.53 450 ASP A C 1
ATOM 3372 O O . ASP A 1 450 ? 23.641 -0.034 -75.032 1.00 57.53 450 ASP A O 1
ATOM 3376 N N . LYS A 1 451 ? 24.643 1.874 -74.436 1.00 67.38 451 LYS A N 1
ATOM 3377 C CA . LYS A 1 451 ? 24.053 2.706 -75.494 1.00 67.38 451 LYS A CA 1
ATOM 3378 C C . LYS A 1 451 ? 25.102 3.602 -76.158 1.00 67.38 451 LYS A C 1
ATOM 3380 O O . LYS A 1 451 ? 25.962 3.117 -76.881 1.00 67.38 451 LYS A O 1
ATOM 3385 N N . LYS A 1 452 ? 25.003 4.922 -75.972 1.00 66.88 452 LYS A N 1
ATOM 3386 C CA . LYS A 1 452 ? 25.848 5.925 -76.632 1.00 66.88 452 LYS A CA 1
ATOM 3387 C C . LYS A 1 452 ? 26.725 6.640 -75.611 1.00 66.88 452 LYS A C 1
ATOM 3389 O O . LYS A 1 452 ? 26.218 7.061 -74.574 1.00 66.88 452 LYS A O 1
ATOM 3394 N N . LEU A 1 453 ? 27.997 6.834 -75.960 1.00 73.12 453 LEU A N 1
ATOM 3395 C CA . LEU A 1 453 ? 28.880 7.804 -75.318 1.00 73.12 453 LEU A CA 1
ATOM 3396 C C . LEU A 1 453 ? 28.870 9.092 -76.151 1.00 73.12 453 LEU A C 1
ATOM 3398 O O . LEU A 1 453 ? 29.322 9.087 -77.294 1.00 73.12 453 LEU A O 1
ATOM 3402 N N . ASN A 1 454 ? 28.360 10.183 -75.581 1.00 66.56 454 ASN A N 1
ATOM 3403 C CA . ASN A 1 454 ? 28.486 11.519 -76.164 1.00 66.56 454 ASN A CA 1
ATOM 3404 C C . ASN A 1 454 ? 29.616 12.258 -75.438 1.00 66.56 454 ASN A C 1
ATOM 3406 O O . ASN A 1 454 ? 29.444 12.642 -74.283 1.00 66.56 454 ASN A O 1
ATOM 3410 N N . VAL A 1 455 ? 30.754 12.457 -76.108 1.00 74.06 455 VAL A N 1
ATOM 3411 C CA . VAL A 1 455 ? 31.847 13.306 -75.608 1.00 74.06 455 VAL A CA 1
ATOM 3412 C C . VAL A 1 455 ? 31.672 14.702 -76.195 1.00 74.06 455 VAL A C 1
ATOM 3414 O O . VAL A 1 455 ? 31.655 14.863 -77.412 1.00 74.06 455 VAL A O 1
ATOM 3417 N N . VAL A 1 456 ? 31.523 15.710 -75.338 1.00 62.09 456 VAL A N 1
ATOM 3418 C CA . VAL A 1 456 ? 31.541 17.120 -75.747 1.00 62.09 456 VAL A CA 1
ATOM 3419 C C . VAL A 1 456 ? 32.943 17.651 -75.458 1.00 62.09 456 VAL A C 1
ATOM 3421 O O . VAL A 1 456 ? 33.268 17.897 -74.301 1.00 62.09 456 VAL A O 1
ATOM 3424 N N . GLY A 1 457 ? 33.780 17.770 -76.494 1.00 69.81 457 GLY A N 1
ATOM 3425 C CA . GLY A 1 457 ? 35.186 18.177 -76.377 1.00 69.81 457 GLY A CA 1
ATOM 3426 C C . GLY A 1 457 ? 36.151 17.182 -77.029 1.00 69.81 457 GLY A C 1
ATOM 3427 O O . GLY A 1 457 ? 35.834 16.594 -78.062 1.00 69.81 457 GLY A O 1
ATOM 3428 N N . GLU A 1 458 ? 37.330 17.013 -76.430 1.00 63.34 458 GLU A N 1
ATOM 3429 C CA . GLU A 1 458 ? 38.402 16.146 -76.930 1.00 63.34 458 GLU A CA 1
ATOM 3430 C C . GLU A 1 458 ? 38.312 14.723 -76.351 1.00 63.34 458 GLU A C 1
ATOM 3432 O O . GLU A 1 458 ? 38.071 14.536 -75.158 1.00 63.34 458 GLU A O 1
ATOM 3437 N N . LEU A 1 459 ? 38.537 13.711 -77.198 1.00 73.94 459 LEU A N 1
ATOM 3438 C CA . LEU A 1 459 ? 38.743 12.322 -76.784 1.00 73.94 459 LEU A CA 1
ATOM 3439 C C . LEU A 1 459 ? 40.219 11.955 -76.975 1.00 73.94 459 LEU A C 1
ATOM 3441 O O . LEU A 1 459 ? 40.660 11.732 -78.102 1.00 73.94 459 LEU A O 1
ATOM 3445 N N . VAL A 1 460 ? 40.964 11.834 -75.875 1.00 68.12 460 VAL A N 1
ATOM 3446 C CA . VAL A 1 460 ? 42.362 11.378 -75.888 1.00 68.12 460 VAL A CA 1
ATOM 3447 C C . VAL A 1 460 ? 42.400 9.873 -75.621 1.00 68.12 460 VAL A C 1
ATOM 3449 O O . VAL A 1 460 ? 42.096 9.426 -74.516 1.00 68.12 460 VAL A O 1
ATOM 3452 N N . ALA A 1 461 ? 42.764 9.072 -76.628 1.00 64.75 461 ALA A N 1
ATOM 3453 C CA . ALA A 1 461 ? 42.855 7.616 -76.502 1.00 64.75 461 ALA A CA 1
ATOM 3454 C C . ALA A 1 461 ? 44.095 7.055 -77.213 1.00 64.75 461 ALA A C 1
ATOM 3456 O O . ALA A 1 461 ? 44.368 7.390 -78.362 1.00 64.75 461 ALA A O 1
ATOM 3457 N N . ALA A 1 462 ? 44.815 6.140 -76.553 1.00 53.91 462 ALA A N 1
ATOM 3458 C CA . ALA A 1 462 ? 45.983 5.464 -77.131 1.00 53.91 462 ALA A CA 1
ATOM 3459 C C . ALA A 1 462 ? 45.617 4.495 -78.275 1.00 53.91 462 ALA A C 1
ATOM 3461 O O . ALA A 1 462 ? 46.438 4.212 -79.144 1.00 53.91 462 ALA A O 1
ATOM 3462 N N . SER A 1 463 ? 44.384 3.975 -78.289 1.00 59.16 463 SER A N 1
ATOM 3463 C CA . SER A 1 463 ? 43.854 3.196 -79.408 1.00 59.16 463 SER A CA 1
ATOM 3464 C C . SER A 1 463 ? 42.333 3.290 -79.468 1.00 59.16 463 SER A C 1
ATOM 3466 O O . SER A 1 463 ? 41.676 3.168 -78.435 1.00 59.16 463 SER A O 1
ATOM 3468 N N . LEU A 1 464 ? 41.782 3.442 -80.676 1.00 64.69 464 LEU A N 1
ATOM 3469 C CA . LEU A 1 464 ? 40.349 3.349 -80.941 1.00 64.69 464 LEU A CA 1
ATOM 3470 C C . LEU A 1 464 ? 40.091 2.125 -81.823 1.00 64.69 464 LEU A C 1
ATOM 3472 O O . LEU A 1 464 ? 40.545 2.062 -82.964 1.00 64.69 464 LEU A O 1
ATOM 3476 N N . ARG A 1 465 ? 39.386 1.130 -81.282 1.00 60.31 465 ARG A N 1
ATOM 3477 C CA . ARG A 1 465 ? 39.017 -0.095 -81.999 1.00 60.31 465 ARG A CA 1
ATOM 3478 C C . ARG A 1 465 ? 37.509 -0.106 -82.207 1.00 60.31 465 ARG A C 1
ATOM 3480 O O . ARG A 1 465 ? 36.761 -0.155 -81.237 1.00 60.31 465 ARG A O 1
ATOM 3487 N N . THR A 1 466 ? 37.065 -0.086 -83.460 1.00 61.69 466 THR A N 1
ATOM 3488 C CA . THR A 1 466 ? 35.665 -0.335 -83.813 1.00 61.69 466 THR A CA 1
ATOM 3489 C C . THR A 1 466 ? 35.512 -1.810 -84.185 1.00 61.69 466 THR A C 1
ATOM 3491 O O . THR A 1 466 ? 36.216 -2.319 -85.056 1.00 61.69 466 THR A O 1
ATOM 3494 N N . SER A 1 467 ? 34.612 -2.540 -83.522 1.00 47.00 467 SER A N 1
ATOM 3495 C CA . SER A 1 467 ? 34.253 -3.894 -83.957 1.00 47.00 467 SER A CA 1
ATOM 3496 C C . SER A 1 467 ? 33.064 -3.812 -84.913 1.00 47.00 467 SER A C 1
ATOM 3498 O O . SER A 1 467 ? 31.956 -3.493 -84.489 1.00 47.00 467 SER A O 1
ATOM 3500 N N . GLY A 1 468 ? 33.289 -4.101 -86.197 1.00 51.62 468 GLY A N 1
ATOM 3501 C CA . GLY A 1 468 ? 32.203 -4.298 -87.166 1.00 51.62 468 GLY A CA 1
ATOM 3502 C C . GLY A 1 468 ? 31.667 -3.044 -87.871 1.00 51.62 468 GLY A C 1
ATOM 3503 O O . GLY A 1 468 ? 30.561 -3.094 -88.398 1.00 51.62 468 GLY A O 1
ATOM 3504 N N . GLY A 1 469 ? 32.426 -1.942 -87.926 1.00 57.75 469 GLY A N 1
ATOM 3505 C CA . GLY A 1 469 ? 32.031 -0.727 -88.654 1.00 57.75 469 GLY A CA 1
ATOM 3506 C C . GLY A 1 469 ? 33.221 0.066 -89.204 1.00 57.75 469 GLY A C 1
ATOM 3507 O O . GLY A 1 469 ? 34.319 0.007 -88.646 1.00 57.75 469 GLY A O 1
ATOM 3508 N N . ALA A 1 470 ? 33.001 0.795 -90.303 1.00 53.97 470 ALA A N 1
ATOM 3509 C CA . ALA A 1 470 ? 34.006 1.641 -90.944 1.00 53.97 470 ALA A CA 1
ATOM 3510 C C . ALA A 1 470 ? 34.513 2.736 -89.989 1.00 53.97 470 ALA A C 1
ATOM 3512 O O . ALA A 1 470 ? 33.721 3.429 -89.350 1.00 53.97 470 ALA A O 1
ATOM 3513 N N . PHE A 1 471 ? 35.833 2.921 -89.930 1.00 64.50 471 PHE A N 1
ATOM 3514 C CA . PHE A 1 471 ? 36.432 4.113 -89.338 1.00 64.50 471 PHE A CA 1
ATOM 3515 C C . PHE A 1 471 ? 36.333 5.247 -90.363 1.00 64.50 471 PHE A C 1
ATOM 3517 O O . PHE A 1 471 ? 37.058 5.262 -91.355 1.00 64.50 471 PHE A O 1
ATOM 3524 N N . SER A 1 472 ? 35.371 6.148 -90.165 1.00 54.53 472 SER A N 1
ATOM 3525 C CA . SER A 1 472 ? 35.125 7.282 -91.053 1.00 54.53 472 SER A CA 1
ATOM 3526 C C . SER A 1 472 ? 35.520 8.573 -90.343 1.00 54.53 472 SER A C 1
ATOM 3528 O O . SER A 1 472 ? 34.880 8.965 -89.369 1.00 54.53 472 SER A O 1
ATOM 3530 N N . ILE A 1 473 ? 36.584 9.225 -90.819 1.00 60.78 473 ILE A N 1
ATOM 3531 C CA . ILE A 1 473 ? 36.887 10.613 -90.457 1.00 60.78 473 ILE A CA 1
ATOM 3532 C C . ILE A 1 473 ? 36.145 11.480 -91.473 1.00 60.78 473 ILE A C 1
ATOM 3534 O O . ILE A 1 473 ? 36.589 11.636 -92.609 1.00 60.78 473 ILE A O 1
ATOM 3538 N N . VAL A 1 474 ? 34.975 11.989 -91.091 1.00 45.34 474 VAL A N 1
ATOM 3539 C CA . VAL A 1 474 ? 34.166 12.865 -91.947 1.00 45.34 474 VAL A CA 1
ATOM 3540 C C . VAL A 1 474 ? 34.400 14.311 -91.530 1.00 45.34 474 VAL A C 1
ATOM 3542 O O . VAL A 1 474 ? 34.095 14.687 -90.402 1.00 45.34 474 VAL A O 1
ATOM 3545 N N . GLY A 1 475 ? 34.917 15.110 -92.465 1.00 44.59 475 GLY A N 1
ATOM 3546 C CA . GLY A 1 475 ? 35.118 16.552 -92.318 1.00 44.59 475 GLY A CA 1
ATOM 3547 C C . GLY A 1 475 ? 36.592 16.945 -92.269 1.00 44.59 475 GLY A C 1
ATOM 3548 O O . GLY A 1 475 ? 37.293 16.547 -91.349 1.00 44.59 475 GLY A O 1
ATOM 3549 N N . GLY A 1 476 ? 37.036 17.707 -93.278 1.00 46.16 476 GLY A N 1
ATOM 3550 C CA . GLY A 1 476 ? 38.123 18.703 -93.242 1.00 46.16 476 GLY A CA 1
ATOM 3551 C C . GLY A 1 476 ? 39.434 18.410 -92.504 1.00 46.16 476 GLY A C 1
ATOM 3552 O O . GLY A 1 476 ? 40.126 19.362 -92.167 1.00 46.16 476 GLY A O 1
ATOM 3553 N N . ASN A 1 477 ? 39.787 17.155 -92.238 1.00 49.91 477 ASN A N 1
ATOM 3554 C CA . ASN A 1 477 ? 40.956 16.819 -91.436 1.00 49.91 477 ASN A CA 1
ATOM 3555 C C . ASN A 1 477 ? 42.055 16.236 -92.319 1.00 49.91 477 ASN A C 1
ATOM 3557 O O . ASN A 1 477 ? 41.942 15.142 -92.871 1.00 49.91 477 ASN A O 1
ATOM 3561 N N . THR A 1 478 ? 43.131 17.001 -92.442 1.00 48.47 478 THR A N 1
ATOM 3562 C CA . THR A 1 478 ? 44.358 16.631 -93.136 1.00 48.47 478 THR A CA 1
ATOM 3563 C C . THR A 1 478 ? 45.088 15.539 -92.346 1.00 48.47 478 THR A C 1
ATOM 3565 O O . THR A 1 478 ? 45.365 15.711 -91.159 1.00 48.47 478 THR A O 1
ATOM 3568 N N . ILE A 1 479 ? 45.463 14.428 -92.993 1.00 56.81 479 ILE A N 1
ATOM 3569 C CA . ILE A 1 479 ? 46.445 13.483 -92.432 1.00 56.81 479 ILE A CA 1
ATOM 3570 C C . ILE A 1 479 ? 47.823 14.146 -92.577 1.00 56.81 479 ILE A C 1
ATOM 3572 O O . ILE A 1 479 ? 48.581 13.866 -93.502 1.00 56.81 479 ILE A O 1
ATOM 3576 N N . MET A 1 480 ? 48.114 15.109 -91.697 1.00 40.41 480 MET A N 1
ATOM 3577 C CA . MET A 1 480 ? 49.371 15.868 -91.659 1.00 40.41 480 MET A CA 1
ATOM 3578 C C . MET A 1 480 ? 50.473 15.051 -90.992 1.00 40.41 480 MET A C 1
ATOM 3580 O O . MET A 1 480 ? 51.016 15.449 -89.970 1.00 40.41 480 MET A O 1
ATOM 3584 N N . ASN A 1 481 ? 50.765 13.874 -91.534 1.00 41.25 481 ASN A N 1
ATOM 3585 C CA . ASN A 1 481 ? 52.119 13.344 -91.566 1.00 41.25 481 ASN A CA 1
ATOM 3586 C C . ASN A 1 481 ? 52.139 12.013 -92.302 1.00 41.25 481 ASN A C 1
ATOM 3588 O O . ASN A 1 481 ? 51.268 11.167 -92.109 1.00 41.25 481 ASN A O 1
ATOM 3592 N N . SER A 1 482 ? 53.177 11.876 -93.127 1.00 43.66 482 SER A N 1
ATOM 3593 C CA . SER A 1 482 ? 53.636 10.674 -93.815 1.00 43.66 482 SER A CA 1
ATOM 3594 C C . SER A 1 482 ? 53.110 9.392 -93.160 1.00 43.66 482 SER A C 1
ATOM 3596 O O . SER A 1 482 ? 53.461 9.139 -92.002 1.00 43.66 482 SER A O 1
ATOM 3598 N N . PRO A 1 483 ? 52.290 8.561 -93.833 1.00 54.59 483 PRO A N 1
ATOM 3599 C CA . PRO A 1 483 ? 52.095 7.210 -93.353 1.00 54.59 483 PRO A CA 1
ATOM 3600 C C . PRO A 1 483 ? 53.471 6.540 -93.402 1.00 54.59 483 PRO A C 1
ATOM 3602 O O . PRO A 1 483 ? 53.924 6.079 -94.447 1.00 54.59 483 PRO A O 1
ATOM 3605 N N . VAL A 1 484 ? 54.172 6.515 -92.268 1.00 51.19 484 VAL A N 1
ATOM 3606 C CA . VAL A 1 484 ? 55.332 5.653 -92.075 1.00 51.19 484 VAL A CA 1
ATOM 3607 C C . VAL A 1 484 ? 54.753 4.252 -91.994 1.00 51.19 484 VAL A C 1
ATOM 3609 O O . VAL A 1 484 ? 54.448 3.744 -90.915 1.00 51.19 484 VAL A O 1
ATOM 3612 N N . ILE A 1 485 ? 54.504 3.644 -93.155 1.00 56.88 485 ILE A N 1
ATOM 3613 C CA . ILE A 1 485 ? 54.043 2.264 -93.217 1.00 56.88 485 ILE A CA 1
ATOM 3614 C C . ILE A 1 485 ? 55.263 1.397 -92.928 1.00 56.88 485 ILE A C 1
ATOM 3616 O O . ILE A 1 485 ? 55.984 0.954 -93.821 1.00 56.88 485 ILE A O 1
ATOM 3620 N N . GLY A 1 486 ? 55.530 1.217 -91.636 1.00 44.56 486 GLY A N 1
ATOM 3621 C CA . GLY A 1 486 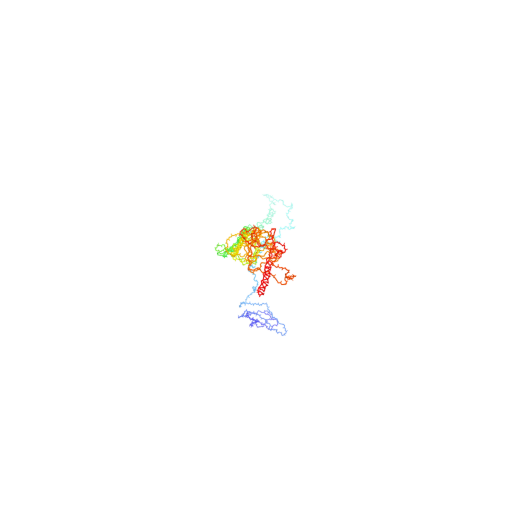? 56.534 0.294 -91.144 1.00 44.56 486 GLY A CA 1
ATOM 3622 C C . GLY A 1 486 ? 56.205 -1.113 -91.630 1.00 44.56 486 GLY A C 1
ATOM 3623 O O . GLY A 1 486 ? 55.286 -1.756 -91.134 1.00 44.56 486 GLY A O 1
ATOM 3624 N N . GLY A 1 487 ? 56.958 -1.586 -92.621 1.00 49.41 487 GLY A N 1
ATOM 3625 C CA . GLY A 1 487 ? 57.050 -3.006 -92.950 1.00 49.41 487 GLY A CA 1
ATOM 3626 C C . GLY A 1 487 ? 55.964 -3.602 -93.847 1.00 49.41 487 GLY A C 1
ATOM 3627 O O . GLY A 1 487 ? 55.900 -4.825 -93.938 1.00 49.41 487 GLY A O 1
ATOM 3628 N N . SER A 1 488 ? 55.120 -2.830 -94.540 1.00 52.94 488 SER A N 1
ATOM 3629 C CA . SER A 1 488 ? 54.165 -3.412 -95.502 1.00 52.94 488 SER A CA 1
ATOM 3630 C C . SER A 1 488 ? 53.780 -2.440 -96.616 1.00 52.94 488 SER A C 1
ATOM 3632 O O . SER A 1 488 ? 53.564 -1.262 -96.384 1.00 52.94 488 SER A O 1
ATOM 3634 N N . ARG A 1 489 ? 53.734 -2.948 -97.851 1.00 58.16 489 ARG A N 1
ATOM 3635 C CA . ARG A 1 489 ? 53.446 -2.219 -99.101 1.00 58.16 489 ARG A CA 1
ATOM 3636 C C . ARG A 1 489 ? 52.300 -1.196 -98.995 1.00 58.16 489 ARG A C 1
ATOM 3638 O O . ARG A 1 489 ? 51.230 -1.519 -98.485 1.00 58.16 489 ARG A O 1
ATOM 3645 N N . LEU A 1 490 ? 52.480 -0.025 -99.610 1.00 68.75 490 LEU A N 1
ATOM 3646 C CA . LEU A 1 490 ? 51.370 0.832 -100.031 1.00 68.75 490 LEU A CA 1
ATOM 3647 C C . LEU A 1 490 ? 50.863 0.329 -101.390 1.00 68.75 490 LEU A C 1
ATOM 3649 O O . LEU A 1 490 ? 51.585 0.402 -102.382 1.00 68.75 490 LEU A O 1
ATOM 3653 N N . GLN A 1 491 ? 49.643 -0.207 -101.444 1.00 65.81 491 GLN A N 1
ATOM 3654 C CA . GLN A 1 491 ? 49.005 -0.602 -102.702 1.00 65.81 491 GLN A CA 1
ATOM 3655 C C . GLN A 1 491 ? 48.009 0.477 -103.136 1.00 65.81 491 GLN A C 1
ATOM 3657 O O . GLN A 1 491 ? 46.956 0.632 -102.523 1.00 65.81 491 GLN A O 1
ATOM 3662 N N . LEU A 1 492 ? 48.327 1.188 -104.220 1.00 69.50 492 LEU A N 1
ATOM 3663 C CA . LEU A 1 492 ? 47.427 2.138 -104.875 1.00 69.50 492 LEU A CA 1
ATOM 3664 C C . LEU A 1 492 ? 46.866 1.480 -106.140 1.00 69.50 492 LEU A C 1
ATOM 3666 O O . LEU A 1 492 ? 47.621 1.140 -107.047 1.00 69.50 492 LEU A O 1
ATOM 3670 N N . SER A 1 493 ? 45.551 1.261 -106.188 1.00 65.44 493 SER A N 1
ATOM 3671 C CA . SER A 1 493 ? 44.874 0.690 -107.361 1.00 65.44 493 SER A CA 1
ATOM 3672 C C . SER A 1 493 ? 44.122 1.805 -108.092 1.00 65.44 493 SER A C 1
ATOM 3674 O O . SER A 1 493 ? 43.003 2.137 -107.713 1.00 65.44 493 SER A O 1
ATOM 3676 N N . SER A 1 494 ? 44.759 2.410 -109.100 1.00 64.69 494 SER A N 1
ATOM 3677 C CA . SER A 1 494 ? 44.158 3.420 -109.990 1.00 64.69 494 SER A CA 1
ATOM 3678 C C . SER A 1 494 ? 43.868 2.802 -111.362 1.00 64.69 494 SER A C 1
ATOM 3680 O O . SER A 1 494 ? 44.663 2.005 -111.857 1.00 64.69 494 SER A O 1
ATOM 3682 N N . TYR A 1 495 ? 42.735 3.158 -111.975 1.00 55.06 495 TYR A N 1
ATOM 3683 C CA . TYR A 1 495 ? 42.328 2.668 -113.302 1.00 55.06 495 TYR A CA 1
ATOM 3684 C C . TYR A 1 495 ? 42.916 3.472 -114.471 1.00 55.06 495 TYR A C 1
ATOM 3686 O O . TYR A 1 495 ? 42.724 3.075 -115.618 1.00 55.06 495 TYR A O 1
ATOM 3694 N N . GLN A 1 496 ? 43.590 4.595 -114.203 1.00 66.62 496 GLN A N 1
ATOM 3695 C CA . GLN A 1 496 ? 44.167 5.450 -115.243 1.00 66.62 496 GLN A CA 1
ATOM 3696 C C . GLN A 1 496 ? 45.645 5.725 -114.964 1.00 66.62 496 GLN A C 1
ATOM 3698 O O . GLN A 1 496 ? 46.482 4.889 -115.289 1.00 66.62 496 GLN A O 1
ATOM 3703 N N . ASN A 1 497 ? 45.959 6.839 -114.303 1.00 66.88 497 ASN A N 1
ATOM 3704 C CA . ASN A 1 497 ? 47.329 7.268 -114.038 1.00 66.88 497 ASN A CA 1
ATOM 3705 C C . ASN A 1 497 ? 47.604 7.358 -112.527 1.00 66.88 497 ASN A C 1
ATOM 3707 O O . ASN A 1 497 ? 46.680 7.470 -111.713 1.00 66.88 497 ASN A O 1
ATOM 3711 N N . LEU A 1 498 ? 48.886 7.283 -112.160 1.00 78.88 498 LEU A N 1
ATOM 3712 C CA . LEU A 1 498 ? 49.396 7.682 -110.849 1.00 78.88 498 LEU A CA 1
ATOM 3713 C C . LEU A 1 498 ? 50.164 8.991 -111.038 1.00 78.88 498 LEU A C 1
ATOM 3715 O O . LEU A 1 498 ? 51.262 8.976 -111.589 1.00 78.88 498 LEU A O 1
ATOM 3719 N N . SER A 1 499 ? 49.587 10.098 -110.577 1.00 73.88 499 SER A N 1
ATOM 3720 C CA . SER A 1 499 ? 50.242 11.408 -110.577 1.00 73.88 499 SER A CA 1
ATOM 3721 C C . SER A 1 499 ? 50.790 11.698 -109.185 1.00 73.88 499 SER A C 1
ATOM 3723 O O . SER A 1 499 ? 50.067 11.581 -108.197 1.00 73.88 499 SER A O 1
ATOM 3725 N N . ILE A 1 500 ? 52.069 12.063 -109.109 1.00 81.12 500 ILE A N 1
ATOM 3726 C CA . ILE A 1 500 ? 52.700 12.560 -107.885 1.00 81.12 500 ILE A CA 1
ATOM 3727 C C . ILE A 1 500 ? 53.032 14.023 -108.150 1.00 81.12 500 ILE A C 1
ATOM 3729 O O . ILE A 1 500 ? 53.953 14.329 -108.909 1.00 81.12 500 ILE A O 1
ATOM 3733 N N . VAL A 1 501 ? 52.228 14.904 -107.564 1.00 77.44 501 VAL A N 1
ATOM 3734 C CA . VAL A 1 501 ? 52.342 16.354 -107.705 1.00 77.44 501 VAL A CA 1
ATOM 3735 C C . VAL A 1 501 ? 52.441 17.015 -106.333 1.00 77.44 501 VAL A C 1
ATOM 3737 O O . VAL A 1 501 ? 52.024 16.427 -105.331 1.00 77.44 501 VAL A O 1
ATOM 3740 N N . ASP A 1 502 ? 53.021 18.210 -106.268 1.00 75.06 502 ASP A N 1
ATOM 3741 C CA . ASP A 1 502 ? 52.923 19.054 -105.076 1.00 75.06 502 ASP A CA 1
ATOM 3742 C C . ASP A 1 502 ? 51.537 19.726 -104.965 1.00 75.06 502 ASP A C 1
ATOM 3744 O O . ASP A 1 502 ? 50.630 19.469 -105.753 1.00 75.06 502 ASP A O 1
ATOM 3748 N N . MET A 1 503 ? 51.355 20.595 -103.964 1.00 73.31 503 MET A N 1
ATOM 3749 C CA . MET A 1 503 ? 50.089 21.313 -103.738 1.00 73.31 503 MET A CA 1
ATOM 3750 C C . MET A 1 503 ? 49.712 22.296 -104.861 1.00 73.31 503 MET A C 1
ATOM 3752 O O . MET A 1 503 ? 48.605 22.826 -104.840 1.00 73.31 503 MET A O 1
ATOM 3756 N N . ASN A 1 504 ? 50.615 22.555 -105.809 1.00 75.75 504 ASN A N 1
ATOM 3757 C CA . ASN A 1 504 ? 50.426 23.466 -106.934 1.00 75.75 504 ASN A CA 1
ATOM 3758 C C . ASN A 1 504 ? 50.344 22.712 -108.276 1.00 75.75 504 ASN A C 1
ATOM 3760 O O . ASN A 1 504 ? 50.550 23.317 -109.326 1.00 75.75 504 ASN A O 1
ATOM 3764 N N . ASP A 1 505 ? 50.082 21.400 -108.245 1.00 74.38 505 ASP A N 1
ATOM 3765 C CA . ASP A 1 505 ? 50.054 20.506 -109.410 1.00 74.38 505 ASP A CA 1
ATOM 3766 C C . ASP A 1 505 ? 51.399 20.391 -110.160 1.00 74.38 505 ASP A C 1
ATOM 3768 O O . ASP A 1 505 ? 51.450 19.966 -111.319 1.00 74.38 505 ASP A O 1
ATOM 3772 N N . ASN A 1 506 ? 52.523 20.707 -109.504 1.00 78.50 506 ASN A N 1
ATOM 3773 C CA . ASN A 1 506 ? 53.844 20.525 -110.102 1.00 78.50 506 ASN A CA 1
ATOM 3774 C C . ASN A 1 506 ? 54.272 19.062 -110.003 1.00 78.50 506 ASN A C 1
ATOM 3776 O O . ASN A 1 506 ? 54.281 18.491 -108.913 1.00 78.50 506 ASN A O 1
ATOM 3780 N N . TYR A 1 507 ? 54.681 18.463 -111.123 1.00 79.19 507 TYR A N 1
ATOM 3781 C CA . TYR A 1 507 ? 55.188 17.091 -111.152 1.00 79.19 507 TYR A CA 1
ATOM 3782 C C . TYR A 1 507 ? 56.448 16.935 -110.292 1.00 79.19 507 TYR A C 1
ATOM 3784 O O . TYR A 1 507 ? 57.433 17.650 -110.475 1.00 79.19 507 TYR A O 1
ATOM 3792 N N . LEU A 1 508 ? 56.423 15.9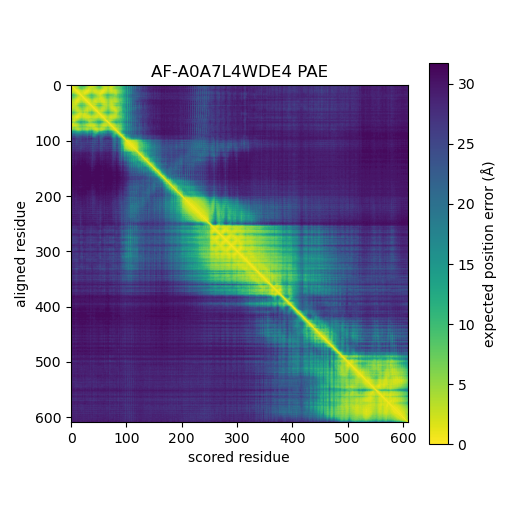66 -109.374 1.00 75.75 508 LEU A N 1
ATOM 3793 C CA . LEU A 1 508 ? 57.532 15.673 -108.468 1.00 75.75 508 LEU A CA 1
ATOM 3794 C C . LEU A 1 508 ? 58.366 14.481 -108.946 1.00 75.75 508 LEU A C 1
ATOM 3796 O O . LEU A 1 508 ? 57.877 13.569 -109.617 1.00 75.75 508 LEU A O 1
ATOM 3800 N N . SER A 1 509 ? 59.641 14.464 -108.553 1.00 74.75 509 SER A N 1
ATOM 3801 C CA . SER A 1 509 ? 60.534 13.339 -108.822 1.00 74.75 509 SER A CA 1
ATOM 3802 C C . SER A 1 509 ? 60.171 12.113 -107.977 1.00 74.75 509 SER A C 1
ATOM 3804 O O . SER A 1 509 ? 59.732 12.213 -106.831 1.00 74.75 509 SER A O 1
ATOM 3806 N N . VAL A 1 510 ? 60.383 10.925 -108.550 1.00 80.75 510 VAL A N 1
ATOM 3807 C CA . VAL A 1 510 ? 60.200 9.644 -107.858 1.00 80.75 510 VAL A CA 1
ATOM 3808 C C . VAL A 1 510 ? 61.557 8.983 -107.669 1.00 80.75 510 VAL A C 1
ATOM 3810 O O . VAL A 1 510 ? 62.180 8.546 -108.635 1.00 80.75 510 VAL A O 1
ATOM 3813 N N . THR A 1 511 ? 61.997 8.859 -106.417 1.00 78.44 511 THR A N 1
ATOM 3814 C CA . THR A 1 511 ? 63.197 8.091 -106.062 1.00 78.44 511 THR A CA 1
ATOM 3815 C C . THR A 1 511 ? 62.795 6.667 -105.699 1.00 78.44 511 THR A C 1
ATOM 3817 O O . THR A 1 511 ? 62.152 6.435 -104.676 1.00 78.44 511 THR A O 1
ATOM 3820 N N . ALA A 1 512 ? 63.188 5.698 -106.523 1.00 80.12 512 ALA A N 1
ATOM 3821 C CA . ALA A 1 512 ? 62.959 4.277 -106.279 1.00 80.12 512 ALA A CA 1
ATOM 3822 C C . ALA A 1 512 ? 64.273 3.495 -106.389 1.00 80.12 512 ALA A C 1
ATOM 3824 O O . ALA A 1 512 ? 65.151 3.855 -107.170 1.00 80.12 512 ALA A O 1
ATOM 3825 N N . LYS A 1 513 ? 64.396 2.395 -105.632 1.00 80.56 513 LYS A N 1
ATOM 3826 C CA . LYS A 1 513 ? 65.537 1.469 -105.758 1.00 80.56 513 LYS A CA 1
ATOM 3827 C C . LYS A 1 513 ? 65.595 0.834 -107.154 1.00 80.56 513 LYS A C 1
ATOM 3829 O O . LYS A 1 513 ? 66.678 0.601 -107.673 1.00 80.56 513 LYS A O 1
ATOM 3834 N N . GLU A 1 514 ? 64.432 0.539 -107.731 1.00 81.25 514 GLU A N 1
ATOM 3835 C CA . GLU A 1 514 ? 64.273 -0.080 -109.048 1.00 81.25 514 GLU A CA 1
ATOM 3836 C C . GLU A 1 514 ? 62.858 0.171 -109.604 1.00 81.25 514 GLU A C 1
ATOM 3838 O O . GLU A 1 514 ? 61.889 0.219 -108.844 1.00 81.25 514 GLU A O 1
ATOM 3843 N N . PHE A 1 515 ? 62.732 0.294 -110.932 1.00 85.25 515 PHE A N 1
ATOM 3844 C CA . PHE A 1 515 ? 61.451 0.346 -111.650 1.00 85.25 515 PHE A CA 1
ATOM 3845 C C . PHE A 1 515 ? 61.234 -0.959 -112.428 1.00 85.25 515 PHE A C 1
ATOM 3847 O O . PHE A 1 515 ? 61.583 -1.079 -113.603 1.00 85.25 515 PHE A O 1
ATOM 3854 N N . ASN A 1 516 ? 60.650 -1.961 -111.769 1.00 83.25 516 ASN A N 1
ATOM 3855 C CA . ASN A 1 516 ? 60.434 -3.282 -112.361 1.00 83.25 516 ASN A CA 1
ATOM 3856 C C . ASN A 1 516 ? 59.097 -3.373 -113.110 1.00 83.25 516 ASN A C 1
ATOM 3858 O O . ASN A 1 516 ? 58.025 -3.371 -112.506 1.00 83.25 516 ASN A O 1
ATOM 3862 N N . THR A 1 517 ? 59.154 -3.532 -114.436 1.00 83.88 517 THR A N 1
ATOM 3863 C CA . THR A 1 517 ? 57.962 -3.780 -115.266 1.00 83.88 517 THR A CA 1
ATOM 3864 C C . THR A 1 517 ? 57.683 -5.281 -115.379 1.00 83.88 517 THR A C 1
ATOM 3866 O O . THR A 1 517 ? 58.513 -6.047 -115.874 1.00 83.88 517 THR A O 1
ATOM 3869 N N . LYS A 1 518 ? 56.484 -5.730 -114.985 1.00 85.69 518 LYS A N 1
ATOM 3870 C CA . LYS A 1 518 ? 56.068 -7.135 -115.138 1.00 85.69 518 LYS A CA 1
ATOM 3871 C C . LYS A 1 518 ? 55.856 -7.470 -116.621 1.00 85.69 518 LYS A C 1
ATOM 3873 O O . LYS A 1 518 ? 54.851 -7.093 -117.208 1.00 85.69 518 LYS A O 1
ATOM 3878 N N . SER A 1 519 ? 56.787 -8.219 -117.215 1.00 88.75 519 SER A N 1
ATOM 3879 C CA . SER A 1 519 ? 56.838 -8.482 -118.667 1.00 88.75 519 SER A CA 1
ATOM 3880 C C . SER A 1 519 ? 56.692 -9.973 -119.039 1.00 88.75 519 SER A C 1
ATOM 3882 O O . SER A 1 519 ? 57.207 -10.423 -120.060 1.00 88.75 519 SER A O 1
ATOM 3884 N N . LEU A 1 520 ? 55.993 -10.767 -118.214 1.00 92.50 520 LEU A N 1
ATOM 3885 C CA . LEU A 1 520 ? 55.784 -12.209 -118.439 1.00 92.50 520 LEU A CA 1
ATOM 3886 C C . LEU A 1 520 ? 54.907 -12.490 -119.675 1.00 92.50 520 LEU A C 1
ATOM 3888 O O . LEU A 1 520 ? 53.962 -11.754 -119.950 1.00 92.50 520 LEU A O 1
ATOM 3892 N N . LYS A 1 521 ? 55.137 -13.614 -120.374 1.00 89.81 521 LYS A N 1
ATOM 3893 C CA . LYS A 1 521 ? 54.273 -14.048 -121.495 1.00 89.81 521 LYS A CA 1
ATOM 3894 C C . LYS A 1 521 ? 52.799 -14.157 -121.080 1.00 89.81 521 LYS A C 1
ATOM 3896 O O . LYS A 1 521 ? 51.931 -13.790 -121.860 1.00 89.81 521 LYS A O 1
ATOM 3901 N N . SER A 1 522 ? 52.524 -14.603 -119.851 1.00 92.94 522 SER A N 1
ATOM 3902 C CA . SER A 1 522 ? 51.163 -14.765 -119.313 1.00 92.94 522 SER A CA 1
ATOM 3903 C C . SER A 1 522 ? 50.371 -13.461 -119.196 1.00 92.94 522 SER A C 1
ATOM 3905 O O . SER A 1 522 ? 49.149 -13.514 -119.118 1.00 92.94 522 SER A O 1
ATOM 3907 N N . VAL A 1 523 ? 51.041 -12.303 -119.202 1.00 89.69 523 VAL A N 1
ATOM 3908 C CA . VAL A 1 523 ? 50.386 -10.987 -119.156 1.00 89.69 523 VAL A CA 1
ATOM 3909 C C . VAL A 1 523 ? 50.348 -10.284 -120.523 1.00 89.69 523 VAL A C 1
ATOM 3911 O O . VAL A 1 523 ? 49.950 -9.126 -120.593 1.00 89.69 523 VAL A O 1
ATOM 3914 N N . LYS A 1 524 ? 50.744 -10.952 -121.622 1.00 92.50 524 LYS A N 1
ATOM 3915 C CA . LYS A 1 524 ? 50.790 -10.383 -122.986 1.00 92.50 524 LYS A CA 1
ATOM 3916 C C . LYS A 1 524 ? 49.932 -11.181 -123.977 1.00 92.50 524 LYS A C 1
ATOM 3918 O O . LYS A 1 524 ? 49.792 -12.393 -123.858 1.00 92.50 524 LYS A O 1
ATOM 3923 N N . LYS A 1 525 ? 49.404 -10.505 -125.005 1.00 91.81 525 LYS A N 1
ATOM 3924 C CA . LYS A 1 525 ? 48.637 -11.101 -126.120 1.00 91.81 525 LYS A CA 1
ATOM 3925 C C . LYS A 1 525 ? 49.105 -10.543 -127.471 1.00 91.81 525 LYS A C 1
ATOM 3927 O O . LYS A 1 525 ? 49.664 -9.454 -127.504 1.00 91.81 525 LYS A O 1
ATOM 3932 N N . ASN A 1 526 ? 48.862 -11.270 -128.568 1.00 91.69 526 ASN A N 1
ATOM 3933 C CA . ASN A 1 526 ? 49.168 -10.859 -129.955 1.00 91.69 526 ASN A CA 1
ATOM 3934 C C . ASN A 1 526 ? 50.654 -10.535 -130.238 1.00 91.69 526 ASN A C 1
ATOM 3936 O O . ASN A 1 526 ? 50.966 -9.523 -130.861 1.00 91.69 526 ASN A O 1
ATOM 3940 N N . ILE A 1 527 ? 51.575 -11.389 -129.782 1.00 93.00 527 ILE A N 1
ATOM 3941 C CA . ILE A 1 527 ? 53.029 -11.189 -129.925 1.00 93.00 527 ILE A CA 1
ATOM 3942 C C . ILE A 1 527 ? 53.460 -11.450 -131.381 1.00 93.00 527 ILE A C 1
ATOM 3944 O O . ILE A 1 527 ? 53.228 -12.542 -131.897 1.00 93.00 527 ILE A O 1
ATOM 3948 N N . LYS A 1 528 ? 54.098 -10.466 -132.026 1.00 90.19 528 LYS A N 1
ATOM 3949 C CA . LYS A 1 528 ? 54.642 -10.542 -133.396 1.00 90.19 528 LYS A CA 1
ATOM 3950 C C . LYS A 1 528 ? 56.070 -9.986 -133.430 1.00 90.19 528 LYS A C 1
ATOM 3952 O O . LYS A 1 528 ? 56.422 -9.176 -132.575 1.00 90.19 528 LYS A O 1
ATOM 3957 N N . ALA A 1 529 ? 56.872 -10.428 -134.399 1.00 87.00 529 ALA A N 1
ATOM 3958 C CA . ALA A 1 529 ? 58.175 -9.821 -134.671 1.00 87.00 529 ALA A CA 1
ATOM 3959 C C . ALA A 1 529 ? 57.996 -8.398 -135.226 1.00 87.00 529 ALA A C 1
ATOM 3961 O O . ALA A 1 529 ? 56.984 -8.108 -135.864 1.00 87.00 529 ALA A O 1
ATOM 3962 N N . VAL A 1 530 ? 58.971 -7.527 -134.963 1.00 89.31 530 VAL A N 1
ATOM 3963 C CA . VAL A 1 530 ? 59.001 -6.162 -135.503 1.00 89.31 530 VAL A CA 1
ATOM 3964 C C . VAL A 1 530 ? 59.303 -6.220 -137.007 1.00 89.31 530 VAL A C 1
ATOM 3966 O O . VAL A 1 530 ? 60.238 -6.904 -137.413 1.00 89.31 530 VAL A O 1
ATOM 3969 N N . ASP A 1 531 ? 58.494 -5.534 -137.818 1.00 89.25 531 ASP A N 1
ATOM 3970 C CA . ASP A 1 531 ? 58.515 -5.547 -139.291 1.00 89.25 531 ASP A CA 1
ATOM 3971 C C . ASP A 1 531 ? 58.993 -4.224 -139.920 1.00 89.25 531 ASP A C 1
ATOM 3973 O O . ASP A 1 531 ? 58.869 -4.018 -141.125 1.00 89.25 531 ASP A O 1
ATOM 3977 N N . PHE A 1 532 ? 59.561 -3.330 -139.112 1.00 91.31 532 PHE A N 1
ATOM 3978 C CA . PHE A 1 532 ? 60.124 -2.047 -139.528 1.00 91.31 532 PHE A CA 1
ATOM 3979 C C . PHE A 1 532 ? 61.570 -1.910 -139.044 1.00 91.31 532 PHE A C 1
ATOM 3981 O O . PHE A 1 532 ? 61.978 -2.602 -138.112 1.00 91.31 532 PHE A O 1
ATOM 3988 N N . TYR A 1 533 ? 62.325 -0.987 -139.643 1.00 90.88 533 TYR A N 1
ATOM 3989 C CA . TYR A 1 533 ? 63.661 -0.640 -139.164 1.00 90.88 533 TYR A CA 1
ATOM 3990 C C . TYR A 1 533 ? 63.563 0.314 -137.977 1.00 90.88 533 TYR A C 1
ATOM 3992 O O . TYR A 1 533 ? 63.033 1.422 -138.092 1.00 90.88 533 TYR A O 1
ATOM 4000 N N . ALA A 1 534 ? 64.071 -0.109 -136.824 1.00 92.50 534 ALA A N 1
ATOM 4001 C CA . ALA A 1 534 ? 64.127 0.724 -135.634 1.00 92.50 534 ALA A CA 1
ATOM 4002 C C . ALA A 1 534 ? 64.985 1.972 -135.858 1.00 92.50 534 ALA A C 1
ATOM 4004 O O . ALA A 1 534 ? 64.625 3.028 -135.345 1.00 92.50 534 ALA A O 1
ATOM 4005 N N . LEU A 1 535 ? 66.056 1.884 -136.659 1.00 90.06 535 LEU A N 1
ATOM 4006 C CA . LEU A 1 535 ? 66.869 3.043 -137.043 1.00 90.06 535 LEU A CA 1
ATOM 4007 C C . LEU A 1 535 ? 66.044 4.158 -137.700 1.00 90.06 535 LEU A C 1
ATOM 4009 O O . LEU A 1 535 ? 66.199 5.318 -137.325 1.00 90.06 535 LEU A O 1
ATOM 4013 N N . ASP A 1 536 ? 65.137 3.800 -138.610 1.00 91.19 536 ASP A N 1
ATOM 4014 C CA . ASP A 1 536 ? 64.269 4.760 -139.301 1.00 91.19 536 ASP A CA 1
ATOM 4015 C C . ASP A 1 536 ? 63.220 5.358 -138.353 1.00 91.19 536 ASP A C 1
ATOM 4017 O O . ASP A 1 536 ? 62.774 6.490 -138.534 1.00 91.19 536 ASP A O 1
ATOM 4021 N N . GLU A 1 537 ? 62.783 4.601 -137.345 1.00 92.31 537 GLU A N 1
ATOM 4022 C CA . GLU A 1 537 ? 61.830 5.089 -136.347 1.00 92.31 537 GLU A CA 1
ATOM 4023 C C . GLU A 1 537 ? 62.483 6.022 -135.326 1.00 92.31 537 GLU A C 1
ATOM 4025 O O . GLU A 1 537 ? 61.906 7.062 -135.004 1.00 92.31 537 GLU A O 1
ATOM 4030 N N . ILE A 1 538 ? 63.686 5.705 -134.838 1.00 91.25 538 ILE A N 1
ATOM 4031 C CA . ILE A 1 538 ? 64.377 6.591 -133.894 1.00 91.25 538 ILE A CA 1
ATOM 4032 C C . ILE A 1 538 ? 64.821 7.891 -134.571 1.00 91.25 538 ILE A C 1
ATOM 4034 O O . ILE A 1 538 ? 64.736 8.942 -133.945 1.00 91.25 538 ILE A O 1
ATOM 4038 N N . SER A 1 539 ? 65.191 7.861 -135.859 1.00 89.62 539 SER A N 1
ATOM 4039 C CA . SER A 1 539 ? 65.593 9.063 -136.604 1.00 89.62 539 SER A CA 1
ATOM 4040 C C . SER A 1 539 ? 64.444 10.035 -136.879 1.00 89.62 539 SER A C 1
ATOM 4042 O O . SER A 1 539 ? 64.692 11.168 -137.272 1.00 89.62 539 SER A O 1
ATOM 4044 N N . LYS A 1 540 ? 63.187 9.606 -136.699 1.00 91.00 540 LYS A N 1
ATOM 4045 C CA . LYS A 1 540 ? 62.002 10.479 -136.799 1.00 91.00 540 LYS A CA 1
ATOM 4046 C C . LYS A 1 540 ? 61.757 11.297 -135.534 1.00 91.00 540 LYS A C 1
ATOM 4048 O O . LYS A 1 540 ? 60.829 12.100 -135.530 1.00 91.00 540 LYS A O 1
ATOM 4053 N N . THR A 1 541 ? 62.490 11.036 -134.453 1.00 91.69 541 THR A N 1
ATOM 4054 C CA . THR A 1 541 ? 62.292 11.718 -133.173 1.00 91.69 541 THR A CA 1
ATOM 4055 C C . THR A 1 541 ? 63.358 12.780 -132.963 1.00 91.69 541 THR A C 1
ATOM 4057 O O . THR A 1 541 ? 64.541 12.457 -132.878 1.00 91.69 541 THR A O 1
ATOM 4060 N N . ASP A 1 542 ? 62.923 14.026 -132.815 1.00 92.00 542 ASP A N 1
ATOM 4061 C CA . ASP A 1 542 ? 63.782 15.128 -132.409 1.00 92.00 542 ASP A CA 1
ATOM 4062 C C . ASP A 1 542 ? 64.101 14.979 -130.917 1.00 92.00 542 ASP A C 1
ATOM 4064 O O . ASP A 1 542 ? 63.204 14.940 -130.071 1.00 92.00 542 ASP A O 1
ATOM 4068 N N . ILE A 1 543 ? 65.388 14.865 -130.583 1.00 91.44 543 ILE A N 1
ATOM 4069 C CA . ILE A 1 543 ? 65.849 14.882 -129.192 1.00 91.44 543 ILE A CA 1
ATOM 4070 C C . ILE A 1 543 ? 66.219 16.316 -128.837 1.00 91.44 543 ILE A C 1
ATOM 4072 O O . ILE A 1 543 ? 67.167 16.878 -129.384 1.00 91.44 543 ILE A O 1
ATOM 4076 N N . THR A 1 544 ? 65.457 16.895 -127.915 1.00 91.19 544 THR A N 1
ATOM 4077 C CA . THR A 1 544 ? 65.542 18.312 -127.544 1.00 91.19 544 THR A CA 1
ATOM 4078 C C . THR A 1 544 ? 65.832 18.482 -126.056 1.00 91.19 544 THR A C 1
ATOM 4080 O O . THR A 1 544 ? 65.414 17.651 -125.249 1.00 91.19 544 THR A O 1
ATOM 4083 N N . GLU A 1 545 ? 66.536 19.557 -125.696 1.00 93.19 545 GLU A N 1
ATOM 4084 C CA . GLU A 1 545 ? 66.667 20.029 -124.311 1.00 93.19 545 GLU A CA 1
ATOM 4085 C C . GLU A 1 545 ? 65.419 20.845 -123.931 1.00 93.19 545 GLU A C 1
ATOM 4087 O O . GLU A 1 545 ? 64.992 21.701 -124.707 1.00 93.19 545 GLU A O 1
ATOM 4092 N N . PHE A 1 546 ? 64.836 20.602 -122.754 1.00 89.81 546 PHE A N 1
ATOM 4093 C CA . PHE A 1 546 ? 63.683 21.356 -122.250 1.00 89.81 546 PHE A CA 1
ATOM 4094 C C . PHE A 1 546 ? 63.651 21.459 -120.716 1.00 89.81 546 PHE A C 1
ATOM 4096 O O . PHE A 1 546 ? 64.293 20.681 -120.007 1.00 89.81 546 PHE A O 1
ATOM 4103 N N . GLU A 1 547 ? 62.857 22.409 -120.214 1.00 87.44 547 GLU A N 1
ATOM 4104 C CA . GLU A 1 547 ? 62.484 22.572 -118.801 1.00 87.44 547 GLU A CA 1
ATOM 4105 C C . GLU A 1 547 ? 60.963 22.379 -118.660 1.00 87.44 547 GLU A C 1
ATOM 4107 O O . GLU A 1 547 ? 60.198 22.687 -119.580 1.00 87.44 547 GLU A O 1
ATOM 4112 N N . TYR A 1 548 ? 60.497 21.854 -117.523 1.00 83.62 548 TYR A N 1
ATOM 4113 C CA . TYR A 1 548 ? 59.057 21.786 -117.251 1.00 83.62 548 TYR A CA 1
ATOM 4114 C C . TYR A 1 548 ? 58.541 23.170 -116.842 1.00 83.62 548 TYR A C 1
ATOM 4116 O O . TYR A 1 548 ? 59.219 23.888 -116.116 1.00 83.62 548 TYR A O 1
ATOM 4124 N N . LYS A 1 549 ? 57.316 23.525 -117.263 1.00 80.69 549 LYS A N 1
ATOM 4125 C CA . LYS A 1 549 ? 56.724 24.874 -117.102 1.00 80.69 549 LYS A CA 1
ATOM 4126 C C . LYS A 1 549 ? 56.768 25.452 -115.678 1.00 80.69 549 LYS A C 1
ATOM 4128 O O . LYS A 1 549 ? 56.722 26.665 -115.544 1.00 80.69 549 LYS A O 1
ATOM 4133 N N . ASN A 1 550 ? 56.850 24.597 -114.657 1.00 75.62 550 ASN A N 1
ATOM 4134 C CA . ASN A 1 550 ? 56.884 24.981 -113.246 1.00 75.62 550 ASN A CA 1
ATOM 4135 C C . ASN A 1 550 ? 58.111 24.383 -112.518 1.00 75.62 550 ASN A C 1
ATOM 4137 O O . ASN A 1 550 ? 58.027 23.963 -111.364 1.00 75.62 550 ASN A O 1
ATOM 4141 N N . SER A 1 551 ? 59.243 24.236 -113.209 1.00 70.44 551 SER A N 1
ATOM 4142 C CA . SER A 1 551 ? 60.492 23.695 -112.650 1.00 70.44 551 SER A CA 1
ATOM 4143 C C . SER A 1 551 ? 61.704 24.452 -113.189 1.00 70.44 551 SER A C 1
ATOM 4145 O O . SER A 1 551 ? 62.569 23.872 -113.848 1.00 70.44 551 SER A O 1
ATOM 4147 N N . ASP A 1 552 ? 61.742 25.754 -112.904 1.00 73.44 552 ASP A N 1
ATOM 4148 C CA . ASP A 1 552 ? 62.777 26.668 -113.390 1.00 73.44 552 ASP A CA 1
ATOM 4149 C C . ASP A 1 552 ? 64.184 26.196 -112.989 1.00 73.44 552 ASP A C 1
ATOM 4151 O O . ASP A 1 552 ? 64.481 25.967 -111.811 1.00 73.44 552 ASP A O 1
ATOM 4155 N N . GLY A 1 553 ? 65.068 26.062 -113.981 1.00 76.56 553 GLY A N 1
ATOM 4156 C CA . GLY A 1 553 ? 66.482 25.740 -113.783 1.00 76.56 553 GLY A CA 1
ATOM 4157 C C . GLY A 1 553 ? 66.838 24.250 -113.802 1.00 76.56 553 GLY A C 1
ATOM 4158 O O . GLY A 1 553 ? 68.025 23.924 -113.714 1.00 76.56 553 GLY A O 1
ATOM 4159 N N . TYR A 1 554 ? 65.869 23.336 -113.956 1.00 80.19 554 TYR A N 1
ATOM 4160 C CA . TYR A 1 554 ? 66.148 21.914 -114.200 1.00 80.19 554 TYR A CA 1
ATOM 4161 C C . TYR A 1 554 ? 65.951 21.550 -115.675 1.00 80.19 554 TYR A C 1
ATOM 4163 O O . TYR A 1 554 ? 64.832 21.344 -116.147 1.00 80.19 554 TYR A O 1
ATOM 4171 N N . LYS A 1 555 ? 67.070 21.413 -116.390 1.00 86.44 555 LYS A N 1
ATOM 4172 C CA . LYS A 1 555 ? 67.104 21.008 -117.799 1.00 86.44 555 LYS A CA 1
ATOM 4173 C C . LYS A 1 555 ? 67.156 19.494 -117.947 1.00 86.44 555 LYS A C 1
ATOM 4175 O O . LYS A 1 555 ? 67.937 18.818 -117.276 1.00 86.44 555 LYS A O 1
ATOM 4180 N N . THR A 1 556 ? 66.362 18.965 -118.869 1.00 87.31 556 THR A N 1
ATOM 4181 C CA . THR A 1 556 ? 66.367 17.548 -119.242 1.00 87.31 556 THR A CA 1
ATOM 4182 C C . THR A 1 556 ? 66.289 17.371 -120.759 1.00 87.31 556 THR A C 1
ATOM 4184 O O . THR A 1 556 ? 66.116 18.342 -121.491 1.00 87.31 556 THR A O 1
ATOM 4187 N N . TYR A 1 557 ? 66.452 16.135 -121.236 1.00 89.31 557 TYR A N 1
ATOM 4188 C CA . TYR A 1 557 ? 66.502 15.801 -122.659 1.00 89.31 557 TYR A CA 1
ATOM 4189 C C . TYR A 1 557 ? 65.481 14.722 -122.995 1.00 89.31 557 TYR A C 1
ATOM 4191 O O . TYR A 1 557 ? 65.355 13.722 -122.287 1.00 89.31 557 TYR A O 1
ATOM 4199 N N . GLY A 1 558 ? 64.792 14.886 -124.115 1.00 89.94 558 GLY A N 1
ATOM 4200 C CA . GLY A 1 558 ? 63.819 13.911 -124.585 1.00 89.94 558 GLY A CA 1
ATOM 4201 C C . GLY A 1 558 ? 63.060 14.396 -125.809 1.00 89.94 558 GLY A C 1
ATOM 4202 O O . GLY A 1 558 ? 63.347 15.464 -126.349 1.00 89.94 558 GLY A O 1
ATOM 4203 N N . GLY A 1 559 ? 62.099 13.584 -126.244 1.00 89.19 559 GLY A N 1
ATOM 4204 C CA . GLY A 1 559 ? 61.164 13.969 -127.296 1.00 89.19 559 GLY A CA 1
ATOM 4205 C C . GLY A 1 559 ? 60.003 14.787 -126.733 1.00 89.19 559 GLY A C 1
ATOM 4206 O O . GLY A 1 559 ? 59.518 14.506 -125.635 1.00 89.19 559 GLY A O 1
ATOM 4207 N N . ILE A 1 560 ? 59.541 15.767 -127.505 1.00 91.31 560 ILE A N 1
ATOM 4208 C CA . ILE A 1 560 ? 58.381 16.601 -127.177 1.00 91.31 560 ILE A CA 1
ATOM 4209 C C . ILE A 1 560 ? 57.181 16.143 -128.014 1.00 91.31 560 ILE A C 1
ATOM 4211 O O . ILE A 1 560 ? 57.297 15.906 -129.215 1.00 91.31 560 ILE A O 1
ATOM 4215 N N . ILE A 1 561 ? 56.015 16.016 -127.373 1.00 91.31 561 ILE A N 1
ATOM 4216 C CA . ILE A 1 561 ? 54.734 15.753 -128.041 1.00 91.31 561 ILE A CA 1
ATOM 4217 C C . ILE A 1 561 ? 54.026 17.098 -128.228 1.00 91.31 561 ILE A C 1
ATOM 4219 O O . ILE A 1 561 ? 53.566 17.691 -127.255 1.00 91.31 561 ILE A O 1
ATOM 4223 N N . GLY A 1 562 ? 53.939 17.590 -129.463 1.00 89.25 562 GLY A N 1
ATOM 4224 C CA . GLY A 1 562 ? 53.254 18.847 -129.768 1.00 89.25 562 GLY A CA 1
ATOM 4225 C C . GLY A 1 562 ? 53.645 19.432 -131.121 1.00 89.25 562 GLY A C 1
ATOM 4226 O O . GLY A 1 562 ? 54.535 18.917 -131.800 1.00 89.25 562 GLY A O 1
ATOM 4227 N N . ASP A 1 563 ? 52.970 20.511 -131.509 1.00 87.62 563 ASP A N 1
ATOM 4228 C CA . ASP A 1 563 ? 53.241 21.210 -132.765 1.00 87.62 563 ASP A CA 1
ATOM 4229 C C . ASP A 1 563 ? 54.688 21.729 -132.811 1.00 87.62 563 ASP A C 1
ATOM 4231 O O . ASP A 1 563 ? 55.199 22.281 -131.837 1.00 87.62 563 ASP A O 1
ATOM 4235 N N . GLY A 1 564 ? 55.347 21.560 -133.961 1.00 88.31 564 GLY A N 1
ATOM 4236 C CA . GLY A 1 564 ? 56.730 22.000 -134.182 1.00 88.31 564 GLY A CA 1
ATOM 4237 C C . GLY A 1 564 ? 57.816 20.978 -133.826 1.00 88.31 564 GLY A C 1
ATOM 4238 O O . GLY A 1 564 ? 58.979 21.253 -134.101 1.00 88.31 564 GLY A O 1
ATOM 4239 N N . TYR A 1 565 ? 57.456 19.804 -133.293 1.00 92.38 565 TYR A N 1
ATOM 4240 C CA . TYR A 1 565 ? 58.395 18.728 -132.956 1.00 92.38 565 TYR A CA 1
ATOM 4241 C C . TYR A 1 565 ? 57.991 17.413 -133.625 1.00 92.38 565 TYR A C 1
ATOM 4243 O O . TYR A 1 565 ? 56.807 17.070 -133.693 1.00 92.38 565 TYR A O 1
ATOM 4251 N N . SER A 1 566 ? 58.968 16.654 -134.118 1.00 91.56 566 SER A N 1
ATOM 4252 C CA . SER A 1 566 ? 58.740 15.320 -134.665 1.00 91.56 566 SER A CA 1
ATOM 4253 C C . SER A 1 566 ? 59.045 14.250 -133.617 1.00 91.56 566 SER A C 1
ATOM 4255 O O . SER A 1 566 ? 60.093 14.258 -132.977 1.00 91.56 566 SER A O 1
ATOM 4257 N N . ILE A 1 567 ? 58.133 13.290 -133.445 1.00 92.69 567 ILE A N 1
ATOM 4258 C CA . ILE A 1 567 ? 58.310 12.149 -132.540 1.00 92.69 567 ILE A CA 1
ATOM 4259 C C . ILE A 1 567 ? 57.714 10.880 -133.145 1.00 92.69 567 ILE A C 1
ATOM 4261 O O . ILE A 1 567 ? 56.618 10.894 -133.721 1.00 92.69 567 ILE A O 1
ATOM 4265 N N . SER A 1 568 ? 58.416 9.748 -133.016 1.00 93.00 568 SER A N 1
ATOM 4266 C CA . SER A 1 568 ? 57.863 8.470 -133.466 1.00 93.00 568 SER A CA 1
ATOM 4267 C C . SER A 1 568 ? 56.618 8.117 -132.653 1.00 93.00 568 SER A C 1
ATOM 4269 O O . SER A 1 568 ? 56.641 7.972 -131.432 1.00 93.00 568 SER A O 1
ATOM 4271 N N . LYS A 1 569 ? 55.508 7.867 -133.350 1.00 91.50 569 LYS A N 1
ATOM 4272 C CA . LYS A 1 569 ? 54.251 7.420 -132.727 1.00 91.50 569 LYS A CA 1
ATOM 4273 C C . LYS A 1 569 ? 54.381 6.051 -132.044 1.00 91.50 569 LYS A C 1
ATOM 4275 O O . LYS A 1 569 ? 53.499 5.675 -131.280 1.00 91.50 569 LYS A O 1
ATOM 4280 N N . LYS A 1 570 ? 55.448 5.292 -132.328 1.00 91.62 570 LYS A N 1
ATOM 4281 C CA . LYS A 1 570 ? 55.712 3.964 -131.747 1.00 91.62 570 LYS A CA 1
ATOM 4282 C C . LYS A 1 570 ? 56.190 4.031 -130.295 1.00 91.62 570 LYS A C 1
ATOM 4284 O O . LYS A 1 570 ? 56.135 3.012 -129.613 1.00 91.62 570 LYS A O 1
ATOM 4289 N N . ILE A 1 571 ? 56.638 5.198 -129.830 1.00 92.50 571 ILE A N 1
ATOM 4290 C CA . ILE A 1 571 ? 57.133 5.395 -128.461 1.00 92.50 571 ILE A CA 1
ATOM 4291 C C . ILE A 1 571 ? 56.163 6.185 -127.579 1.00 92.50 571 ILE A C 1
ATOM 4293 O O . ILE A 1 571 ? 56.542 6.584 -126.487 1.00 92.50 571 ILE A O 1
ATOM 4297 N N . LEU A 1 572 ? 54.926 6.421 -128.021 1.00 92.06 572 LEU A N 1
ATOM 4298 C CA . LEU A 1 572 ? 53.924 7.153 -127.241 1.00 92.06 572 LEU A CA 1
ATOM 4299 C C . LEU A 1 572 ? 53.086 6.213 -126.356 1.00 92.06 572 LEU A C 1
ATOM 4301 O O . LEU A 1 572 ? 52.945 5.022 -126.641 1.00 92.06 572 LEU A O 1
ATOM 4305 N N . SER A 1 573 ? 52.523 6.752 -125.276 1.00 87.62 573 SER A N 1
ATOM 4306 C CA . SER A 1 573 ? 51.491 6.114 -124.452 1.00 87.62 573 SER A CA 1
ATOM 4307 C C . SER A 1 573 ? 50.199 5.873 -125.247 1.00 87.62 573 SER A C 1
ATOM 4309 O O . SER A 1 573 ? 50.012 6.379 -126.354 1.00 87.62 573 SER A O 1
ATOM 4311 N N . SER A 1 574 ? 49.278 5.079 -124.692 1.00 84.81 574 SER A N 1
ATOM 4312 C CA . SER A 1 574 ? 48.015 4.734 -125.364 1.00 84.81 574 SER A CA 1
ATOM 4313 C C . SER A 1 574 ? 47.098 5.934 -125.615 1.00 84.81 574 SER A C 1
ATOM 4315 O O . SER A 1 574 ? 46.403 5.956 -126.628 1.00 84.81 574 SER A O 1
ATOM 4317 N N . ASP A 1 575 ? 47.106 6.916 -124.712 1.00 86.81 575 ASP A N 1
ATOM 4318 C CA . ASP A 1 575 ? 46.401 8.200 -124.852 1.00 86.81 575 ASP A CA 1
ATOM 4319 C C . ASP A 1 575 ? 47.155 9.197 -125.748 1.00 86.81 575 ASP A C 1
ATOM 4321 O O . ASP A 1 575 ? 46.565 10.170 -126.206 1.00 86.81 575 ASP A O 1
ATOM 4325 N N . LYS A 1 576 ? 48.418 8.897 -126.090 1.00 87.44 576 LYS A N 1
ATOM 4326 C CA . LYS A 1 576 ? 49.344 9.744 -126.854 1.00 87.44 576 LYS A CA 1
ATOM 4327 C C . LYS A 1 576 ? 49.738 11.043 -126.144 1.00 87.44 576 LYS A C 1
ATOM 4329 O O . LYS A 1 576 ? 50.227 11.949 -126.809 1.00 87.44 576 LYS A O 1
ATOM 4334 N N . GLU A 1 577 ? 49.572 11.118 -124.826 1.00 88.50 577 GLU A N 1
ATOM 4335 C CA . GLU A 1 577 ? 49.928 12.298 -124.025 1.00 88.50 577 GLU A CA 1
ATOM 4336 C C . GLU A 1 577 ? 51.283 12.162 -123.309 1.00 88.50 577 GLU A C 1
ATOM 4338 O O . GLU A 1 577 ? 51.803 13.137 -122.775 1.00 88.50 577 GLU A O 1
ATOM 4343 N N . ALA A 1 578 ? 51.902 10.976 -123.329 1.00 88.75 578 ALA A N 1
ATOM 4344 C CA . ALA A 1 578 ? 53.181 10.706 -122.679 1.00 88.75 578 ALA A CA 1
ATOM 4345 C C . ALA A 1 578 ? 54.122 9.852 -123.545 1.00 88.75 578 ALA A C 1
ATOM 4347 O O . ALA A 1 578 ? 53.707 9.142 -124.463 1.00 88.75 578 ALA A O 1
ATOM 4348 N N . VAL A 1 579 ? 55.419 9.886 -123.229 1.00 88.75 579 VAL A N 1
ATOM 4349 C CA . VAL A 1 579 ? 56.432 9.027 -123.860 1.00 88.75 579 VAL A CA 1
ATOM 4350 C C . VAL A 1 579 ? 56.547 7.713 -123.085 1.00 88.75 579 VAL A C 1
ATOM 4352 O O . VAL A 1 579 ? 56.850 7.678 -121.894 1.00 88.75 579 VAL A O 1
ATOM 4355 N N . ASN A 1 580 ? 56.329 6.595 -123.770 1.00 90.06 580 ASN A N 1
ATOM 4356 C CA . ASN A 1 580 ? 56.497 5.255 -123.233 1.00 90.06 580 ASN A CA 1
ATOM 4357 C C . ASN A 1 580 ? 57.988 4.877 -123.204 1.00 90.06 580 ASN A C 1
ATOM 4359 O O . ASN A 1 580 ? 58.545 4.375 -124.184 1.00 90.06 580 ASN A O 1
ATOM 4363 N N . LEU A 1 581 ? 58.623 5.080 -122.046 1.00 89.31 581 LEU A N 1
ATOM 4364 C CA . LEU A 1 581 ? 60.053 4.812 -121.843 1.00 89.31 581 LEU A CA 1
ATOM 4365 C C . LEU A 1 581 ? 60.449 3.356 -122.141 1.00 89.31 581 LEU A C 1
ATOM 4367 O O . LEU A 1 581 ? 61.528 3.113 -122.681 1.00 89.31 581 LEU A O 1
ATOM 4371 N N . TYR A 1 582 ? 59.574 2.387 -121.846 1.00 90.06 582 TYR A N 1
ATOM 4372 C CA . TYR A 1 582 ? 59.828 0.973 -122.145 1.00 90.06 582 TYR A CA 1
ATOM 4373 C C . TYR A 1 582 ? 59.938 0.725 -123.658 1.00 90.06 582 TYR A C 1
ATOM 4375 O O . TYR A 1 582 ? 60.835 0.017 -124.111 1.00 90.06 582 TYR A O 1
ATOM 4383 N N . SER A 1 583 ? 59.058 1.344 -124.447 1.00 91.75 583 SER A N 1
ATOM 4384 C CA . SER A 1 583 ? 59.051 1.225 -125.910 1.00 91.75 583 SER A CA 1
ATOM 4385 C C . SER A 1 583 ? 60.221 1.976 -126.540 1.00 91.75 583 SER A C 1
ATOM 4387 O O . SER A 1 583 ? 60.879 1.435 -127.424 1.00 91.75 583 SER A O 1
ATOM 4389 N N . MET A 1 584 ? 60.532 3.179 -126.046 1.00 91.62 584 MET A N 1
ATOM 4390 C CA . MET A 1 584 ? 61.686 3.961 -126.498 1.00 91.62 584 MET A CA 1
ATOM 4391 C C . MET A 1 584 ? 62.996 3.186 -126.311 1.00 91.62 584 MET A C 1
ATOM 4393 O O . MET A 1 584 ? 63.759 3.036 -127.263 1.00 91.62 584 MET A O 1
ATOM 4397 N N . ASN A 1 585 ? 63.216 2.614 -125.123 1.00 91.25 585 ASN A N 1
ATOM 4398 C CA . ASN A 1 585 ? 64.414 1.826 -124.838 1.00 91.25 585 ASN A CA 1
ATOM 4399 C C . ASN A 1 585 ? 64.495 0.545 -125.690 1.00 91.25 585 ASN A C 1
ATOM 4401 O O . ASN A 1 585 ? 65.559 0.222 -126.218 1.00 91.25 585 ASN A O 1
ATOM 4405 N N . ALA A 1 586 ? 63.368 -0.152 -125.885 1.00 92.25 586 ALA A N 1
ATOM 4406 C CA . ALA A 1 586 ? 63.314 -1.351 -126.721 1.00 92.25 586 ALA A CA 1
ATOM 4407 C C . ALA A 1 586 ? 63.678 -1.063 -128.189 1.00 92.25 586 ALA A C 1
ATOM 4409 O O . ALA A 1 586 ? 64.398 -1.848 -128.808 1.00 92.25 586 ALA A O 1
ATOM 4410 N N . LEU A 1 587 ? 63.226 0.070 -128.740 1.00 93.31 587 LEU A N 1
ATOM 4411 C CA . LEU A 1 587 ? 63.617 0.493 -130.086 1.00 93.31 587 LEU A CA 1
ATOM 4412 C C . LEU A 1 587 ? 65.097 0.873 -130.160 1.00 93.31 587 LEU A C 1
ATOM 4414 O O . LEU A 1 587 ? 6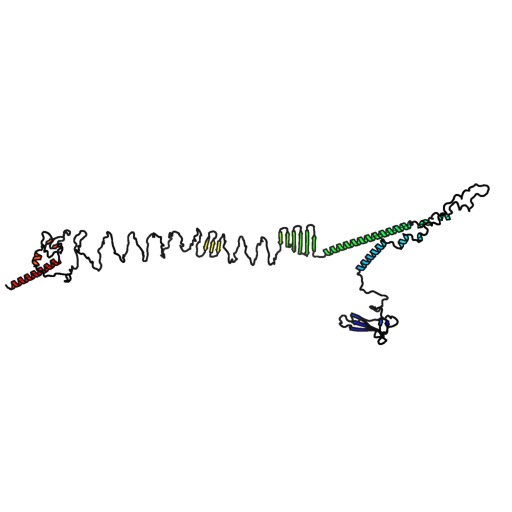5.740 0.533 -131.148 1.00 93.31 587 LEU A O 1
ATOM 4418 N N . SER A 1 588 ? 65.669 1.493 -129.122 1.00 92.19 588 SER A N 1
ATOM 4419 C CA . SER A 1 588 ? 67.116 1.740 -129.069 1.00 92.19 588 SER A CA 1
ATOM 4420 C C . SER A 1 588 ? 67.919 0.437 -129.130 1.00 92.19 588 SER A C 1
ATOM 4422 O O . SER A 1 588 ? 68.896 0.358 -129.869 1.00 92.19 588 SER A O 1
ATOM 4424 N N . TRP A 1 589 ? 67.496 -0.609 -128.412 1.00 93.94 589 TRP A N 1
ATOM 4425 C CA . TRP A 1 589 ? 68.150 -1.923 -128.469 1.00 93.94 589 TRP A CA 1
ATOM 4426 C C . TRP A 1 589 ? 68.063 -2.546 -129.861 1.00 93.94 589 TRP A C 1
ATOM 4428 O O . TRP A 1 589 ? 69.066 -3.043 -130.373 1.00 93.94 589 TRP A O 1
ATOM 4438 N N . LEU A 1 590 ? 66.887 -2.497 -130.491 1.00 94.00 590 LEU A N 1
ATOM 4439 C CA . LEU A 1 590 ? 66.708 -3.023 -131.843 1.00 94.00 590 LEU A CA 1
ATOM 4440 C C . LEU A 1 590 ? 67.531 -2.230 -132.872 1.00 94.00 590 LEU A C 1
ATOM 4442 O O . LEU A 1 590 ? 68.178 -2.831 -133.723 1.00 94.00 590 LEU A O 1
ATOM 4446 N N . ALA A 1 591 ? 67.600 -0.904 -132.751 1.00 93.38 591 ALA A N 1
ATOM 4447 C CA . ALA A 1 591 ? 68.435 -0.068 -133.612 1.00 93.38 591 ALA A CA 1
ATOM 4448 C C . ALA A 1 591 ? 69.930 -0.397 -133.457 1.00 93.38 591 ALA A C 1
ATOM 4450 O O . ALA A 1 591 ? 70.653 -0.456 -134.449 1.00 93.38 591 ALA A O 1
ATOM 4451 N N . ILE A 1 592 ? 70.398 -0.681 -132.235 1.00 94.00 592 ILE A N 1
ATOM 4452 C CA . ILE A 1 592 ? 71.774 -1.145 -131.991 1.00 94.00 592 ILE A CA 1
ATOM 4453 C C . ILE A 1 592 ? 72.014 -2.510 -132.654 1.00 94.00 592 ILE A C 1
ATOM 4455 O O . ILE A 1 592 ? 73.054 -2.705 -133.281 1.00 94.00 592 ILE A O 1
ATOM 4459 N N . GLN A 1 593 ? 71.056 -3.441 -132.580 1.00 92.31 593 GLN A N 1
ATOM 4460 C CA . GLN A 1 593 ? 71.148 -4.733 -133.275 1.00 92.31 593 GLN A CA 1
ATOM 4461 C C . GLN A 1 593 ? 71.208 -4.561 -134.801 1.00 92.31 593 GLN A C 1
ATOM 4463 O O . GLN A 1 593 ? 72.004 -5.219 -135.473 1.00 92.31 593 GLN A O 1
ATOM 4468 N N . GLU A 1 594 ? 70.401 -3.653 -135.355 1.00 93.44 594 GLU A N 1
ATOM 4469 C CA . GLU A 1 594 ? 70.413 -3.308 -136.779 1.00 93.44 594 GLU A CA 1
ATOM 4470 C C . GLU A 1 594 ? 71.743 -2.679 -137.212 1.00 93.44 594 GLU A C 1
ATOM 4472 O O . GLU A 1 594 ? 72.271 -3.036 -138.269 1.00 93.44 594 GLU A O 1
ATOM 4477 N N . LEU A 1 595 ? 72.310 -1.779 -136.399 1.00 90.81 595 LEU A N 1
ATOM 4478 C CA . LEU A 1 595 ? 73.633 -1.195 -136.636 1.00 90.81 595 LEU A CA 1
ATOM 4479 C C . LEU A 1 595 ? 74.728 -2.258 -136.598 1.00 90.81 595 LEU A C 1
ATOM 4481 O O . LEU A 1 595 ? 75.545 -2.296 -137.513 1.00 90.81 595 LEU A O 1
ATOM 4485 N N . ASN A 1 596 ? 74.719 -3.148 -135.602 1.00 92.19 596 ASN A N 1
ATOM 4486 C CA . ASN A 1 596 ? 75.703 -4.226 -135.501 1.00 92.19 596 ASN A CA 1
ATOM 4487 C C . ASN A 1 596 ? 75.666 -5.130 -136.742 1.00 92.19 596 ASN A C 1
ATOM 4489 O O . ASN A 1 596 ? 76.699 -5.410 -137.339 1.00 92.19 596 ASN A O 1
ATOM 4493 N N . LYS A 1 597 ? 74.465 -5.487 -137.214 1.00 90.50 597 LYS A N 1
ATOM 4494 C CA . LYS A 1 597 ? 74.296 -6.268 -138.446 1.00 90.50 597 LYS A CA 1
ATOM 4495 C C . LYS A 1 597 ? 74.809 -5.527 -139.689 1.00 90.50 597 LYS A C 1
ATOM 4497 O O . LYS A 1 597 ? 75.390 -6.151 -140.574 1.00 90.50 597 LYS A O 1
ATOM 4502 N N . LYS A 1 598 ? 74.612 -4.204 -139.778 1.00 89.75 598 LYS A N 1
ATOM 4503 C CA . LYS A 1 598 ? 75.188 -3.379 -140.858 1.00 89.75 598 LYS A CA 1
ATOM 4504 C C . LYS A 1 598 ? 76.718 -3.332 -140.784 1.00 89.75 598 LYS A C 1
ATOM 4506 O O . LYS A 1 598 ? 77.355 -3.394 -141.831 1.00 89.75 598 LYS A O 1
ATOM 4511 N N . ILE A 1 599 ? 77.299 -3.243 -139.584 1.00 88.81 599 ILE A N 1
ATOM 4512 C CA . ILE A 1 599 ? 78.755 -3.269 -139.372 1.00 88.81 599 ILE A CA 1
ATOM 4513 C C . ILE A 1 599 ? 79.327 -4.619 -139.811 1.00 88.81 599 ILE A C 1
ATOM 4515 O O . ILE A 1 599 ? 80.232 -4.633 -140.637 1.00 88.81 599 ILE A O 1
ATOM 4519 N N . GLU A 1 600 ? 78.745 -5.740 -139.379 1.00 88.44 600 GLU A N 1
ATOM 4520 C CA . GLU A 1 600 ? 79.164 -7.088 -139.800 1.00 88.44 600 GLU A CA 1
ATOM 4521 C C . GLU A 1 600 ? 79.135 -7.244 -141.331 1.00 88.44 600 GLU A C 1
ATOM 4523 O O . GLU A 1 600 ? 80.080 -7.749 -141.937 1.00 88.44 600 GLU A O 1
ATOM 4528 N N . GLN A 1 601 ? 78.079 -6.745 -141.986 1.00 86.88 601 GLN A N 1
ATOM 4529 C CA . GLN A 1 601 ? 77.973 -6.743 -143.449 1.00 86.88 601 GLN A CA 1
ATOM 4530 C C . GLN A 1 601 ? 79.039 -5.867 -144.131 1.00 86.88 601 GLN A C 1
ATOM 4532 O O . GLN A 1 601 ? 79.499 -6.200 -145.225 1.00 86.88 601 GLN A O 1
ATOM 4537 N N . LEU A 1 602 ? 79.419 -4.738 -143.525 1.00 87.38 602 LEU A N 1
ATOM 4538 C CA . LEU A 1 602 ? 80.479 -3.859 -144.028 1.00 87.38 602 LEU A CA 1
ATOM 4539 C C . 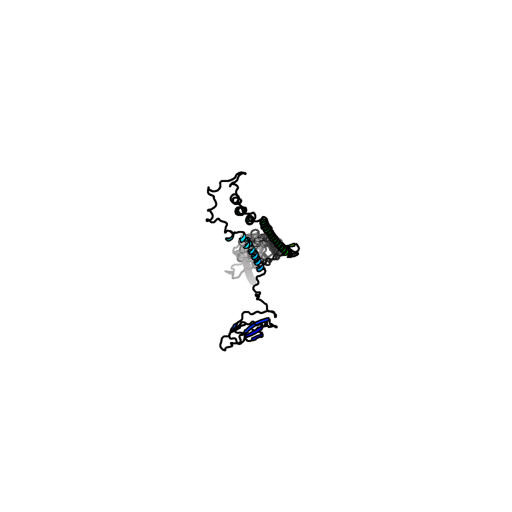LEU A 1 602 ? 81.869 -4.477 -143.828 1.00 87.38 602 LEU A C 1
ATOM 4541 O O . LEU A 1 602 ? 82.683 -4.425 -144.747 1.00 87.38 602 LEU A O 1
ATOM 4545 N N . GLU A 1 603 ? 82.128 -5.106 -142.681 1.00 84.62 603 GLU A N 1
ATOM 4546 C CA . GLU A 1 603 ? 83.377 -5.820 -142.390 1.00 84.62 603 GLU A CA 1
ATOM 4547 C C . GLU A 1 603 ? 83.580 -7.018 -143.322 1.00 84.62 603 GLU A C 1
ATOM 4549 O O . GLU A 1 603 ? 84.688 -7.239 -143.813 1.00 84.62 603 GLU A O 1
ATOM 4554 N N . GLN A 1 604 ? 82.512 -7.765 -143.623 1.00 81.69 604 GLN A N 1
ATOM 4555 C CA . GLN A 1 604 ? 82.564 -8.877 -144.572 1.00 81.69 604 GLN A CA 1
ATOM 4556 C C . GLN A 1 604 ? 82.927 -8.388 -145.984 1.00 81.69 604 GLN A C 1
ATOM 4558 O O . GLN A 1 604 ? 83.815 -8.954 -146.617 1.00 81.69 604 GLN A O 1
ATOM 4563 N N . LYS A 1 605 ? 82.347 -7.263 -146.432 1.00 81.00 605 LYS A N 1
ATOM 4564 C CA . LYS A 1 605 ? 82.710 -6.606 -147.703 1.00 81.00 605 LYS A CA 1
ATOM 4565 C C . LYS A 1 605 ? 84.138 -6.051 -147.733 1.00 81.00 605 LYS A C 1
ATOM 4567 O O . LYS A 1 605 ? 84.692 -5.897 -148.818 1.00 81.00 605 LYS A O 1
ATOM 4572 N N . LEU A 1 606 ? 84.719 -5.714 -146.578 1.00 79.12 606 LEU A N 1
ATOM 4573 C CA . LEU A 1 606 ? 86.100 -5.229 -146.476 1.00 79.12 606 LEU A CA 1
ATOM 4574 C C . LEU A 1 606 ? 87.134 -6.364 -146.510 1.00 79.12 606 LEU A C 1
ATOM 4576 O O . LEU A 1 606 ? 88.260 -6.111 -146.907 1.00 79.12 606 LEU A O 1
ATOM 4580 N N . LYS A 1 607 ? 86.765 -7.589 -146.105 1.00 74.69 607 LYS A N 1
ATOM 4581 C CA . LYS A 1 607 ? 87.626 -8.789 -146.186 1.00 74.69 607 LYS A CA 1
ATOM 4582 C C . LYS A 1 607 ? 87.664 -9.430 -147.580 1.00 74.69 607 LYS A C 1
ATOM 4584 O O . LYS A 1 607 ? 88.549 -10.233 -147.847 1.00 74.69 607 LYS A O 1
ATOM 4589 N N . GLU A 1 608 ? 86.700 -9.106 -148.442 1.00 70.38 608 GLU A N 1
ATOM 4590 C CA . GLU A 1 608 ? 86.607 -9.578 -149.836 1.00 70.38 608 GLU A CA 1
ATOM 4591 C C . GLU A 1 608 ? 87.316 -8.640 -150.846 1.00 70.38 608 GLU A C 1
ATOM 4593 O O . GLU A 1 608 ? 87.273 -8.887 -152.052 1.00 70.38 608 GLU A O 1
ATOM 4598 N N . LYS A 1 609 ? 87.976 -7.578 -150.361 1.00 55.28 609 LYS A N 1
ATOM 4599 C CA . LYS A 1 609 ? 88.821 -6.631 -151.109 1.00 55.28 609 LYS A CA 1
ATOM 4600 C C . LYS A 1 609 ? 90.239 -6.644 -150.559 1.00 55.28 609 LYS A C 1
ATOM 4602 O O . LYS A 1 609 ? 91.153 -6.362 -151.365 1.00 55.28 609 LYS A O 1
#

Organism: NCBI:txid2749962

Foldseek 3Di:
DAKDQFPKKWKWKFFAAPPDPDPGDDIDTQDIGHHHNPDDDDDDTDDDNPNGDDIDIDMDRHDGNDPPDDMDDDDDDDDDDDDDDDDPDDDDDPPDDDPPVSVVVVVVVVVVVVVCCPVPDPDPVRVPVVDDDPVNCVPVDDDPPPPPPPDDDDPDDDDDDDDDDDDDDHDDDPVRVPPPDPDPVRVCVPDPDPVRCPVVDPPPVRVVVVVVVVVVVVVVVVVVVVVVVVVVVVVVVVVVVVVVCVQVVPQFHQDWDDDPFKTKTWTDDDQWIWMWMDGPFKTKTFIGGNNDTQWMWIDGVPDIDTDHPDDDDPDPDDDDPDDDDDPDDDDPDDPPPDDDDPDDPCVPPDDDPDPPPDDPADWDDDPAWIAGPVQRWIDGPPWWDTQGDDPPDGDTDTPPDPDDDDPDDPPPPDDDDDDDDDPDDDDDDPDDPDDDDPDDDDDPDDDDDPDDDDDDDDDDDPDDDDDPDDPDPPDDDDPPDDPPVPPDDDDDDDPPDDADADPVRHGDDDDDPDDDDDDDPVVDPDDDDDPDALLVQVVQFDWDWDDDPPGPPDIDIDGDQDPPGGHRPQQADPVRPGGNPVRVVVSVVRNVVVVVVVVVVVVVVVVVD

Nearest PDB structures (foldseek):
  9c3c-assembly1_b  TM=1.632E-01  e=1.851E+00  Oryctolagus cuniculus

pLDDT: mean 74.32, std 17.79, range [32.41, 98.31]

Secondary structure (DSSP, 8-state):
-EEESBS-EEEEEEEE-TT--SS-SEEEEEEEE---SSS----------TT-SEEEEEEE---BSSTTS--EEE-S-----SSS---SS----TT----HHHHHHHHHHHHHHHHHHHHHS--HHHHTTTS--TTTTTTSS--TTSTTSSS--TTS-------SSS-SS-SPPTTTTTTTS--HHHHHHHS--TTTTTTTS--HHHHHHHHHHHHHHHHHHHHHHHHHHHHHHHHHHHHHHHHHHHHHS-SSEEEEEE-SSEEEEEEEETTEEEEEEEESSEEEEEEEETTEEEEEEEEETTEEEEESS-----SS----SS----S----S----TT---S----TT----S---S---SSEEEETTEEEETTT--EEETTTEEEE-EETTEE--B-SS-----SS-----------S----------TT------SS----SSPPP-SS----SS----S----SSS-----SS----S----TTS------SS----B-TTSPBPP---S-------GGG--S-----S-HHHHHTTS--EEEE-TT-TT-EEEE---STT----GGGB-TTSSSB-HHHHHHHHHHHHHHHHHHHHHHHHHHHT-